Protein AF-A0A7C3MAN3-F1 (afdb_monomer)

Mean predicted aligned error: 16.76 Å

Radius of gyration: 60.74 Å; Cα contacts (8 Å, |Δi|>4): 1026; chains: 1; bounding box: 128×52×167 Å

Solvent-accessible surface area (backbone atoms only — not comparable to full-atom values): 29139 Å² total; per-residue (Å²): 136,54,76,43,60,77,68,76,49,79,85,76,62,45,70,58,60,45,57,27,25,44,63,63,77,45,56,71,84,60,27,46,43,44,33,34,38,38,36,18,31,52,61,36,26,32,32,24,33,26,37,78,60,40,78,72,34,74,51,75,37,89,45,37,36,46,61,41,27,48,42,43,15,70,73,63,44,33,50,66,71,58,18,43,50,60,70,70,56,83,57,69,66,46,76,50,60,28,76,88,67,52,82,49,73,46,44,42,69,58,53,49,63,61,31,44,65,52,49,48,52,41,46,49,54,50,46,51,51,47,33,70,61,58,78,44,70,56,72,30,40,38,31,22,22,61,31,52,71,46,80,67,48,64,62,46,44,22,66,74,54,71,39,65,57,88,40,52,42,80,50,34,42,84,74,45,99,58,94,64,62,95,85,66,69,46,22,54,46,41,43,65,50,10,50,53,51,21,57,79,66,72,53,61,30,48,65,34,43,31,29,48,74,84,42,81,45,79,41,82,50,81,85,77,49,28,46,46,56,49,40,59,74,71,65,54,60,70,48,44,46,54,15,38,60,17,54,52,36,38,35,30,48,74,87,43,82,44,78,43,71,24,39,73,23,41,51,34,52,38,27,47,74,87,38,86,48,55,54,82,39,72,62,53,68,74,39,42,33,42,73,45,67,24,44,66,22,52,56,45,82,47,34,43,47,64,50,56,79,76,47,88,74,46,36,31,28,52,74,86,43,80,43,79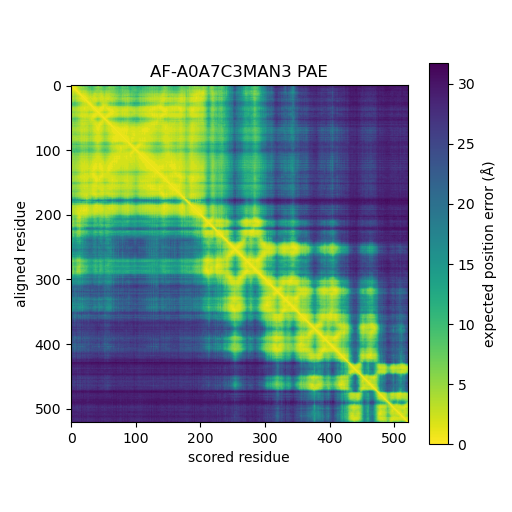,49,70,64,50,43,22,52,77,84,38,82,58,62,53,83,42,75,62,56,71,69,35,43,36,42,73,46,56,84,43,32,46,61,61,47,37,49,74,76,71,47,86,82,72,68,47,75,44,55,34,26,52,72,85,44,78,50,76,48,82,44,61,56,55,47,44,23,53,73,86,40,80,55,90,72,85,44,76,54,56,76,70,42,38,37,40,73,47,75,49,77,80,62,28,34,34,81,75,72,40,68,81,75,62,49,76,74,48,72,40,42,32,31,46,75,87,41,81,47,75,46,82,34,51,55,54,43,22,50,76,85,40,81,61,63,53,85,37,75,53,75,70,45,45,34,39,75,51,80,80,64,72,53,30,47,50,66,55,53,81,78,51,87,86,81,78,91,75,81,46,78,51,40,23,50,73,83,42,87,48,53,58,77,39,76,54,56,70,73,42,41,34,42,74,45,83,79

Structure (mmCIF, N/CA/C/O backbone):
data_AF-A0A7C3MAN3-F1
#
_entry.id   AF-A0A7C3MAN3-F1
#
loop_
_atom_site.group_PDB
_atom_site.id
_atom_site.type_symbol
_atom_site.label_atom_id
_atom_site.label_alt_id
_atom_site.label_comp_id
_atom_site.label_asym_id
_atom_site.label_entity_id
_atom_site.label_seq_id
_atom_site.pdbx_PDB_ins_code
_atom_site.Cartn_x
_atom_site.Cartn_y
_atom_site.Cartn_z
_atom_site.occupancy
_atom_site.B_iso_or_equiv
_atom_site.auth_seq_id
_atom_site.auth_comp_id
_atom_site.auth_asym_id
_atom_site.auth_atom_id
_atom_site.pdbx_PDB_model_num
ATOM 1 N N . VAL A 1 1 ? -18.142 -13.898 7.018 1.00 56.12 1 VAL A N 1
ATOM 2 C CA . VAL A 1 1 ? -19.208 -14.257 7.987 1.00 56.12 1 VAL A CA 1
ATOM 3 C C . VAL A 1 1 ? -18.845 -13.656 9.335 1.00 56.12 1 VAL A C 1
ATOM 5 O O . VAL A 1 1 ? -17.757 -13.941 9.822 1.00 56.12 1 VAL A O 1
ATOM 8 N N . SER A 1 2 ? -19.674 -12.767 9.885 1.00 75.19 2 SER A N 1
ATOM 9 C CA . SER A 1 2 ? -19.438 -12.135 11.194 1.00 75.19 2 SER A CA 1
ATOM 10 C C . SER A 1 2 ? -20.024 -12.969 12.343 1.00 75.19 2 SER A C 1
ATOM 12 O O . SER A 1 2 ? -20.864 -13.839 12.119 1.00 75.19 2 SER A O 1
ATOM 14 N N . ALA A 1 3 ? -19.628 -12.683 13.589 1.00 82.62 3 ALA A N 1
ATOM 15 C CA . ALA A 1 3 ? -20.227 -13.307 14.778 1.00 82.62 3 ALA A CA 1
ATOM 16 C C . ALA A 1 3 ? -21.752 -13.076 14.872 1.00 82.62 3 ALA A C 1
ATOM 18 O O . ALA A 1 3 ? -22.477 -13.935 15.366 1.00 82.62 3 ALA A O 1
ATOM 19 N N . PHE A 1 4 ? -22.246 -11.949 14.348 1.00 83.62 4 PHE A N 1
ATOM 20 C CA . PHE A 1 4 ? -23.678 -11.648 14.285 1.00 83.62 4 PHE A CA 1
ATOM 21 C C . PHE A 1 4 ? -24.418 -12.552 13.298 1.00 83.62 4 PHE A C 1
ATOM 23 O O . PHE A 1 4 ? -25.523 -12.989 13.600 1.00 83.62 4 PHE A O 1
ATOM 30 N N . ASP A 1 5 ? -23.794 -12.878 12.159 1.00 80.75 5 ASP A N 1
ATOM 31 C CA . ASP A 1 5 ? -24.393 -13.767 11.157 1.00 80.75 5 ASP A CA 1
ATOM 32 C C . ASP A 1 5 ? -24.585 -15.182 11.732 1.00 80.75 5 ASP A C 1
ATOM 34 O O . ASP A 1 5 ? -25.635 -15.784 11.534 1.00 80.75 5 ASP A O 1
ATOM 38 N N . PHE A 1 6 ? -23.612 -15.683 12.507 1.00 86.94 6 PHE A N 1
ATOM 39 C CA . PHE A 1 6 ? -23.728 -16.966 13.220 1.00 86.94 6 PHE A CA 1
ATOM 40 C C . PHE A 1 6 ? -24.839 -16.979 14.275 1.00 86.94 6 PHE A C 1
ATOM 42 O O . PHE A 1 6 ? -25.419 -18.028 14.537 1.00 86.94 6 PHE A O 1
ATOM 49 N N . ALA A 1 7 ? -25.110 -15.830 14.894 1.00 91.44 7 ALA A N 1
ATOM 50 C CA . ALA A 1 7 ? -26.150 -15.678 15.905 1.00 91.44 7 ALA A CA 1
ATOM 51 C C . ALA A 1 7 ? -27.525 -15.313 15.312 1.00 91.44 7 ALA A C 1
ATOM 53 O O . ALA A 1 7 ? -28.456 -15.076 16.076 1.00 91.44 7 ALA A O 1
ATOM 54 N N . GLU A 1 8 ? -27.650 -15.227 13.981 1.00 89.88 8 GLU A N 1
ATOM 55 C CA . GLU A 1 8 ? -28.857 -14.756 13.284 1.00 89.88 8 GLU A CA 1
ATOM 56 C C . GLU A 1 8 ? -29.318 -13.355 13.744 1.00 89.88 8 GLU A C 1
ATOM 58 O O . GLU A 1 8 ? -30.506 -13.029 13.757 1.00 89.88 8 GLU A O 1
ATOM 63 N N . LEU A 1 9 ? -28.364 -12.493 14.114 1.00 87.94 9 LEU A N 1
ATOM 64 C CA . LEU A 1 9 ? -28.618 -11.127 14.569 1.00 87.94 9 LEU A CA 1
ATOM 65 C C . LEU A 1 9 ? -28.285 -10.101 13.483 1.00 87.94 9 LEU A C 1
ATOM 67 O O . LEU A 1 9 ? -27.290 -10.208 12.765 1.00 87.94 9 LEU A O 1
ATOM 71 N N . LYS A 1 10 ? -29.102 -9.046 13.406 1.00 82.06 10 LYS A N 1
ATOM 72 C CA . LYS A 1 10 ? -28.854 -7.881 12.549 1.00 82.06 10 LYS A CA 1
ATOM 73 C C . LYS A 1 10 ? -28.370 -6.703 13.391 1.00 82.06 10 LYS A C 1
ATOM 75 O O . LYS A 1 10 ? -28.966 -6.384 14.416 1.00 82.06 10 LYS A O 1
ATOM 80 N N . ILE A 1 11 ? -27.316 -6.035 12.929 1.00 83.56 11 ILE A N 1
ATOM 81 C CA . ILE A 1 11 ? -26.830 -4.793 13.535 1.00 83.56 11 ILE A CA 1
ATOM 82 C C . ILE A 1 11 ? -27.768 -3.656 13.119 1.00 83.56 11 ILE A C 1
ATOM 84 O O . ILE A 1 11 ? -27.872 -3.346 11.933 1.00 83.56 11 ILE A O 1
ATOM 88 N N . THR A 1 12 ? -28.445 -3.040 14.087 1.00 85.12 12 THR A N 1
ATOM 89 C CA . THR A 1 12 ? -29.349 -1.905 13.824 1.00 85.12 12 THR A CA 1
ATOM 90 C C . THR A 1 12 ? -28.641 -0.556 13.950 1.00 85.12 12 THR A C 1
ATOM 92 O O . THR A 1 12 ? -28.982 0.385 13.243 1.00 85.12 12 THR A O 1
ATOM 95 N N . LEU A 1 13 ? -27.655 -0.455 14.842 1.00 86.56 13 LEU A N 1
ATOM 96 C CA . LEU A 1 13 ? -26.868 0.751 15.084 1.00 86.56 13 LEU A CA 1
ATOM 97 C C . LEU A 1 13 ? -25.512 0.351 15.668 1.00 86.56 13 LEU A C 1
ATOM 99 O O . LEU A 1 13 ? -25.432 -0.572 16.478 1.00 86.56 13 LEU A O 1
ATOM 103 N N . MET A 1 14 ? -24.468 1.069 15.280 1.00 87.50 14 MET A N 1
ATOM 104 C CA . MET A 1 14 ? -23.150 1.024 15.898 1.00 87.50 14 MET A CA 1
ATOM 105 C C . MET A 1 14 ? -22.812 2.391 16.478 1.00 87.50 14 MET A C 1
ATOM 107 O O . MET A 1 14 ? -23.209 3.427 15.952 1.00 87.50 14 MET A O 1
ATOM 111 N N . THR A 1 15 ? -22.067 2.401 17.570 1.00 88.44 15 THR A N 1
ATOM 112 C CA . THR A 1 15 ? -21.635 3.622 18.246 1.00 88.44 15 THR A CA 1
ATOM 113 C C . THR A 1 15 ? -20.311 3.357 18.948 1.00 88.44 15 THR A C 1
ATOM 115 O O . THR A 1 15 ? -19.934 2.202 19.144 1.00 88.44 15 THR A O 1
ATOM 118 N N . LEU A 1 16 ? -19.601 4.420 19.312 1.00 86.25 16 LEU A N 1
ATOM 119 C CA . LEU A 1 16 ? -18.402 4.323 20.133 1.00 86.25 16 LEU A CA 1
ATOM 120 C C . LEU A 1 16 ? -18.812 4.298 21.605 1.00 86.25 16 LEU A C 1
ATOM 122 O O . LEU A 1 16 ? -19.451 5.235 22.088 1.00 86.25 16 LEU A O 1
ATOM 126 N N . GLU A 1 17 ? -18.421 3.239 22.310 1.00 89.62 17 GLU A N 1
ATOM 127 C CA . GLU A 1 17 ? -18.760 2.999 23.718 1.00 89.62 17 GLU A CA 1
ATOM 128 C C . GLU A 1 17 ? -18.546 4.221 24.631 1.00 89.62 17 GLU A C 1
ATOM 130 O O . GLU A 1 17 ? -19.522 4.659 25.254 1.00 89.62 17 GLU A O 1
ATOM 135 N N . PRO A 1 18 ? -17.361 4.873 24.663 1.00 85.50 18 PRO A N 1
ATOM 136 C CA . PRO A 1 18 ? -17.133 5.978 25.592 1.00 85.50 18 PRO A CA 1
ATOM 137 C C . PRO A 1 18 ? -17.922 7.248 25.218 1.00 85.50 18 PRO A C 1
ATOM 139 O O . PRO A 1 18 ? -18.237 8.056 26.093 1.00 85.50 18 PRO A O 1
ATOM 142 N N . ILE A 1 19 ? -18.319 7.416 23.948 1.00 87.00 19 ILE A N 1
ATOM 143 C CA . ILE A 1 19 ? -19.192 8.522 23.517 1.00 87.00 19 ILE A CA 1
ATOM 144 C C . ILE A 1 19 ? -20.624 8.272 23.985 1.00 87.00 19 ILE A C 1
ATOM 146 O O . ILE A 1 19 ? -21.251 9.162 24.557 1.00 87.00 19 ILE A O 1
ATOM 150 N N . SER A 1 20 ? -21.130 7.056 23.784 1.00 91.25 20 SER A N 1
ATOM 151 C CA . SER A 1 20 ? -22.465 6.653 24.230 1.00 91.25 20 SER A CA 1
ATOM 152 C C . SER A 1 20 ? -22.623 6.731 25.742 1.00 91.25 20 SER A C 1
ATOM 154 O O . SER A 1 20 ? -23.661 7.180 26.235 1.00 91.25 20 SER A O 1
ATOM 156 N N . ALA A 1 21 ? -21.585 6.339 26.477 1.00 92.81 21 ALA A N 1
ATOM 157 C CA . ALA A 1 21 ? -21.516 6.533 27.911 1.00 92.81 21 ALA A CA 1
ATOM 158 C C . ALA A 1 21 ? -21.541 8.024 28.275 1.00 92.81 21 ALA A C 1
ATOM 160 O O . ALA A 1 21 ? -22.440 8.445 29.000 1.00 92.81 21 ALA A O 1
ATOM 161 N N . MET A 1 22 ? -20.630 8.843 27.730 1.00 91.06 22 MET A N 1
ATOM 162 C CA . MET A 1 22 ? -20.576 10.294 27.982 1.00 91.06 22 MET A CA 1
ATOM 163 C C . MET A 1 22 ? -21.924 10.968 27.725 1.00 91.06 22 MET A C 1
ATOM 165 O O . MET A 1 22 ? -22.373 11.798 28.517 1.00 91.06 22 MET A O 1
ATOM 169 N N . ASP A 1 23 ? -22.603 10.570 26.651 1.00 88.69 23 ASP A N 1
ATOM 170 C CA . ASP A 1 23 ? -23.904 11.109 26.293 1.00 88.69 23 ASP A CA 1
ATOM 171 C C . ASP A 1 23 ? -24.988 10.834 27.336 1.00 88.69 23 ASP A C 1
ATOM 173 O O . ASP A 1 23 ? -25.874 11.671 27.531 1.00 88.69 23 ASP A O 1
ATOM 177 N N . LEU A 1 24 ? -24.904 9.680 27.996 1.00 90.19 24 LEU A N 1
ATOM 178 C CA . LEU A 1 24 ? -25.841 9.236 29.014 1.00 90.19 24 LEU A CA 1
ATOM 179 C C . LEU A 1 24 ? -25.545 9.847 30.392 1.00 90.19 24 LEU A C 1
ATOM 181 O O 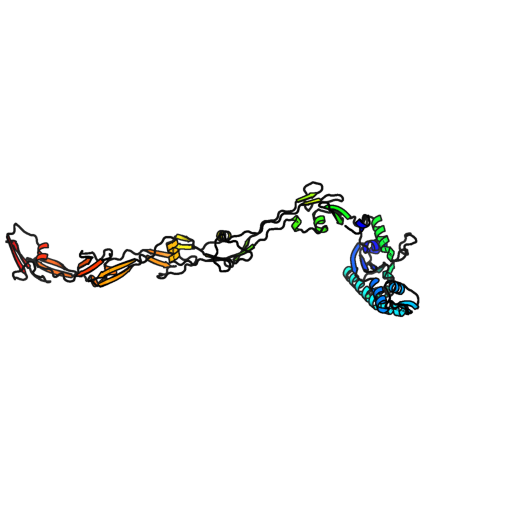. LEU A 1 24 ? -26.472 10.299 31.063 1.00 90.19 24 LEU A O 1
ATOM 185 N N . VAL A 1 25 ? -24.279 9.848 30.831 1.00 89.56 25 VAL A N 1
ATOM 186 C CA . VAL A 1 25 ? -23.909 10.279 32.197 1.00 89.56 25 VAL A CA 1
ATOM 187 C C . VAL A 1 25 ? -23.662 11.779 32.324 1.00 89.56 25 VAL A C 1
ATOM 189 O O . VAL A 1 25 ? -23.787 12.314 33.427 1.00 89.56 25 VAL A O 1
ATOM 192 N N . VAL A 1 26 ? -23.309 12.469 31.234 1.00 88.75 26 VAL A N 1
ATOM 193 C CA . VAL A 1 26 ? -22.968 13.897 31.260 1.00 88.75 26 VAL A CA 1
ATOM 194 C C . VAL A 1 26 ? -24.032 14.719 30.522 1.00 88.75 26 VAL A C 1
ATOM 196 O O . VAL A 1 26 ? -24.082 14.720 29.283 1.00 88.75 26 VAL A O 1
ATOM 199 N N . PRO A 1 27 ? -24.872 15.472 31.264 1.00 85.69 27 PRO A N 1
ATOM 200 C CA . PRO A 1 27 ? -25.811 16.428 30.687 1.00 85.69 27 PRO A CA 1
ATOM 201 C C . PRO A 1 27 ? -25.120 17.412 29.740 1.00 85.69 27 PRO A C 1
ATOM 203 O O . PRO A 1 27 ? -24.004 17.855 30.014 1.00 85.69 27 PRO A O 1
ATOM 206 N N . GLN A 1 28 ? -25.797 17.800 28.655 1.00 82.50 28 GLN A N 1
ATOM 207 C CA . GLN A 1 28 ? -25.227 18.684 27.627 1.00 82.50 28 GLN A CA 1
ATOM 208 C C . GLN A 1 28 ? -24.661 19.996 28.189 1.00 82.50 28 GLN A C 1
ATOM 210 O O . GLN A 1 28 ? -23.585 20.413 27.768 1.00 82.50 28 GLN A O 1
ATOM 215 N N . ASP A 1 29 ? -25.317 20.608 29.178 1.00 84.69 29 ASP A N 1
ATOM 216 C CA . ASP A 1 29 ? -24.844 21.862 29.780 1.00 84.69 29 ASP A CA 1
ATOM 217 C C . ASP A 1 29 ? -23.492 21.718 30.493 1.00 84.69 29 ASP A C 1
ATOM 219 O O . ASP A 1 29 ? -22.696 22.659 30.508 1.00 84.69 29 ASP A O 1
ATOM 223 N N . LEU A 1 30 ? -23.198 20.532 31.040 1.00 86.38 30 LEU A N 1
ATOM 224 C CA . LEU A 1 30 ? -21.936 20.251 31.728 1.00 86.38 30 LEU A CA 1
ATOM 225 C C . LEU A 1 30 ? -20.794 19.914 30.763 1.00 86.38 30 LEU A C 1
ATOM 227 O O . LEU A 1 30 ? -19.635 20.056 31.137 1.00 86.38 30 LEU A O 1
ATOM 231 N N . ARG A 1 31 ? -21.084 19.559 29.504 1.00 86.00 31 ARG A N 1
ATOM 232 C CA . ARG A 1 31 ? -20.069 19.217 28.483 1.00 86.00 31 ARG A CA 1
ATOM 233 C C . ARG A 1 31 ? -19.203 20.391 28.034 1.00 86.00 31 ARG A C 1
ATOM 235 O O . ARG A 1 31 ? -18.218 20.193 27.328 1.00 86.00 31 ARG A O 1
ATOM 242 N N . LYS A 1 32 ? -19.572 21.616 28.420 1.00 87.38 32 LYS A N 1
ATOM 243 C CA . LYS A 1 32 ? -18.734 22.811 28.243 1.00 87.38 32 LYS A CA 1
ATOM 244 C C . LYS A 1 32 ? -17.496 22.783 29.143 1.00 87.38 32 LYS A C 1
ATOM 246 O O . LYS A 1 32 ? -16.497 23.405 28.804 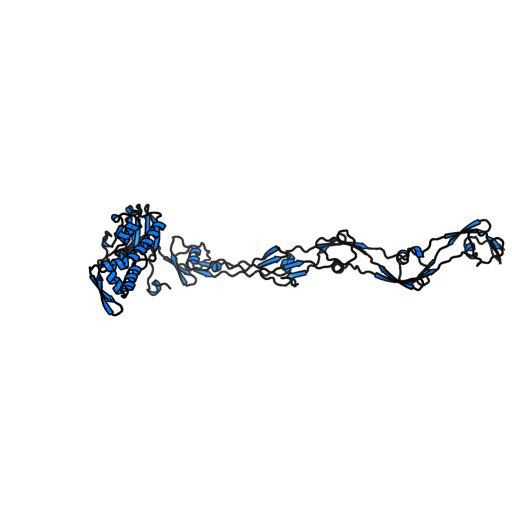1.00 87.38 32 LYS A O 1
ATOM 251 N N . LEU A 1 33 ? -17.564 22.074 30.270 1.00 92.44 33 LEU A N 1
ATOM 252 C CA . LEU A 1 33 ? -16.427 21.858 31.163 1.00 92.44 33 LEU A CA 1
ATOM 253 C C . LEU A 1 33 ? -15.451 20.851 30.550 1.00 92.44 33 LEU A C 1
ATOM 255 O O . LEU A 1 33 ? -15.846 20.044 29.713 1.00 92.44 33 LEU A O 1
ATOM 259 N N . ASN A 1 34 ? -14.196 20.870 31.002 1.00 95.31 34 ASN A N 1
ATOM 260 C CA . ASN A 1 34 ? -13.211 19.864 30.621 1.00 95.31 34 ASN A CA 1
ATOM 261 C C . ASN A 1 34 ? -13.443 18.570 31.417 1.00 95.31 34 ASN A C 1
ATOM 263 O O . ASN A 1 34 ? -13.019 18.465 32.569 1.00 95.31 34 ASN A O 1
ATOM 267 N N . ILE A 1 35 ? -14.138 17.603 30.825 1.00 96.56 35 ILE A N 1
ATOM 268 C CA . ILE A 1 35 ? -14.510 16.347 31.483 1.00 96.56 35 ILE A CA 1
ATOM 269 C C . ILE A 1 35 ? -13.813 15.185 30.787 1.00 96.56 35 ILE A C 1
ATOM 271 O O . ILE A 1 35 ? -13.962 15.011 29.580 1.00 96.56 35 ILE A O 1
ATOM 275 N N . ALA A 1 36 ? -13.117 14.357 31.562 1.00 97.19 36 ALA A N 1
ATOM 276 C CA . ALA A 1 36 ? -12.675 13.042 31.117 1.00 97.19 36 ALA A CA 1
ATOM 277 C C . ALA A 1 36 ? -13.640 11.980 31.651 1.00 97.19 36 ALA A C 1
ATOM 279 O O . ALA A 1 36 ? -13.890 11.921 32.855 1.00 97.19 36 ALA A O 1
ATOM 280 N N . LEU A 1 37 ? -14.176 11.144 30.767 1.00 96.75 37 LEU A N 1
ATOM 281 C CA . LEU A 1 37 ? -14.869 9.914 31.129 1.00 96.75 37 LEU A CA 1
ATOM 282 C C . LEU A 1 37 ? -13.940 8.735 30.859 1.00 96.75 37 LEU A C 1
ATOM 284 O O . LEU A 1 37 ? -13.360 8.662 29.778 1.00 96.75 37 LEU A O 1
ATOM 288 N N . VAL A 1 38 ? -13.823 7.831 31.827 1.00 97.06 38 VAL A N 1
ATOM 289 C CA . VAL A 1 38 ? -13.050 6.593 31.719 1.00 97.06 38 VAL A CA 1
ATOM 290 C C . VAL A 1 38 ? -13.970 5.417 32.022 1.00 97.06 38 VAL A C 1
ATOM 292 O O . VAL A 1 38 ? -14.459 5.284 33.145 1.00 97.06 38 VAL A O 1
ATOM 295 N N . ASP A 1 39 ? -14.205 4.572 31.029 1.00 96.38 39 ASP A N 1
ATOM 296 C CA . ASP A 1 39 ? -14.861 3.280 31.186 1.00 96.38 39 ASP A CA 1
ATOM 297 C C . ASP A 1 39 ? -13.807 2.207 31.438 1.00 96.38 39 ASP A C 1
ATOM 299 O O . ASP A 1 39 ? -13.059 1.840 30.539 1.00 96.38 39 ASP A O 1
ATOM 303 N N . ILE A 1 40 ? -13.697 1.761 32.689 1.00 96.75 40 ILE A N 1
ATOM 304 C CA . ILE A 1 40 ? -12.726 0.745 33.096 1.00 96.75 40 ILE A CA 1
ATOM 305 C C . ILE A 1 40 ? -13.437 -0.608 33.063 1.00 96.75 40 ILE A C 1
ATOM 307 O O . ILE A 1 40 ? -14.181 -0.964 33.986 1.00 96.75 40 ILE A O 1
ATOM 311 N N . GLY A 1 41 ? -13.206 -1.352 31.986 1.00 95.19 41 GLY A N 1
ATOM 312 C CA . GLY A 1 41 ? -13.757 -2.679 31.756 1.00 95.19 41 GLY A CA 1
ATOM 313 C C . GLY A 1 41 ? -12.944 -3.799 32.411 1.00 95.19 41 GLY A C 1
ATOM 314 O O . GLY A 1 41 ? -12.292 -3.620 33.442 1.00 95.19 41 GLY A O 1
ATOM 315 N N . ALA A 1 42 ? -13.009 -4.983 31.802 1.00 94.38 42 ALA A N 1
ATOM 316 C CA . ALA A 1 42 ? -12.209 -6.140 32.201 1.00 94.38 42 ALA A CA 1
ATOM 317 C C . ALA A 1 42 ? -10.774 -6.025 31.662 1.00 94.38 42 ALA A C 1
ATOM 319 O O . ALA A 1 42 ? -9.849 -5.889 32.453 1.00 94.38 42 ALA A O 1
ATOM 320 N N . GLY A 1 43 ? -10.597 -5.958 30.337 1.00 94.81 43 GLY A N 1
ATOM 321 C CA . GLY A 1 43 ? -9.270 -5.882 29.705 1.00 94.81 43 GLY A CA 1
ATOM 322 C C . GLY A 1 43 ? -8.862 -4.504 29.165 1.00 94.81 43 GLY A C 1
ATOM 323 O O . GLY A 1 43 ? -7.694 -4.292 28.848 1.00 94.81 43 GLY A O 1
ATOM 324 N N . THR A 1 44 ? -9.795 -3.557 29.030 1.00 96.50 44 THR A N 1
ATOM 325 C CA . THR A 1 44 ? -9.518 -2.226 28.463 1.00 96.50 44 THR A CA 1
ATOM 326 C C . THR A 1 44 ? -10.109 -1.108 29.307 1.00 96.50 44 THR A C 1
ATOM 328 O O . THR A 1 44 ? -11.134 -1.278 29.970 1.00 96.50 44 THR A O 1
ATOM 331 N N . SER A 1 45 ? -9.422 0.035 29.288 1.00 96.56 45 SER A N 1
ATOM 332 C CA . SER A 1 45 ? -9.927 1.305 29.801 1.00 96.56 45 SER A CA 1
ATOM 333 C C . SER A 1 45 ? -10.143 2.264 28.634 1.00 96.56 45 SER A C 1
ATOM 335 O O . SER A 1 45 ? -9.174 2.712 28.011 1.00 96.56 45 SER A O 1
ATOM 337 N N . ASP A 1 46 ? -11.399 2.580 28.342 1.00 96.75 46 ASP A N 1
ATOM 338 C CA . ASP A 1 46 ? -11.812 3.439 27.235 1.00 96.75 46 ASP A CA 1
ATOM 339 C C . ASP A 1 46 ? -12.069 4.866 27.724 1.00 96.75 46 ASP A C 1
ATOM 341 O O . ASP A 1 46 ? -12.682 5.094 28.763 1.00 96.75 46 ASP A O 1
ATOM 345 N N . ILE A 1 47 ? -11.569 5.856 26.992 1.00 96.62 47 ILE A N 1
ATOM 346 C CA . ILE A 1 47 ? -11.496 7.252 27.428 1.00 96.62 47 ILE A CA 1
ATOM 347 C C . ILE A 1 47 ? -12.230 8.130 26.418 1.00 96.62 47 ILE A C 1
ATOM 349 O O . ILE A 1 47 ? -12.001 8.019 25.214 1.00 96.62 47 ILE A O 1
ATOM 353 N N . ALA A 1 48 ? -13.058 9.053 26.907 1.00 95.56 48 ALA A N 1
ATOM 354 C CA . ALA A 1 48 ? -13.609 10.159 26.125 1.00 95.56 48 ALA A CA 1
ATOM 355 C C . ALA A 1 48 ? -13.395 11.492 26.842 1.00 95.56 48 ALA A C 1
ATOM 357 O O . ALA A 1 48 ? -13.661 11.624 28.036 1.00 95.56 48 ALA A O 1
ATOM 358 N N . ILE A 1 49 ? -12.964 12.500 26.089 1.00 95.75 49 ILE A N 1
ATOM 359 C CA . ILE A 1 49 ? -12.765 13.866 26.568 1.00 95.75 49 ILE A CA 1
ATOM 360 C C . ILE A 1 49 ? -13.859 14.754 25.986 1.00 95.75 49 ILE A C 1
ATOM 362 O O . ILE A 1 49 ? -14.043 14.806 24.771 1.00 95.75 49 ILE A O 1
ATOM 366 N N . SER A 1 50 ? -14.571 15.477 26.846 1.00 93.94 50 SER A N 1
ATOM 367 C CA . SER A 1 50 ? -15.548 16.497 26.464 1.00 93.94 50 SER A CA 1
ATOM 368 C C . SER A 1 50 ? -15.045 17.876 26.870 1.00 93.94 50 SER A C 1
ATOM 370 O O . SER A 1 50 ? -14.576 18.050 27.993 1.00 93.94 50 SER A O 1
ATOM 372 N N . LYS A 1 51 ? -15.179 18.859 25.975 1.00 90.25 51 LYS A N 1
ATOM 373 C CA . LYS A 1 51 ? -14.852 20.269 26.225 1.00 90.25 51 LYS A CA 1
ATOM 374 C C . LYS A 1 51 ? -15.627 21.161 25.253 1.00 90.25 51 LYS A C 1
ATOM 376 O O . LYS A 1 51 ? -15.904 20.752 24.129 1.00 90.25 51 LYS A O 1
ATOM 381 N N . ASP A 1 52 ? -16.004 22.367 25.681 1.00 88.00 52 ASP A N 1
ATOM 382 C CA . ASP A 1 52 ? -16.686 23.363 24.835 1.00 88.00 52 ASP A CA 1
ATOM 383 C C . ASP A 1 52 ? -17.989 22.849 24.177 1.00 88.00 52 ASP A C 1
ATOM 385 O O . ASP A 1 52 ? -18.442 23.354 23.152 1.00 88.00 52 ASP A O 1
ATOM 389 N N . GLY A 1 53 ? -18.635 21.852 24.796 1.00 83.62 53 GLY A N 1
ATOM 390 C CA . GLY A 1 53 ? -19.895 21.272 24.328 1.00 83.62 53 GLY A CA 1
ATOM 391 C C . GLY A 1 53 ? -19.747 20.164 23.281 1.00 83.62 53 GLY A C 1
ATOM 392 O O . GLY A 1 53 ? -20.766 19.642 22.831 1.00 83.62 53 GLY A O 1
ATOM 393 N N . THR A 1 54 ? -18.521 19.772 22.923 1.00 85.94 54 THR A N 1
ATOM 394 C CA . THR A 1 54 ? -18.233 18.674 21.988 1.00 85.94 54 THR A CA 1
ATOM 395 C C . THR A 1 54 ? -17.333 17.611 22.620 1.00 85.94 54 THR A C 1
ATOM 397 O O . THR A 1 54 ? -16.680 17.850 23.636 1.00 85.94 54 THR A O 1
ATOM 400 N N . ILE A 1 55 ? -17.281 16.430 22.002 1.00 88.50 55 ILE A N 1
ATOM 401 C CA . ILE A 1 55 ? -16.235 15.440 22.273 1.00 88.50 55 ILE A CA 1
ATOM 402 C C . ILE A 1 55 ? -14.965 15.902 21.553 1.00 88.50 55 ILE A C 1
ATOM 404 O O . ILE A 1 55 ? -14.983 16.094 20.338 1.00 88.50 55 ILE A O 1
ATOM 408 N N . LEU A 1 56 ? -13.893 16.125 22.311 1.00 89.94 56 LEU A N 1
ATOM 409 C CA . LEU A 1 56 ? -12.592 16.573 21.810 1.00 89.94 56 LEU A CA 1
ATOM 410 C C . LEU A 1 56 ? -11.747 15.396 21.312 1.00 89.94 56 LEU A C 1
ATOM 412 O O . LEU A 1 56 ? -11.072 15.502 20.294 1.00 89.94 56 LEU A O 1
ATOM 416 N N . GLY A 1 57 ? -11.795 14.273 22.027 1.00 90.50 57 GLY A N 1
ATOM 417 C CA . GLY A 1 57 ? -10.965 13.114 21.733 1.00 90.50 57 GLY A CA 1
ATOM 418 C C . GLY A 1 57 ? -11.461 11.855 22.425 1.00 90.50 57 GLY A C 1
ATOM 419 O O . GLY A 1 57 ? -12.218 11.915 23.397 1.00 90.50 57 GLY A O 1
ATOM 420 N N . TYR A 1 58 ? -11.024 10.714 21.907 1.00 93.50 58 TYR A N 1
ATOM 421 C CA . TYR A 1 58 ? -11.256 9.399 22.485 1.00 93.50 58 TYR A CA 1
ATOM 422 C C . TYR A 1 58 ? -9.985 8.558 22.368 1.00 93.50 58 TYR A C 1
ATOM 424 O O . TYR A 1 58 ? -9.151 8.793 21.494 1.00 93.50 58 TYR A O 1
ATOM 432 N N . GLY A 1 59 ? -9.828 7.573 23.242 1.00 94.19 59 GLY A N 1
ATOM 433 C CA . GLY A 1 59 ? -8.704 6.648 23.190 1.00 94.19 59 GLY A CA 1
ATOM 434 C C . GLY A 1 59 ? -8.909 5.459 24.107 1.00 94.19 59 GLY A C 1
ATOM 435 O O . GLY A 1 59 ? -9.879 5.402 24.852 1.00 94.19 59 GLY A O 1
ATOM 436 N N . MET A 1 60 ? -7.984 4.512 24.041 1.00 95.69 60 MET A N 1
ATOM 437 C CA . MET A 1 60 ? -8.055 3.259 24.781 1.00 95.69 60 MET A CA 1
ATOM 438 C C . MET A 1 60 ? -6.686 2.945 25.370 1.00 95.69 60 MET A C 1
ATOM 440 O O . MET A 1 60 ? -5.651 3.222 24.752 1.00 95.69 60 MET A O 1
ATOM 444 N N . VAL A 1 61 ? -6.689 2.344 26.553 1.00 96.75 61 VAL A N 1
ATOM 445 C CA . VAL A 1 61 ? -5.514 1.745 27.183 1.00 96.75 61 VAL A CA 1
ATOM 446 C C . VAL A 1 61 ? -5.796 0.253 27.400 1.00 96.75 61 VAL A C 1
ATOM 448 O O . VAL A 1 61 ? -6.823 -0.072 27.996 1.00 96.75 61 VAL A O 1
ATOM 451 N N . PRO A 1 62 ? -4.911 -0.667 26.963 1.00 96.00 62 PRO A N 1
ATOM 452 C CA . PRO A 1 62 ? -5.083 -2.110 27.157 1.00 96.00 62 PRO A CA 1
ATOM 453 C C . PRO A 1 62 ? -4.651 -2.529 28.574 1.00 96.00 62 PRO A C 1
ATOM 455 O O . PRO A 1 62 ? -3.736 -3.332 28.729 1.00 96.00 62 PRO A O 1
ATOM 458 N N . PHE A 1 63 ? -5.210 -1.857 29.584 1.00 93.56 63 PHE A N 1
ATOM 459 C CA . PHE A 1 63 ? -5.028 -2.121 31.012 1.00 93.56 63 PHE A CA 1
ATOM 460 C C . PHE A 1 63 ? -6.335 -1.789 31.732 1.00 93.56 63 PHE A C 1
ATOM 462 O O . PHE A 1 63 ? -6.827 -0.662 31.601 1.00 93.56 63 PHE A O 1
ATOM 469 N N . ALA A 1 64 ? -6.880 -2.731 32.497 1.00 95.81 64 ALA A N 1
ATOM 470 C CA . ALA A 1 64 ? -8.089 -2.544 33.286 1.00 95.81 64 ALA A CA 1
ATOM 471 C C . ALA A 1 64 ? -8.160 -3.514 34.491 1.00 95.81 64 ALA A C 1
ATOM 473 O O . ALA A 1 64 ? -7.215 -3.626 35.276 1.00 95.81 64 ALA A O 1
ATOM 474 N N . GLY A 1 65 ? -9.323 -4.126 34.728 1.00 95.44 65 GLY A N 1
ATOM 475 C CA . GLY A 1 65 ? -9.585 -4.945 35.910 1.00 95.44 65 GLY A CA 1
ATOM 476 C C . GLY A 1 65 ? -8.902 -6.317 35.919 1.00 95.44 65 GLY A C 1
ATOM 477 O O . GLY A 1 65 ? -8.633 -6.832 37.008 1.00 95.44 65 GLY A O 1
ATOM 478 N N . ASP A 1 66 ? -8.623 -6.902 34.754 1.00 97.06 66 ASP A N 1
ATOM 479 C CA . ASP A 1 66 ? -8.078 -8.256 34.613 1.00 97.06 66 ASP A CA 1
ATOM 480 C C . ASP A 1 66 ? -6.636 -8.329 35.118 1.00 97.06 66 ASP A C 1
ATOM 482 O O . ASP A 1 66 ? -6.272 -9.278 35.810 1.00 97.06 66 ASP A O 1
ATOM 486 N N . GLU A 1 67 ? -5.826 -7.295 34.889 1.00 96.44 67 GLU A N 1
ATOM 487 C CA . GLU A 1 67 ? -4.446 -7.229 35.375 1.00 96.44 67 GLU A CA 1
ATOM 488 C C . GLU A 1 67 ? -4.387 -7.227 36.905 1.00 96.44 67 GLU A C 1
ATOM 490 O O . GLU A 1 67 ? -3.480 -7.808 37.510 1.00 96.44 67 GLU A O 1
ATOM 495 N N . VAL A 1 68 ? -5.369 -6.590 37.546 1.00 96.88 68 VAL A N 1
ATOM 496 C CA . VAL A 1 68 ? -5.496 -6.568 39.007 1.00 96.88 68 VAL A CA 1
ATOM 497 C C . VAL A 1 68 ? -5.831 -7.965 39.527 1.00 96.88 68 VAL A C 1
ATOM 499 O O . VAL A 1 68 ? -5.224 -8.434 40.493 1.00 96.88 68 VAL A O 1
ATOM 502 N N . THR A 1 69 ? -6.752 -8.655 38.858 1.00 97.38 69 THR A N 1
ATOM 503 C CA . THR A 1 69 ? -7.123 -10.036 39.181 1.00 97.38 69 THR A CA 1
ATOM 504 C C . THR A 1 69 ? -5.949 -10.987 38.971 1.00 97.38 69 THR A C 1
ATOM 506 O O . THR A 1 69 ? -5.646 -11.804 39.841 1.00 97.38 69 THR A O 1
ATOM 509 N N . GLU A 1 70 ? -5.202 -10.834 37.879 1.00 97.56 70 GLU A N 1
ATOM 510 C CA . GLU A 1 70 ? -3.990 -11.608 37.622 1.00 97.56 70 GLU A CA 1
ATOM 511 C C . GLU A 1 70 ? -2.896 -11.375 38.671 1.00 97.56 70 GLU A C 1
ATOM 513 O O . GLU A 1 70 ? -2.179 -12.314 39.027 1.00 97.56 70 GLU A O 1
ATOM 518 N N . ALA A 1 71 ? -2.754 -10.155 39.195 1.00 97.44 71 ALA A N 1
ATOM 519 C CA . ALA A 1 71 ? -1.787 -9.867 40.253 1.00 97.44 71 ALA A CA 1
ATOM 520 C C . ALA A 1 71 ? -2.106 -10.655 41.537 1.00 97.44 71 ALA A C 1
ATOM 522 O O . ALA A 1 71 ? -1.211 -11.261 42.135 1.00 97.44 71 ALA A O 1
ATOM 523 N N . ILE A 1 72 ? -3.387 -10.728 41.916 1.00 97.75 72 ILE A N 1
ATOM 524 C CA . ILE A 1 72 ? -3.858 -11.556 43.038 1.00 97.75 72 ILE A CA 1
ATOM 525 C C . ILE A 1 72 ? -3.632 -13.039 42.732 1.00 97.75 72 ILE A C 1
ATOM 527 O O . ILE A 1 72 ? -3.088 -13.760 43.569 1.00 97.75 72 ILE A O 1
ATOM 531 N N . MET A 1 73 ? -3.982 -13.482 41.522 1.00 98.00 73 MET A N 1
ATOM 532 C CA . MET A 1 73 ? -3.807 -14.861 41.062 1.00 98.00 73 MET A CA 1
ATOM 533 C C . MET A 1 73 ? -2.353 -15.327 41.218 1.00 98.00 73 MET A C 1
ATOM 535 O O . MET A 1 73 ? -2.088 -16.369 41.818 1.00 98.00 73 MET A O 1
ATOM 539 N N . ARG A 1 74 ? -1.396 -14.522 40.736 1.00 97.38 74 ARG A N 1
ATOM 540 C CA . ARG A 1 74 ? 0.044 -14.821 40.800 1.00 97.38 74 ARG A CA 1
ATOM 541 C C . ARG A 1 74 ? 0.584 -14.779 42.226 1.00 97.38 74 ARG A C 1
ATOM 543 O O . ARG A 1 74 ? 1.427 -15.602 42.570 1.00 97.38 74 ARG A O 1
ATOM 550 N N . SER A 1 75 ? 0.111 -13.841 43.044 1.00 97.50 75 SER A N 1
ATOM 551 C CA . SER A 1 75 ? 0.594 -13.670 44.417 1.00 97.50 75 SER A CA 1
ATOM 552 C C . SER A 1 75 ? 0.066 -14.753 45.364 1.00 97.50 75 SER A C 1
ATOM 554 O O . SER A 1 75 ? 0.813 -15.295 46.180 1.00 97.50 75 SER A O 1
ATOM 556 N N . LEU A 1 76 ? -1.215 -15.115 45.238 1.00 97.06 76 LEU A N 1
ATOM 557 C CA . LEU A 1 76 ? -1.889 -16.053 46.143 1.00 97.06 76 LEU A CA 1
ATOM 558 C C . LEU A 1 76 ? -1.970 -17.485 45.607 1.00 97.06 76 LEU A C 1
ATOM 560 O O . LEU A 1 76 ? -2.359 -18.384 46.356 1.00 97.06 76 LEU A O 1
ATOM 564 N N . LEU A 1 77 ? -1.561 -17.703 44.352 1.00 96.94 77 LEU A N 1
ATOM 565 C CA . LEU A 1 77 ? -1.629 -18.985 43.646 1.00 96.94 77 LEU A CA 1
ATOM 566 C C . LEU A 1 77 ? -3.052 -19.557 43.649 1.00 96.94 77 LEU A C 1
ATOM 568 O O . LEU A 1 77 ? -3.270 -20.712 44.008 1.00 96.94 77 LEU A O 1
ATOM 572 N N . VAL A 1 78 ? -4.026 -18.731 43.284 1.00 97.75 78 VAL A N 1
ATOM 573 C CA . VAL A 1 78 ? -5.442 -19.109 43.133 1.00 97.75 78 VAL A CA 1
ATOM 574 C C . VAL A 1 78 ? -5.818 -19.152 41.651 1.00 97.75 78 VAL A C 1
ATOM 576 O O . VAL A 1 78 ? -5.008 -18.771 40.811 1.00 97.75 78 VAL A O 1
ATOM 579 N N . ASP A 1 79 ? -7.010 -19.635 41.306 1.00 96.88 79 ASP A N 1
ATOM 580 C CA . ASP A 1 79 ? -7.546 -19.478 39.950 1.00 96.88 79 ASP A CA 1
ATOM 581 C C . ASP A 1 79 ? -8.165 -18.081 39.748 1.00 96.88 79 ASP A C 1
ATOM 583 O O . ASP A 1 79 ? -8.324 -17.304 40.694 1.00 96.88 79 ASP A O 1
ATOM 587 N N . PHE A 1 80 ? -8.493 -17.740 38.499 1.00 96.75 80 PHE A N 1
ATOM 588 C CA . PHE A 1 80 ? -9.030 -16.421 38.159 1.00 96.75 80 PHE A CA 1
ATOM 589 C C . PHE A 1 80 ? -10.361 -16.103 38.873 1.00 96.75 80 PHE A C 1
ATOM 591 O O . PHE A 1 80 ? -10.460 -15.015 39.439 1.00 96.75 80 PHE A O 1
ATOM 598 N N . PRO A 1 81 ? -11.364 -17.011 38.935 1.00 97.12 81 PRO A N 1
ATOM 599 C CA . PRO A 1 81 ? -12.601 -16.743 39.672 1.00 97.12 81 PRO A CA 1
ATOM 600 C C . PRO A 1 81 ? -12.362 -16.453 41.157 1.00 97.12 81 PRO A C 1
ATOM 602 O O . PRO A 1 81 ? -12.907 -15.487 41.684 1.00 97.12 81 PRO A O 1
ATOM 605 N N . THR A 1 82 ? -11.498 -17.230 41.818 1.00 96.94 82 THR A N 1
ATOM 606 C CA . THR A 1 82 ? -11.170 -17.005 43.231 1.00 96.94 82 THR A CA 1
ATOM 607 C C . THR A 1 82 ? -10.416 -15.690 43.423 1.00 96.94 82 THR A C 1
ATOM 609 O O . THR A 1 82 ? -10.699 -14.960 44.368 1.00 96.94 82 THR A O 1
ATOM 612 N N . ALA A 1 83 ? -9.479 -15.347 42.531 1.00 97.31 83 ALA A N 1
ATOM 613 C CA . ALA A 1 83 ? -8.797 -14.052 42.566 1.00 97.31 83 ALA A CA 1
ATOM 614 C C . ALA A 1 83 ? -9.777 -12.881 42.403 1.00 97.31 83 ALA A C 1
ATOM 616 O O . ALA A 1 83 ? -9.658 -11.883 43.113 1.00 97.31 83 ALA A O 1
ATOM 617 N N . GLU A 1 84 ? -10.753 -13.008 41.500 1.00 96.25 84 GLU A N 1
ATOM 618 C CA . GLU A 1 84 ? -11.785 -11.996 41.279 1.00 96.25 84 GLU A CA 1
ATOM 619 C C . GLU A 1 84 ? -12.659 -11.827 42.524 1.00 96.25 84 GLU A C 1
ATOM 621 O O . GLU A 1 84 ? -12.944 -10.703 42.934 1.00 96.25 84 GLU A O 1
ATOM 626 N N . ASP A 1 85 ? -13.056 -12.928 43.163 1.00 95.75 85 ASP A N 1
ATOM 627 C CA . ASP A 1 85 ? -13.825 -12.886 44.406 1.00 95.75 85 ASP A CA 1
ATOM 628 C C . ASP A 1 85 ? -13.025 -12.239 45.544 1.00 95.75 85 ASP A C 1
ATOM 630 O O . ASP A 1 85 ? -13.547 -11.335 46.193 1.00 95.75 85 ASP A O 1
ATOM 634 N N . ILE A 1 86 ? -11.738 -12.577 45.702 1.00 95.88 86 ILE A N 1
ATOM 635 C CA . ILE A 1 86 ? -10.832 -11.912 46.658 1.00 95.88 86 ILE A CA 1
ATOM 636 C C . ILE A 1 86 ? -10.712 -10.408 46.360 1.00 95.88 86 ILE A C 1
ATOM 638 O O . ILE A 1 86 ? -10.699 -9.603 47.289 1.00 95.88 86 ILE A O 1
ATOM 642 N N . LYS A 1 87 ? -10.640 -10.006 45.082 1.00 94.94 87 LYS A N 1
ATOM 643 C CA . LYS A 1 87 ? -10.559 -8.592 44.668 1.00 94.94 87 LYS A CA 1
ATOM 644 C C . LYS A 1 87 ? -11.795 -7.792 45.092 1.00 94.94 87 LYS A C 1
ATOM 646 O O . LYS A 1 87 ? -11.666 -6.635 45.489 1.00 94.94 87 LYS A O 1
ATOM 651 N N . LYS A 1 88 ? -12.985 -8.387 44.954 1.00 92.50 88 LYS A N 1
ATOM 652 C CA . LYS A 1 88 ? -14.286 -7.748 45.232 1.00 92.50 88 LYS A CA 1
ATOM 653 C C . LYS A 1 88 ? -14.677 -7.794 46.711 1.00 92.50 88 LYS A C 1
ATOM 655 O O . LYS A 1 88 ? -15.581 -7.059 47.114 1.00 92.50 88 LYS A O 1
ATOM 660 N N . ASP A 1 89 ? -14.054 -8.670 47.494 1.00 92.44 89 ASP A N 1
ATOM 661 C CA . ASP A 1 89 ? -14.390 -8.872 48.899 1.00 92.44 89 ASP A CA 1
ATOM 662 C C . ASP A 1 89 ? -14.103 -7.608 49.729 1.00 92.44 89 ASP A C 1
ATOM 664 O O . ASP A 1 89 ? -13.129 -6.888 49.499 1.00 92.44 89 ASP A O 1
ATOM 668 N N . ASN A 1 90 ? -14.984 -7.314 50.687 1.00 89.00 90 ASN A N 1
ATOM 669 C CA . ASN A 1 90 ? -14.882 -6.184 51.607 1.00 89.00 90 ASN A CA 1
ATOM 670 C C . ASN A 1 90 ? -14.666 -6.583 53.072 1.00 89.00 90 ASN A C 1
ATOM 672 O O . ASN A 1 90 ? -14.599 -5.700 53.925 1.00 89.00 90 ASN A O 1
ATOM 676 N N . GLU A 1 91 ? -14.524 -7.875 53.365 1.00 93.31 91 GLU A N 1
ATOM 677 C CA . GLU A 1 91 ? -14.189 -8.372 54.696 1.00 93.31 91 GLU A CA 1
ATOM 678 C C . GLU A 1 91 ? -12.736 -8.041 55.082 1.00 93.31 91 GLU A C 1
ATOM 680 O O . GLU A 1 91 ? -11.841 -7.967 54.240 1.00 93.31 91 GLU A O 1
ATOM 685 N N . GLU A 1 92 ? -12.488 -7.836 56.381 1.00 93.31 92 GLU A N 1
ATOM 686 C CA . GLU A 1 92 ? -11.145 -7.549 56.917 1.00 93.31 92 GLU A CA 1
ATOM 687 C C . GLU A 1 92 ? -10.180 -8.735 56.754 1.00 93.31 92 GLU A C 1
ATOM 689 O O . GLU A 1 92 ? -8.972 -8.546 56.588 1.00 93.31 92 GLU A O 1
ATOM 694 N N . GLU A 1 93 ? -10.705 -9.963 56.776 1.00 96.00 93 GLU A N 1
ATOM 695 C CA . GLU A 1 93 ? -9.953 -11.204 56.603 1.00 96.00 93 GLU A CA 1
ATOM 696 C C . GLU A 1 93 ? -10.686 -12.132 55.630 1.00 96.00 93 GLU A C 1
ATOM 698 O O . GLU A 1 93 ? -11.781 -12.602 55.915 1.00 96.00 93 GLU A O 1
ATOM 703 N N . ILE A 1 94 ? -10.046 -12.441 54.505 1.00 96.44 94 ILE A N 1
ATOM 704 C CA . ILE A 1 94 ? -10.626 -13.204 53.402 1.00 96.44 94 ILE A CA 1
ATOM 705 C C . ILE A 1 94 ? -10.073 -14.628 53.447 1.00 96.44 94 ILE A C 1
ATOM 707 O O . ILE A 1 94 ? -8.855 -14.843 53.438 1.00 96.44 94 ILE A O 1
ATOM 711 N N . SER A 1 95 ? -10.966 -15.616 53.501 1.00 96.25 95 SER A N 1
ATOM 712 C CA . SER A 1 95 ? -10.606 -17.039 53.485 1.00 96.25 95 SER A CA 1
ATOM 713 C C . SER A 1 95 ? -10.716 -17.606 52.073 1.00 96.25 95 SER A C 1
ATOM 715 O O . SER A 1 95 ? -11.753 -17.472 51.434 1.00 96.25 95 SER A O 1
ATOM 717 N N . PHE A 1 96 ? -9.676 -18.291 51.596 1.00 96.44 96 PHE A N 1
ATOM 718 C CA . PHE A 1 96 ? -9.646 -18.859 50.246 1.00 96.44 96 PHE A CA 1
ATOM 719 C C . PHE A 1 96 ? -8.887 -20.191 50.193 1.00 96.44 96 PHE A C 1
ATOM 721 O O . PHE A 1 96 ? -8.226 -20.597 51.155 1.00 96.44 96 PHE A O 1
ATOM 728 N N . LYS A 1 97 ? -8.985 -20.886 49.056 1.00 96.19 97 LYS A N 1
ATOM 729 C CA . LYS A 1 97 ? -8.252 -22.123 48.769 1.00 96.19 97 LYS A CA 1
ATOM 730 C C . LYS A 1 97 ? -7.335 -21.893 47.571 1.00 96.19 97 LYS A C 1
ATOM 732 O O . LYS A 1 97 ? -7.796 -21.409 46.544 1.00 96.19 97 LYS A O 1
ATOM 737 N N . ASP A 1 98 ? -6.051 -22.207 47.712 1.00 94.94 98 ASP A N 1
ATOM 738 C CA . ASP A 1 98 ? -5.099 -22.110 46.597 1.00 94.94 98 ASP A CA 1
ATOM 739 C C . ASP A 1 98 ? -5.245 -23.284 45.607 1.00 94.94 98 ASP A C 1
ATOM 741 O O . ASP A 1 98 ? -5.941 -24.268 45.883 1.00 94.94 98 ASP A O 1
ATOM 745 N N . ILE A 1 99 ? -4.574 -23.208 44.453 1.00 95.06 99 ILE A N 1
ATOM 746 C CA . ILE A 1 99 ? -4.611 -24.255 43.412 1.00 95.06 99 ILE A CA 1
ATOM 747 C C . ILE A 1 99 ? -4.054 -25.610 43.882 1.00 95.06 99 ILE A C 1
ATOM 749 O O . ILE A 1 99 ? -4.309 -26.633 43.251 1.00 95.06 99 ILE A O 1
ATOM 753 N N . LEU A 1 100 ? -3.296 -25.634 44.984 1.00 94.25 100 LEU A N 1
ATOM 754 C CA . LEU A 1 100 ? -2.765 -26.855 45.604 1.00 94.25 100 LEU A CA 1
ATOM 755 C C . LEU A 1 100 ? -3.731 -27.440 46.644 1.00 94.25 100 LEU A C 1
ATOM 757 O O . LEU A 1 100 ? -3.507 -28.525 47.177 1.00 94.25 100 LEU A O 1
ATOM 761 N N . GLY A 1 101 ? -4.817 -26.729 46.923 1.00 92.50 101 GLY A N 1
ATOM 762 C CA . GLY A 1 101 ? -5.880 -27.132 47.814 1.00 92.50 101 GLY A CA 1
ATOM 763 C C . GLY A 1 101 ? -5.697 -26.734 49.276 1.00 92.50 101 GLY A C 1
ATOM 764 O O . GLY A 1 101 ? -6.469 -27.202 50.116 1.00 92.50 101 GLY A O 1
ATOM 765 N N . ASN A 1 102 ? -4.738 -25.866 49.596 1.00 94.62 102 ASN A N 1
ATOM 766 C CA . ASN A 1 102 ? -4.529 -25.386 50.958 1.00 94.62 102 ASN A CA 1
ATOM 767 C C . ASN A 1 102 ? -5.504 -24.256 51.291 1.00 94.62 102 ASN A C 1
ATOM 769 O O . ASN A 1 102 ? -5.610 -23.280 50.546 1.00 94.62 102 ASN A O 1
ATOM 773 N N . SER A 1 103 ? -6.166 -24.351 52.444 1.00 96.12 103 SER A N 1
ATOM 774 C CA . SER A 1 103 ? -6.964 -23.252 52.991 1.00 96.12 103 SER A CA 1
ATOM 775 C C . SER A 1 103 ? -6.057 -22.198 53.621 1.00 96.12 103 SER A C 1
ATOM 777 O O . SER A 1 103 ? -5.267 -22.501 54.516 1.00 96.12 103 SER A O 1
ATOM 779 N N . LYS A 1 104 ? -6.183 -20.956 53.157 1.00 95.44 104 LYS A N 1
ATOM 780 C CA . LYS A 1 104 ? -5.401 -19.800 53.599 1.00 95.44 104 LYS A CA 1
ATOM 781 C C . LYS A 1 104 ? -6.328 -18.645 53.964 1.00 95.44 104 LYS A C 1
ATOM 783 O O . LYS A 1 104 ? -7.492 -18.611 53.571 1.00 95.44 104 LYS A O 1
ATOM 788 N N . LYS A 1 105 ? -5.782 -17.701 54.725 1.00 96.50 105 LYS A N 1
ATOM 789 C CA . LYS A 1 105 ? -6.430 -16.443 55.091 1.00 96.50 105 LYS A CA 1
ATOM 790 C C . LYS A 1 105 ? -5.505 -15.288 54.750 1.00 96.50 105 LYS A C 1
ATOM 792 O O . LYS A 1 105 ? -4.292 -15.400 54.949 1.00 96.50 105 LYS A O 1
ATOM 797 N N . ILE A 1 106 ? -6.064 -14.197 54.247 1.00 97.00 106 ILE A N 1
ATOM 798 C CA . ILE A 1 106 ? -5.328 -12.969 53.955 1.00 97.00 106 ILE A CA 1
ATOM 799 C C . ILE A 1 106 ? -6.115 -11.764 54.458 1.00 97.00 106 ILE A C 1
ATOM 801 O O . ILE A 1 106 ? -7.333 -11.727 54.334 1.00 97.00 106 ILE A O 1
ATOM 805 N N . SER A 1 107 ? -5.425 -10.790 55.048 1.00 97.50 107 SER A N 1
ATOM 806 C CA . SER A 1 107 ? -6.069 -9.539 55.439 1.00 97.50 107 SER A CA 1
ATOM 807 C C . SER A 1 107 ? -6.327 -8.660 54.219 1.00 97.50 107 SER A C 1
ATOM 809 O O . SER A 1 107 ? -5.542 -8.664 53.266 1.00 97.50 107 SER A O 1
ATOM 811 N N . ARG A 1 108 ? -7.382 -7.845 54.277 1.00 95.19 108 ARG A N 1
ATOM 812 C CA . ARG A 1 108 ? -7.696 -6.849 53.245 1.00 95.19 108 ARG A CA 1
ATOM 813 C C . ARG A 1 108 ? -6.511 -5.938 52.941 1.00 95.19 108 ARG A C 1
ATOM 815 O O . ARG A 1 108 ? -6.204 -5.708 51.779 1.00 95.19 108 ARG A O 1
ATOM 822 N N . GLU A 1 109 ? -5.806 -5.479 53.972 1.00 95.88 109 GLU A N 1
ATOM 823 C CA . GLU A 1 109 ? -4.606 -4.642 53.835 1.00 95.88 109 GLU A CA 1
ATOM 824 C C . GLU A 1 109 ? -3.534 -5.305 52.955 1.00 95.88 109 GLU A C 1
ATOM 826 O O . GLU A 1 109 ? -3.036 -4.688 52.019 1.00 95.88 109 GLU A O 1
ATOM 831 N N . LYS A 1 110 ? -3.264 -6.602 53.156 1.00 96.62 110 LYS A N 1
ATOM 832 C CA . LYS A 1 110 ? -2.307 -7.340 52.320 1.00 96.62 110 LYS A CA 1
ATOM 833 C C . LYS A 1 110 ? -2.792 -7.512 50.883 1.00 96.62 110 LYS A C 1
ATOM 835 O O . LYS A 1 110 ? -1.973 -7.506 49.971 1.00 96.62 110 LYS A O 1
ATOM 840 N N . VAL A 1 111 ? -4.099 -7.681 50.662 1.00 96.50 111 VAL A N 1
ATOM 841 C CA . VAL A 1 111 ? -4.657 -7.702 49.298 1.00 96.50 111 VAL A CA 1
ATOM 842 C C . VAL A 1 111 ? -4.453 -6.344 48.628 1.00 96.50 111 VAL A C 1
ATOM 844 O O . VAL A 1 111 ? -4.006 -6.304 47.484 1.00 96.50 111 VAL A O 1
ATOM 847 N N . LEU A 1 112 ? -4.698 -5.241 49.346 1.00 95.88 112 LEU A N 1
ATOM 848 C CA . LEU A 1 112 ? -4.439 -3.886 48.854 1.00 95.88 112 LEU A CA 1
ATOM 849 C C . LEU A 1 112 ? -2.960 -3.682 48.500 1.00 95.88 112 LEU A C 1
ATOM 851 O O . LEU A 1 112 ? -2.672 -3.129 47.441 1.00 95.88 112 LEU A O 1
ATOM 855 N N . ASP A 1 113 ? -2.032 -4.180 49.319 1.00 96.44 113 ASP A N 1
ATOM 856 C CA . ASP A 1 113 ? -0.593 -4.129 49.030 1.00 96.44 113 ASP A CA 1
ATOM 857 C C . ASP A 1 113 ? -0.217 -4.911 47.764 1.00 96.44 113 ASP A C 1
ATOM 859 O O . ASP A 1 113 ? 0.615 -4.454 46.980 1.00 96.44 113 ASP A O 1
ATOM 863 N N . ILE A 1 114 ? -0.848 -6.069 47.534 1.00 97.00 114 ILE A N 1
ATOM 864 C CA . ILE A 1 114 ? -0.630 -6.886 46.330 1.00 97.00 114 ILE A CA 1
ATOM 865 C C . ILE A 1 114 ? -1.091 -6.145 45.074 1.00 97.00 114 ILE A C 1
ATOM 867 O O . ILE A 1 114 ? -0.387 -6.162 44.064 1.00 97.00 114 ILE A O 1
ATOM 871 N N . ILE A 1 115 ? -2.266 -5.508 45.112 1.00 96.44 115 ILE A N 1
ATOM 872 C CA . ILE A 1 115 ? -2.841 -4.872 43.919 1.00 96.44 115 ILE A CA 1
ATOM 873 C C . ILE A 1 115 ? -2.295 -3.469 43.656 1.00 96.44 115 ILE A C 1
ATOM 875 O O . ILE A 1 115 ? -2.284 -3.039 42.503 1.00 96.44 115 ILE A O 1
ATOM 879 N N . ARG A 1 116 ? -1.840 -2.745 44.688 1.00 96.44 116 ARG A N 1
ATOM 880 C CA . ARG A 1 116 ? -1.473 -1.323 44.590 1.00 96.44 116 ARG A CA 1
ATOM 881 C C . ARG A 1 116 ? -0.485 -1.014 43.455 1.00 96.44 116 ARG A C 1
ATOM 883 O O . ARG A 1 116 ? -0.784 -0.081 42.712 1.00 96.44 116 ARG A O 1
ATOM 890 N N . PRO A 1 117 ? 0.614 -1.769 43.237 1.00 96.88 117 PRO A N 1
ATOM 891 C CA . PRO A 1 117 ? 1.532 -1.500 42.124 1.00 96.88 117 PRO A CA 1
ATOM 892 C C . PRO A 1 117 ? 0.858 -1.619 40.750 1.00 96.88 117 PRO A C 1
ATOM 894 O O . PRO A 1 117 ? 1.117 -0.821 39.850 1.00 96.88 117 PRO A O 1
ATOM 897 N N . THR A 1 118 ? -0.038 -2.597 40.591 1.00 97.06 118 THR A N 1
ATOM 898 C CA . THR A 1 118 ? -0.784 -2.814 39.346 1.00 97.06 118 THR A CA 1
ATOM 899 C C . THR A 1 118 ? -1.791 -1.695 39.104 1.00 97.06 118 THR A C 1
ATOM 901 O O . THR A 1 118 ? -1.858 -1.167 37.994 1.00 97.06 118 THR A O 1
ATOM 904 N N . VAL A 1 119 ? -2.531 -1.290 40.143 1.00 97.06 119 VAL A N 1
ATOM 905 C CA . VAL A 1 119 ? -3.496 -0.185 40.051 1.00 97.06 119 VAL A CA 1
ATOM 906 C C . VAL A 1 119 ? -2.776 1.137 39.769 1.00 97.06 119 VAL A C 1
ATOM 908 O O . VAL A 1 119 ? -3.229 1.892 38.917 1.00 97.06 119 VAL A O 1
ATOM 911 N N . GLU A 1 120 ? -1.635 1.409 40.410 1.00 97.81 120 GLU A N 1
ATOM 912 C CA . GLU A 1 120 ? -0.836 2.619 40.158 1.00 97.81 120 GLU A CA 1
ATOM 913 C C . GLU A 1 120 ? -0.341 2.676 38.707 1.00 97.81 120 GLU A C 1
ATOM 915 O O . GLU A 1 120 ? -0.484 3.705 38.052 1.00 97.81 120 GLU A O 1
ATOM 920 N N . ASN A 1 121 ? 0.146 1.558 38.162 1.00 97.44 121 ASN A N 1
ATOM 921 C CA . ASN A 1 121 ? 0.556 1.472 36.760 1.00 97.44 121 ASN A CA 1
ATOM 922 C C . ASN A 1 121 ? -0.622 1.635 35.779 1.00 97.44 121 ASN A C 1
ATOM 924 O O . ASN A 1 121 ? -0.486 2.324 34.770 1.00 97.44 121 ASN A O 1
ATOM 928 N N . MET A 1 122 ? -1.782 1.036 36.066 1.00 97.19 122 MET A N 1
ATOM 929 C CA . MET A 1 122 ? -2.997 1.225 35.262 1.00 97.19 122 MET A CA 1
ATOM 930 C C . MET A 1 122 ? -3.417 2.701 35.252 1.00 97.19 122 MET A C 1
ATOM 932 O O . MET A 1 122 ? -3.608 3.286 34.187 1.00 97.19 122 MET A O 1
ATOM 936 N N . VAL A 1 123 ? -3.507 3.321 36.432 1.00 97.88 123 VAL A N 1
ATOM 937 C CA . VAL A 1 123 ? -3.870 4.734 36.586 1.00 97.88 123 VAL A CA 1
ATOM 938 C C . VAL A 1 123 ? -2.872 5.644 35.883 1.00 97.88 123 VAL A C 1
ATOM 940 O O . VAL A 1 123 ? -3.298 6.596 35.232 1.00 97.88 123 VAL A O 1
ATOM 943 N N . LEU A 1 124 ? -1.571 5.358 35.971 1.00 98.12 124 LEU A N 1
ATOM 944 C CA . LEU A 1 124 ? -0.535 6.115 35.274 1.00 98.12 124 LEU A CA 1
ATOM 945 C C . LEU A 1 124 ? -0.784 6.120 33.763 1.00 98.12 124 LEU A C 1
ATOM 947 O O . LEU A 1 124 ? -0.901 7.190 33.177 1.00 98.12 124 LEU A O 1
ATOM 951 N N . LYS A 1 125 ? -0.970 4.946 33.151 1.00 98.19 125 LYS A N 1
ATOM 952 C CA . LYS A 1 125 ? -1.196 4.823 31.701 1.00 98.19 125 LYS A CA 1
ATOM 953 C C . LYS A 1 125 ? -2.488 5.488 31.241 1.00 98.19 125 LYS A C 1
ATOM 955 O O . LYS A 1 125 ? -2.515 6.147 30.204 1.00 98.19 125 LYS A O 1
ATOM 960 N N . VAL A 1 126 ? -3.565 5.333 32.012 1.00 97.94 126 VAL A N 1
ATOM 961 C CA . VAL A 1 126 ? -4.834 6.020 31.732 1.00 97.94 126 VAL A CA 1
ATOM 962 C C . VAL A 1 126 ? -4.653 7.534 31.836 1.00 97.94 126 VAL A C 1
ATOM 964 O O . VAL A 1 126 ? -5.121 8.264 30.968 1.00 97.94 126 VAL A O 1
ATOM 967 N N . SER A 1 127 ? -3.928 8.014 32.847 1.00 98.06 127 SER A N 1
ATOM 968 C CA . SER A 1 127 ? -3.655 9.441 33.040 1.00 98.06 127 SER A CA 1
ATOM 969 C C . SER A 1 127 ? -2.784 10.019 31.924 1.00 98.06 127 SER A C 1
ATOM 971 O O . SER A 1 127 ? -3.100 11.086 31.407 1.00 98.06 127 SER A O 1
ATOM 973 N N . GLU A 1 128 ? -1.743 9.303 31.492 1.00 98.12 128 GLU A N 1
ATOM 974 C CA . GLU A 1 128 ? -0.920 9.662 30.331 1.00 98.12 128 GLU A CA 1
ATOM 975 C C . GLU A 1 128 ? -1.773 9.785 29.066 1.00 98.12 128 GLU A C 1
ATOM 977 O O . GLU A 1 128 ? -1.686 10.794 28.368 1.00 98.12 128 GLU A O 1
ATOM 982 N N . LYS A 1 129 ? -2.662 8.815 28.805 1.00 98.31 129 LYS A N 1
ATOM 983 C CA . LYS A 1 129 ? -3.565 8.874 27.648 1.00 98.31 129 LYS A CA 1
ATOM 984 C C . LYS A 1 129 ? -4.576 10.021 27.760 1.00 98.31 129 LYS A C 1
ATOM 986 O O . LYS A 1 129 ? -4.863 10.667 26.756 1.00 98.31 129 LYS A O 1
ATOM 991 N N . ILE A 1 130 ? -5.092 10.322 28.954 1.00 97.75 130 ILE A N 1
ATOM 992 C CA . ILE A 1 130 ? -5.940 11.505 29.176 1.00 97.75 130 ILE A CA 1
ATOM 993 C C . ILE A 1 130 ? -5.171 12.782 28.824 1.00 97.75 130 ILE A C 1
ATOM 995 O O . ILE A 1 130 ? -5.709 13.627 28.116 1.00 97.75 130 ILE A O 1
ATOM 999 N N . LEU A 1 131 ? -3.928 12.929 29.286 1.00 97.06 131 LEU A N 1
ATOM 1000 C CA . LEU A 1 131 ? -3.103 14.109 29.007 1.00 97.06 131 LEU A CA 1
ATOM 1001 C C . LEU A 1 131 ? -2.730 14.221 27.526 1.00 97.06 131 LEU A C 1
ATOM 1003 O O . LEU A 1 131 ? -2.744 15.322 26.987 1.00 97.06 131 LEU A O 1
ATOM 1007 N N . GLU A 1 132 ? -2.457 13.101 26.860 1.00 97.56 132 GLU A N 1
ATOM 1008 C CA . GLU A 1 132 ? -2.227 13.048 25.413 1.00 97.56 132 GLU A CA 1
ATOM 1009 C C . GLU A 1 132 ? -3.446 13.564 24.631 1.00 97.56 132 GLU A C 1
ATOM 1011 O O . GLU A 1 132 ? -3.296 14.370 23.719 1.00 97.56 132 GLU A O 1
ATOM 1016 N N . LEU A 1 133 ? -4.658 13.132 25.004 1.00 96.06 133 LEU A N 1
ATOM 1017 C CA . LEU A 1 133 ? -5.901 13.502 24.315 1.00 96.06 133 LEU A CA 1
ATOM 1018 C C . LEU A 1 133 ? -6.424 14.900 24.678 1.00 96.06 133 LEU A C 1
ATOM 1020 O O . LEU A 1 133 ? -7.187 15.486 23.912 1.00 96.06 133 LEU A O 1
ATOM 1024 N N . ASN A 1 134 ? -6.093 15.397 25.870 1.00 95.69 134 ASN A N 1
ATOM 1025 C CA . ASN A 1 134 ? -6.687 16.605 26.451 1.00 95.69 134 ASN A CA 1
ATOM 1026 C C . ASN A 1 134 ? -5.700 17.773 26.603 1.00 95.69 134 ASN A C 1
ATOM 1028 O O . ASN A 1 134 ? -6.103 18.871 26.987 1.00 95.69 134 ASN A O 1
ATOM 1032 N N . GLU A 1 135 ? -4.405 17.528 26.383 1.00 94.56 135 GLU A N 1
ATOM 1033 C CA . GLU A 1 135 ? -3.268 18.454 26.540 1.00 94.56 135 GLU A CA 1
ATOM 1034 C C . GLU A 1 135 ? -3.035 18.985 27.972 1.00 94.56 135 GLU A C 1
ATOM 1036 O O . GLU A 1 135 ? -1.997 19.577 28.265 1.00 94.56 135 GLU A O 1
ATOM 1041 N N . ARG A 1 136 ? -3.990 18.784 28.887 1.00 94.62 136 ARG A N 1
ATOM 1042 C CA . ARG A 1 136 ? -3.945 19.185 30.299 1.00 94.62 136 ARG A CA 1
ATOM 1043 C C . ARG A 1 136 ? -4.824 18.268 31.164 1.00 94.62 136 ARG A C 1
ATOM 1045 O O . ARG A 1 136 ? -5.709 17.597 30.626 1.00 94.62 136 ARG A O 1
ATOM 1052 N N . PRO A 1 137 ? -4.660 18.269 32.501 1.00 96.94 137 PRO A N 1
ATOM 1053 C CA . PRO A 1 137 ? -5.562 17.544 33.393 1.00 96.94 137 PRO A CA 1
ATOM 1054 C C . PRO A 1 137 ? -7.033 17.974 33.225 1.00 96.94 137 PRO A C 1
ATOM 1056 O O . PRO A 1 137 ? -7.306 19.161 32.986 1.00 96.94 137 PRO A O 1
ATOM 1059 N N . PRO A 1 138 ? -7.995 17.038 33.339 1.00 96.94 138 PRO A N 1
ATOM 1060 C CA . PRO A 1 138 ? -9.414 17.357 33.251 1.00 96.94 138 PRO A CA 1
ATOM 1061 C C . PRO A 1 138 ? -9.878 18.170 34.466 1.00 96.94 138 PRO A C 1
ATOM 1063 O O . PRO A 1 138 ? -9.347 18.031 35.565 1.00 96.94 138 PRO A O 1
ATOM 1066 N N . ASP A 1 139 ? -10.914 18.992 34.297 1.00 95.62 139 ASP A N 1
ATOM 1067 C CA . ASP A 1 139 ? -11.542 19.676 35.431 1.00 95.62 139 ASP A CA 1
ATOM 1068 C C . ASP A 1 139 ? -12.341 18.672 36.283 1.00 95.62 139 ASP A C 1
ATOM 1070 O O . ASP A 1 139 ? -12.402 18.828 37.501 1.00 95.62 139 ASP A O 1
ATOM 1074 N N . VAL A 1 140 ? -12.932 17.643 35.658 1.00 96.19 140 VAL A N 1
ATOM 1075 C CA . VAL A 1 140 ? -13.673 16.549 36.312 1.00 96.19 140 VAL A CA 1
ATOM 1076 C C . VAL A 1 140 ? -13.322 15.213 35.654 1.00 96.19 140 VAL A C 1
ATOM 1078 O O . VAL A 1 140 ? -13.321 15.109 34.428 1.00 96.19 140 VAL A O 1
ATOM 1081 N N . LEU A 1 141 ? -13.085 14.183 36.467 1.00 97.38 141 LEU A N 1
ATOM 1082 C CA . LEU A 1 141 ? -12.908 12.802 36.017 1.00 97.38 141 LEU A CA 1
ATOM 1083 C C . LEU A 1 141 ? -14.128 11.968 36.419 1.00 97.38 141 LEU A C 1
ATOM 1085 O O . LEU A 1 141 ? -14.499 11.919 37.594 1.00 97.38 141 LEU A O 1
ATOM 1089 N N . ILE A 1 142 ? -14.749 11.302 35.453 1.00 96.50 142 ILE A N 1
ATOM 1090 C CA . ILE A 1 142 ? -15.882 10.405 35.668 1.00 96.50 142 ILE A CA 1
ATOM 1091 C C . ILE A 1 142 ? -15.448 8.987 35.318 1.00 96.50 142 ILE A C 1
ATOM 1093 O O . ILE A 1 142 ? -15.120 8.713 34.171 1.00 96.50 142 ILE A O 1
ATOM 1097 N N . CYS A 1 143 ? -15.487 8.083 36.289 1.00 96.75 143 CYS A N 1
ATOM 1098 C CA . CYS A 1 143 ? -15.195 6.672 36.078 1.00 96.75 143 CYS A CA 1
ATOM 1099 C C . CYS A 1 143 ? -16.494 5.859 36.020 1.00 96.75 143 CYS A C 1
ATOM 1101 O O . CYS A 1 143 ? -17.391 6.049 36.849 1.00 96.75 143 CYS A O 1
ATOM 1103 N N . ILE A 1 144 ? -16.574 4.945 35.060 1.00 96.06 144 ILE A N 1
ATOM 1104 C CA . ILE A 1 144 ? -17.645 3.955 34.899 1.00 96.06 144 ILE A CA 1
ATOM 1105 C C . ILE A 1 144 ? -17.029 2.584 34.577 1.00 96.06 144 ILE A C 1
ATOM 1107 O O . ILE A 1 144 ? -15.806 2.446 34.583 1.00 96.06 144 ILE A O 1
ATOM 1111 N N . GLY A 1 145 ? -17.858 1.570 34.330 1.00 94.94 145 GLY A N 1
ATOM 1112 C CA . GLY A 1 145 ? -17.381 0.207 34.107 1.00 94.94 145 GLY A CA 1
ATOM 1113 C C . GLY A 1 145 ? -17.101 -0.525 35.417 1.00 94.94 145 GLY A C 1
ATOM 1114 O O . GLY A 1 145 ? -16.860 0.091 36.459 1.00 94.94 145 GLY A O 1
ATOM 1115 N N . GLY A 1 146 ? -17.158 -1.857 35.401 1.00 94.44 146 GLY A N 1
ATOM 1116 C CA . GLY A 1 146 ? -16.988 -2.665 36.617 1.00 94.44 146 GLY A CA 1
ATOM 1117 C C . GLY A 1 146 ? -15.622 -2.466 37.285 1.00 94.44 146 GLY A C 1
ATOM 1118 O O . GLY A 1 146 ? -15.528 -2.420 38.512 1.00 94.44 146 GLY A O 1
ATOM 1119 N N . GLY A 1 147 ? -14.572 -2.251 36.487 1.00 95.06 147 GLY A N 1
ATOM 1120 C CA . GLY A 1 147 ? -13.216 -1.996 36.962 1.00 95.06 147 GLY A CA 1
ATOM 1121 C C . GLY A 1 147 ? -13.059 -0.664 37.696 1.00 95.06 147 GLY A C 1
ATOM 1122 O O . GLY A 1 147 ? -12.126 -0.527 38.486 1.00 95.06 147 GLY A O 1
ATOM 1123 N N . SER A 1 148 ? -13.995 0.285 37.545 1.00 95.44 148 SER A N 1
ATOM 1124 C CA . SER A 1 148 ? -13.979 1.546 38.305 1.00 95.44 148 SER A CA 1
ATOM 1125 C C . SER A 1 148 ? -14.169 1.364 39.813 1.00 95.44 148 SER A C 1
ATOM 1127 O O . SER A 1 148 ? -13.826 2.259 40.584 1.00 95.44 148 SER A O 1
ATOM 1129 N N . LEU A 1 149 ? -14.673 0.201 40.239 1.00 94.44 149 LEU A N 1
ATOM 1130 C CA . LEU A 1 149 ? -14.827 -0.174 41.646 1.00 94.44 149 LEU A CA 1
ATOM 1131 C C . LEU A 1 149 ? -13.536 -0.725 42.267 1.00 94.44 149 LEU A C 1
ATOM 1133 O O . LEU A 1 149 ? -13.522 -1.035 43.459 1.00 94.44 149 LEU A O 1
ATOM 1137 N N . THR A 1 150 ? -12.456 -0.849 41.488 1.00 93.50 150 THR A N 1
ATOM 1138 C CA . THR A 1 150 ? -11.163 -1.318 41.997 1.00 93.50 150 THR A CA 1
ATOM 1139 C C . THR A 1 150 ? -10.678 -0.401 43.131 1.00 93.50 150 THR A C 1
ATOM 1141 O O . THR A 1 150 ? -10.695 0.826 42.981 1.00 93.50 150 THR A O 1
ATOM 1144 N N . PRO A 1 151 ? -10.229 -0.952 44.274 1.00 89.56 151 PRO A N 1
ATOM 1145 C CA . PRO A 1 151 ? -9.742 -0.143 45.386 1.00 89.56 151 PRO A CA 1
ATOM 1146 C C . PRO A 1 151 ? -8.593 0.800 44.994 1.00 89.56 151 PRO A C 1
ATOM 1148 O O . PRO A 1 151 ? -7.858 0.555 44.041 1.00 89.56 151 PRO A O 1
ATOM 1151 N N . CYS A 1 152 ? -8.421 1.883 45.758 1.00 89.19 152 CYS A N 1
ATOM 1152 C CA . CYS A 1 152 ? -7.350 2.884 45.598 1.00 89.19 152 CYS A CA 1
ATOM 1153 C C . CYS A 1 152 ? -7.384 3.727 44.305 1.00 89.19 152 CYS A C 1
ATOM 1155 O O . CYS A 1 152 ? -6.643 4.704 44.213 1.00 89.19 152 CYS A O 1
ATOM 1157 N N . LEU A 1 153 ? -8.272 3.436 43.348 1.00 93.12 153 LEU A N 1
ATOM 1158 C CA . LEU A 1 153 ? -8.380 4.152 42.068 1.00 93.12 153 LEU A CA 1
ATOM 1159 C C . LEU A 1 153 ? -8.488 5.675 42.221 1.00 93.12 153 LEU A C 1
ATOM 1161 O O . LEU A 1 153 ? -7.721 6.424 41.621 1.00 93.12 153 LEU A O 1
ATOM 1165 N N . ARG A 1 154 ? -9.433 6.142 43.046 1.00 93.75 154 ARG A N 1
ATOM 1166 C CA . ARG A 1 154 ? -9.708 7.577 43.235 1.00 93.75 154 ARG A CA 1
ATOM 1167 C C . ARG A 1 154 ? -8.521 8.330 43.837 1.00 93.75 154 ARG A C 1
ATOM 1169 O O . ARG A 1 154 ? -8.219 9.438 43.403 1.00 93.75 154 ARG A O 1
ATOM 1176 N N . GLU A 1 155 ? -7.871 7.731 44.832 1.00 95.06 155 GLU A N 1
ATOM 1177 C CA . GLU A 1 155 ? -6.674 8.279 45.483 1.00 95.06 155 GLU A CA 1
ATOM 1178 C C . GLU A 1 155 ? -5.533 8.417 44.468 1.00 95.06 155 GLU A C 1
ATOM 1180 O O . GLU A 1 155 ? -4.937 9.486 44.339 1.00 95.06 155 GLU A O 1
ATOM 1185 N N . LEU A 1 156 ? -5.278 7.355 43.699 1.00 97.06 156 LEU A N 1
ATOM 1186 C CA . LEU A 1 156 ? -4.199 7.312 42.717 1.00 97.06 156 LEU A CA 1
ATOM 1187 C C . LEU A 1 156 ? -4.437 8.288 41.561 1.00 97.06 156 LEU A C 1
ATOM 1189 O O . LEU A 1 156 ? -3.516 9.012 41.195 1.00 97.06 156 LEU A O 1
ATOM 1193 N N . PHE A 1 157 ? -5.662 8.378 41.032 1.00 97.75 157 PHE A N 1
ATOM 1194 C CA . PHE A 1 157 ? -5.993 9.372 40.007 1.00 97.75 157 PHE A CA 1
ATOM 1195 C C . PHE A 1 157 ? -5.808 10.799 40.521 1.00 97.75 157 PHE A C 1
ATOM 1197 O O . PHE A 1 157 ? -5.238 11.623 39.815 1.00 97.75 157 PHE A O 1
ATOM 1204 N N . SER A 1 158 ? -6.246 11.094 41.751 1.00 97.69 158 SER A N 1
ATOM 1205 C CA . SER A 1 158 ? -6.073 12.422 42.354 1.00 97.69 158 SER A CA 1
ATOM 1206 C C . SER A 1 158 ? -4.596 12.799 42.462 1.00 97.69 158 SER A C 1
ATOM 1208 O O . SER A 1 158 ? -4.218 13.914 42.111 1.00 97.69 158 SER A O 1
ATOM 1210 N N . LYS A 1 159 ? -3.759 11.846 42.887 1.00 97.38 159 LYS A N 1
ATOM 1211 C CA . LYS A 1 159 ? -2.310 12.020 43.007 1.00 97.38 159 LYS A CA 1
ATOM 1212 C C . LYS A 1 159 ? -1.627 12.203 41.647 1.00 97.38 159 LYS A C 1
ATOM 1214 O O . LYS A 1 159 ? -0.785 13.080 41.525 1.00 97.38 159 LYS A O 1
ATOM 1219 N N . ILE A 1 160 ? -1.960 11.378 40.653 1.00 96.88 160 ILE A N 1
ATOM 1220 C CA . ILE A 1 160 ? -1.257 11.334 39.358 1.00 96.88 160 ILE A CA 1
ATOM 1221 C C . ILE A 1 160 ? -1.709 12.456 38.415 1.00 96.88 160 ILE A C 1
ATOM 1223 O O . ILE A 1 160 ? -0.875 13.055 37.747 1.00 96.88 160 ILE A O 1
ATOM 1227 N N . LEU A 1 161 ? -3.009 12.762 38.361 1.00 97.19 161 LEU A N 1
ATOM 1228 C CA . LEU A 1 161 ? -3.540 13.863 37.544 1.00 97.19 161 LEU A CA 1
ATOM 1229 C C . LEU A 1 161 ? -3.448 15.226 38.243 1.00 97.19 161 LEU A C 1
ATOM 1231 O O . LEU A 1 161 ? -3.798 16.234 37.635 1.00 97.19 161 LEU A O 1
ATOM 1235 N N . GLU A 1 162 ? -3.032 15.253 39.512 1.00 97.06 162 GLU A N 1
ATOM 1236 C CA . GLU A 1 162 ? -2.954 16.456 40.349 1.00 97.06 162 GLU A CA 1
ATOM 1237 C C . GLU A 1 162 ? -4.290 17.224 40.441 1.00 97.06 162 GLU A C 1
ATOM 1239 O O . GLU A 1 162 ? -4.331 18.454 40.522 1.00 97.06 162 GLU A O 1
ATOM 1244 N N . ILE A 1 163 ? -5.413 16.494 40.455 1.00 96.94 163 ILE A N 1
ATOM 1245 C CA . ILE A 1 163 ? -6.759 17.062 40.621 1.00 96.94 163 ILE A CA 1
ATOM 1246 C C . ILE A 1 163 ? -7.346 16.712 41.994 1.00 96.94 163 ILE A C 1
ATOM 1248 O O . ILE A 1 163 ? -7.096 15.615 42.503 1.00 96.94 163 ILE A O 1
ATOM 1252 N N . PRO A 1 164 ? -8.160 17.596 42.608 1.00 96.75 164 PRO A N 1
ATOM 1253 C CA . PRO A 1 164 ? -8.776 17.310 43.900 1.00 96.75 164 PRO A CA 1
ATOM 1254 C C . PRO A 1 164 ? -9.638 16.052 43.841 1.00 96.75 164 PRO A C 1
ATOM 1256 O O . PRO A 1 164 ? -10.404 15.858 42.891 1.00 96.75 164 PRO A O 1
ATOM 1259 N N . SER A 1 165 ? -9.551 15.220 44.878 1.00 94.88 165 SER A N 1
ATOM 1260 C CA . SER A 1 165 ? -10.267 13.947 44.928 1.00 94.88 165 SER A CA 1
ATOM 1261 C C . SER A 1 165 ? -11.779 14.130 44.764 1.00 94.88 165 SER A C 1
ATOM 1263 O O . SER A 1 165 ? -12.441 13.264 44.206 1.00 94.88 165 SER A O 1
ATOM 1265 N N . GLU A 1 166 ? -12.340 15.268 45.183 1.00 95.19 166 GLU A N 1
ATOM 1266 C CA . GLU A 1 166 ? -13.751 15.665 45.085 1.00 95.19 166 GLU A CA 1
ATOM 1267 C C . GLU A 1 166 ? -14.230 15.821 43.637 1.00 95.19 166 GLU A C 1
ATOM 1269 O O . GLU A 1 166 ? -15.429 15.728 43.378 1.00 95.19 166 GLU A O 1
ATOM 1274 N N . ARG A 1 167 ? -13.304 16.028 42.693 1.00 95.94 167 ARG A N 1
ATOM 1275 C CA . ARG A 1 167 ? -13.584 16.154 41.255 1.00 95.94 167 ARG A CA 1
ATOM 1276 C C . ARG A 1 167 ? -13.505 14.826 40.501 1.00 95.94 167 ARG A C 1
ATOM 1278 O O . ARG A 1 167 ? -13.653 14.811 39.283 1.00 95.94 167 ARG A O 1
ATOM 1285 N N . ILE A 1 168 ? -13.288 13.724 41.216 1.00 96.81 168 ILE A N 1
ATOM 1286 C CA . ILE A 1 168 ? -13.289 12.368 40.670 1.00 96.81 168 ILE A CA 1
ATOM 1287 C C . ILE A 1 168 ? -14.550 11.659 41.160 1.00 96.81 168 ILE A C 1
ATOM 1289 O O . ILE A 1 168 ? -14.748 11.489 42.366 1.00 96.81 168 ILE A O 1
ATOM 1293 N N . ALA A 1 169 ? -15.412 11.241 40.239 1.00 94.38 169 ALA A N 1
ATOM 1294 C CA . ALA A 1 169 ? -16.679 10.593 40.555 1.00 94.38 169 ALA A CA 1
ATOM 1295 C C . ALA A 1 169 ? -16.786 9.228 39.877 1.00 94.38 169 ALA A C 1
ATOM 1297 O O . ALA A 1 169 ? -16.571 9.118 38.677 1.00 94.38 169 ALA A O 1
ATOM 1298 N N . ILE A 1 170 ? -17.196 8.208 40.631 1.00 94.56 170 ILE A N 1
ATOM 1299 C CA . ILE A 1 170 ? -17.659 6.941 40.057 1.00 94.56 170 ILE A CA 1
ATOM 1300 C C . ILE A 1 170 ? -19.166 7.073 39.844 1.00 94.56 170 ILE A C 1
ATOM 1302 O O . ILE A 1 170 ? -19.886 7.464 40.768 1.00 94.56 170 ILE A O 1
ATOM 1306 N N . ARG A 1 171 ? -19.643 6.805 38.628 1.00 92.44 171 ARG A N 1
ATOM 1307 C CA . ARG A 1 171 ? -21.066 6.895 38.280 1.00 92.44 171 ARG A CA 1
ATOM 1308 C C . ARG A 1 171 ? -21.632 5.512 38.012 1.00 92.44 171 ARG A C 1
ATOM 1310 O O . ARG A 1 171 ? -21.061 4.736 37.258 1.00 92.44 171 ARG A O 1
ATOM 1317 N N . ASP A 1 172 ? -22.789 5.239 38.597 1.00 91.06 172 ASP A N 1
ATOM 1318 C CA . ASP A 1 172 ? -23.545 4.013 38.382 1.00 91.06 172 ASP A CA 1
ATOM 1319 C C . ASP A 1 172 ? -24.948 4.310 37.842 1.00 91.06 172 ASP A C 1
ATOM 1321 O O . ASP A 1 172 ? -25.360 5.467 37.703 1.00 91.06 172 ASP A O 1
ATOM 1325 N N . VAL A 1 173 ? -25.710 3.255 37.552 1.00 87.81 173 VAL A N 1
ATOM 1326 C CA . VAL A 1 173 ? -27.094 3.371 37.066 1.00 87.81 173 VAL A CA 1
ATOM 1327 C C . VAL A 1 173 ? -27.989 4.208 37.988 1.00 87.81 173 VAL A C 1
ATOM 1329 O O . VAL A 1 173 ? -28.907 4.858 37.498 1.00 87.81 173 VAL A O 1
ATOM 1332 N N . SER A 1 174 ? -27.728 4.250 39.300 1.00 83.81 174 SER A N 1
ATOM 1333 C CA . SER A 1 174 ? -28.538 5.038 40.242 1.00 83.81 174 SER A CA 1
ATOM 1334 C C . SER A 1 174 ? -28.386 6.548 40.044 1.00 83.81 174 SER A C 1
ATOM 1336 O O . SER A 1 174 ? -29.273 7.318 40.408 1.00 83.81 174 SER A O 1
ATOM 1338 N N . SER A 1 175 ? -27.283 6.970 39.421 1.00 81.50 175 SER A N 1
ATOM 1339 C CA . SER A 1 175 ? -27.047 8.365 39.060 1.00 81.50 175 SER A CA 1
ATOM 1340 C C . SER A 1 175 ? -27.840 8.828 37.835 1.00 81.50 175 SER A C 1
ATOM 1342 O O . SER A 1 175 ? -27.984 10.032 37.616 1.00 81.50 175 SER A O 1
ATOM 1344 N N . LEU A 1 176 ? -28.376 7.887 37.053 1.00 80.06 176 LEU A N 1
ATOM 1345 C CA . LEU A 1 176 ? -29.267 8.173 35.942 1.00 80.06 176 LEU A CA 1
ATOM 1346 C C . LEU A 1 176 ? -30.640 8.478 36.544 1.00 80.06 176 LEU A C 1
ATOM 1348 O O . LEU A 1 176 ? -31.242 7.617 37.176 1.00 80.06 176 LEU A O 1
ATOM 1352 N N . GLY A 1 177 ? -31.170 9.689 36.357 1.00 69.12 177 GLY A N 1
ATOM 1353 C CA . GLY A 1 177 ? -32.492 10.101 36.868 1.00 69.12 177 GLY A CA 1
ATOM 1354 C C . GLY A 1 177 ? -33.692 9.360 36.246 1.00 69.12 177 GLY A C 1
ATOM 1355 O O . GLY A 1 177 ? -34.789 9.906 36.195 1.00 69.12 177 GLY A O 1
ATOM 1356 N N . SER A 1 178 ? -33.481 8.152 35.720 1.00 68.56 178 SER A N 1
ATOM 1357 C CA . SER A 1 178 ? -34.429 7.314 34.992 1.00 68.56 178 SER A CA 1
ATOM 1358 C C . SER A 1 178 ? -34.600 5.962 35.682 1.00 68.56 178 SER A C 1
ATOM 1360 O O . SER A 1 178 ? -33.660 5.405 36.244 1.00 68.56 178 SER A O 1
ATOM 1362 N N . VAL A 1 179 ? -35.806 5.394 35.608 1.00 65.75 179 VAL A N 1
ATOM 1363 C CA . VAL A 1 179 ? -36.075 4.052 36.140 1.00 65.75 179 VAL A CA 1
ATOM 1364 C C . VAL A 1 179 ? -35.516 3.015 35.173 1.00 65.75 179 VAL A C 1
ATOM 1366 O O . VAL A 1 179 ? -36.123 2.704 34.150 1.00 65.75 179 VAL A O 1
ATOM 1369 N N . VAL A 1 180 ? -34.360 2.463 35.516 1.00 70.75 180 VAL A N 1
ATOM 1370 C CA . VAL A 1 180 ? -33.767 1.325 34.815 1.00 70.75 180 VAL A CA 1
ATOM 1371 C C . VAL A 1 180 ? -34.209 0.029 35.513 1.00 70.75 180 VAL A C 1
ATOM 1373 O O . VAL A 1 180 ? -34.462 0.011 36.720 1.00 70.75 180 VAL A O 1
ATOM 1376 N N . GLY A 1 181 ? -34.395 -1.056 34.753 1.00 73.44 181 GLY A N 1
ATOM 1377 C CA . GLY A 1 181 ? -34.923 -2.326 35.266 1.00 73.44 181 GLY A CA 1
ATOM 1378 C C . GLY A 1 181 ? -34.204 -2.819 36.531 1.00 73.44 181 GLY A C 1
ATOM 1379 O O . GLY A 1 181 ? -32.991 -2.704 36.652 1.00 73.44 181 GLY A O 1
ATOM 1380 N N . LYS A 1 182 ? -34.946 -3.434 37.466 1.00 72.62 182 LYS A N 1
ATOM 1381 C CA . LYS A 1 182 ? -34.479 -3.770 38.835 1.00 72.62 182 LYS A CA 1
ATOM 1382 C C . LYS A 1 182 ? -33.181 -4.591 38.929 1.00 72.62 182 LYS A C 1
ATOM 1384 O O . LYS A 1 182 ? -32.586 -4.646 40.005 1.00 72.62 182 LYS A O 1
ATOM 1389 N N . ARG A 1 183 ? -32.796 -5.282 37.851 1.00 78.88 183 ARG A N 1
ATOM 1390 C CA . ARG A 1 183 ? -31.600 -6.137 37.775 1.00 78.88 183 ARG A CA 1
ATOM 1391 C C . ARG A 1 183 ? -30.341 -5.394 37.314 1.00 78.88 183 ARG A C 1
ATOM 1393 O O . ARG A 1 183 ? -29.264 -5.949 37.462 1.00 78.88 183 ARG A O 1
ATOM 1400 N N . LEU A 1 184 ? -30.472 -4.182 36.777 1.00 85.00 184 LEU A N 1
ATOM 1401 C CA . LEU A 1 184 ? -29.357 -3.399 36.244 1.00 85.00 184 LEU A CA 1
ATOM 1402 C C . LEU A 1 184 ? -28.909 -2.407 37.320 1.00 85.00 184 LEU A C 1
ATOM 1404 O O . LEU A 1 184 ? -29.626 -1.457 37.637 1.00 85.00 184 LEU A O 1
ATOM 1408 N N . LYS A 1 185 ? -27.765 -2.681 37.943 1.00 84.50 185 LYS A N 1
ATOM 1409 C CA . LYS A 1 185 ? -27.208 -1.902 39.056 1.00 84.50 185 LYS A CA 1
ATOM 1410 C C . LYS A 1 185 ? -25.696 -1.854 38.919 1.00 84.50 185 LYS A C 1
ATOM 1412 O O . LYS A 1 185 ? -25.131 -2.856 38.515 1.00 84.50 185 LYS A O 1
ATOM 1417 N N . GLY A 1 186 ? -25.076 -0.752 39.325 1.00 90.50 186 GLY A N 1
ATOM 1418 C CA . GLY A 1 186 ? -23.621 -0.601 39.281 1.00 90.50 186 GLY A CA 1
ATOM 1419 C C . GLY A 1 186 ? -23.107 0.128 38.029 1.00 90.50 186 GLY A C 1
ATOM 1420 O O . GLY A 1 186 ? -23.892 0.451 37.131 1.00 90.50 186 GLY A O 1
ATOM 1421 N N . PRO A 1 187 ? -21.815 0.489 38.008 1.00 93.19 187 PRO A N 1
ATOM 1422 C CA . PRO A 1 187 ? -21.178 1.238 36.923 1.00 93.19 187 PRO A CA 1
ATOM 1423 C C . PRO A 1 187 ? -21.000 0.439 35.623 1.00 93.19 187 PRO A C 1
ATOM 1425 O O . PRO A 1 187 ? -20.936 1.038 34.552 1.00 93.19 187 PRO A O 1
ATOM 1428 N N . GLU A 1 188 ? -20.979 -0.894 35.680 1.00 92.38 188 GLU A N 1
ATOM 1429 C CA . GLU A 1 188 ? -20.810 -1.794 34.530 1.00 92.38 188 GLU A CA 1
ATOM 1430 C C . GLU A 1 188 ? -21.969 -1.743 33.522 1.00 92.38 188 GLU A C 1
ATOM 1432 O O . GLU A 1 188 ? -21.822 -2.135 32.368 1.00 92.38 188 GLU A O 1
ATOM 1437 N N . TRP A 1 189 ? -23.129 -1.230 33.937 1.00 92.81 189 TRP A N 1
ATOM 1438 C CA . TRP A 1 189 ? -24.307 -1.123 33.075 1.00 92.81 189 TRP A CA 1
ATOM 1439 C C . TRP A 1 189 ? -24.430 0.220 32.360 1.00 92.81 189 TRP A C 1
ATOM 1441 O O . TRP A 1 189 ? -25.286 0.345 31.483 1.00 92.81 189 TRP A O 1
ATOM 1451 N N . ILE A 1 190 ? -23.600 1.216 32.692 1.00 93.44 190 ILE A N 1
ATOM 1452 C CA . ILE A 1 190 ? -23.673 2.539 32.057 1.00 93.44 190 ILE A CA 1
ATOM 1453 C C . ILE A 1 190 ? -23.480 2.428 30.544 1.00 93.44 190 ILE A C 1
ATOM 1455 O O . ILE A 1 190 ? -24.291 2.969 29.797 1.00 93.44 190 ILE A O 1
ATOM 1459 N N . THR A 1 191 ? -22.472 1.689 30.089 1.00 93.12 191 THR A N 1
ATOM 1460 C CA . THR A 1 191 ? -22.143 1.575 28.662 1.00 93.12 191 THR A CA 1
ATOM 1461 C C . THR A 1 191 ? -23.212 0.821 27.866 1.00 93.12 191 THR A C 1
ATOM 1463 O O . THR A 1 191 ? -23.721 1.397 26.900 1.00 93.12 191 THR A O 1
ATOM 1466 N N . PRO A 1 192 ? -23.697 -0.369 28.290 1.00 92.38 192 PRO A N 1
ATOM 1467 C CA . PRO A 1 192 ? -24.842 -1.017 27.645 1.00 92.38 192 PRO A CA 1
ATOM 1468 C C . PRO A 1 192 ? -26.096 -0.132 27.558 1.00 92.38 192 PRO A C 1
ATOM 1470 O O . PRO A 1 192 ? -26.752 -0.077 26.515 1.00 92.38 192 PRO A O 1
ATOM 1473 N N . ILE A 1 193 ? -26.432 0.597 28.631 1.00 92.19 193 ILE A N 1
ATOM 1474 C CA . ILE A 1 193 ? -27.573 1.527 28.632 1.00 92.19 193 ILE A CA 1
ATOM 1475 C C . ILE A 1 193 ? -27.289 2.720 27.714 1.00 92.19 193 ILE A C 1
ATOM 1477 O O . ILE A 1 193 ? -28.193 3.185 27.024 1.00 92.19 193 ILE A O 1
ATOM 1481 N N . GLY A 1 194 ? -26.046 3.197 27.662 1.00 92.00 194 GLY A N 1
ATOM 1482 C CA . GLY A 1 194 ? -25.607 4.285 26.793 1.00 92.00 194 GLY A CA 1
ATOM 1483 C C . GLY A 1 194 ? -25.768 3.929 25.320 1.00 92.00 194 GLY A C 1
ATOM 1484 O O . GLY A 1 194 ? -26.296 4.733 24.551 1.00 92.00 194 GLY A O 1
ATOM 1485 N N . ILE A 1 195 ? -25.394 2.708 24.931 1.00 92.56 195 ILE A N 1
ATOM 1486 C CA . ILE A 1 195 ? -25.590 2.179 23.572 1.00 92.56 195 ILE A CA 1
ATOM 1487 C C . ILE A 1 195 ? -27.088 2.111 23.239 1.00 92.56 195 ILE A C 1
ATOM 1489 O O . ILE A 1 195 ? -27.512 2.574 22.180 1.00 92.56 195 ILE A O 1
ATOM 1493 N N . LEU A 1 196 ? -27.917 1.614 24.163 1.00 91.38 196 LEU A N 1
ATOM 1494 C CA . LEU A 1 196 ? -29.370 1.575 23.972 1.00 91.38 196 LEU A CA 1
ATOM 1495 C C . LEU A 1 196 ? -29.977 2.984 23.842 1.00 91.38 196 LEU A C 1
ATOM 1497 O O . LEU A 1 196 ? -30.809 3.232 22.971 1.00 91.38 196 LEU A O 1
ATOM 1501 N N . ASN A 1 197 ? -29.544 3.924 24.681 1.00 89.62 197 ASN A N 1
ATOM 1502 C CA . ASN A 1 197 ? -29.953 5.324 24.605 1.00 89.62 197 ASN A CA 1
ATOM 1503 C C . ASN A 1 197 ? -29.519 5.961 23.275 1.00 89.62 197 ASN A C 1
ATOM 1505 O O . ASN A 1 197 ? -30.266 6.737 22.683 1.00 89.62 197 ASN A O 1
ATOM 1509 N N . SER A 1 198 ? -28.339 5.600 22.778 1.00 91.31 198 SER A N 1
ATOM 1510 C CA . SER A 1 198 ? -27.819 6.053 21.486 1.00 91.31 198 SER A CA 1
ATOM 1511 C C . SER A 1 198 ? -28.716 5.589 20.335 1.00 91.31 198 SER A C 1
ATOM 1513 O O . SER A 1 198 ? -29.072 6.396 19.479 1.00 91.31 198 SER A O 1
ATOM 1515 N N . TYR A 1 199 ? -29.200 4.343 20.380 1.00 90.69 199 TYR A N 1
ATOM 1516 C CA . TYR A 1 199 ? -30.196 3.830 19.436 1.00 90.69 199 TYR A CA 1
ATOM 1517 C C . TYR A 1 199 ? -31.507 4.622 19.460 1.00 90.69 199 TYR A C 1
ATOM 1519 O O . TYR A 1 199 ? -31.945 5.101 18.418 1.00 90.69 199 TYR A O 1
ATOM 1527 N N . PHE A 1 200 ? -32.109 4.837 20.635 1.00 89.06 200 PHE A N 1
ATOM 1528 C CA . PHE A 1 200 ? -33.372 5.586 20.729 1.00 89.06 200 PHE A CA 1
ATOM 1529 C C . PHE A 1 200 ? -33.261 7.046 20.279 1.00 89.06 200 PHE A C 1
ATOM 1531 O O . PHE A 1 200 ? -34.246 7.622 19.821 1.00 89.06 200 PHE A O 1
ATOM 1538 N N . ASN A 1 201 ? -32.073 7.639 20.395 1.00 87.88 201 ASN A N 1
ATOM 1539 C CA . ASN A 1 201 ? -31.815 9.016 19.986 1.00 87.88 201 ASN A CA 1
ATOM 1540 C C . ASN A 1 201 ? -31.198 9.135 18.581 1.00 87.88 201 ASN A C 1
ATOM 1542 O O . ASN A 1 201 ? -30.811 10.240 18.202 1.00 87.88 201 ASN A O 1
ATOM 1546 N N . ASN A 1 202 ? -31.085 8.036 17.821 1.00 85.19 202 ASN A N 1
ATOM 1547 C CA . ASN A 1 202 ? -30.411 7.984 16.516 1.00 85.19 202 ASN A CA 1
ATOM 1548 C C . ASN A 1 202 ? -28.997 8.602 16.535 1.00 85.19 202 ASN A C 1
ATOM 1550 O O . ASN A 1 202 ? -28.600 9.314 15.613 1.00 85.19 202 ASN A O 1
ATOM 1554 N N . ARG A 1 203 ? -28.239 8.358 17.609 1.00 83.44 203 ARG A N 1
ATOM 1555 C CA . ARG A 1 203 ? -26.850 8.805 17.764 1.00 83.44 203 ARG A CA 1
ATOM 1556 C C . ARG A 1 203 ? -25.913 7.640 17.489 1.00 83.44 203 ARG A C 1
ATOM 1558 O O . ARG A 1 203 ? -25.698 6.804 18.351 1.00 83.44 203 ARG A O 1
ATOM 1565 N N . GLY A 1 204 ? -25.384 7.560 16.279 1.00 81.38 204 GLY A N 1
ATOM 1566 C CA . GLY A 1 204 ? -24.490 6.483 15.870 1.00 81.38 204 GLY A CA 1
ATOM 1567 C C . GLY A 1 204 ? -24.510 6.292 14.363 1.00 81.38 204 GLY A C 1
ATOM 1568 O O . GLY A 1 204 ? -25.043 7.119 13.627 1.00 81.38 204 GLY A O 1
ATOM 1569 N N . PHE A 1 205 ? -23.942 5.179 13.923 1.00 81.38 205 PHE A N 1
ATOM 1570 C CA . PHE A 1 205 ? -23.808 4.810 12.523 1.00 81.38 205 PHE A CA 1
ATOM 1571 C C . PHE A 1 205 ? -24.692 3.604 12.232 1.00 81.38 205 PHE A C 1
ATOM 1573 O O . PHE A 1 205 ? -24.613 2.582 12.919 1.00 81.38 205 PHE A O 1
ATOM 1580 N N . VAL A 1 206 ? -25.526 3.703 11.202 1.00 80.38 206 VAL A N 1
ATOM 1581 C CA . VAL A 1 206 ? -26.259 2.551 10.678 1.00 80.38 206 VAL A CA 1
ATOM 1582 C C . VAL A 1 206 ? -25.402 1.955 9.568 1.00 80.38 206 VAL A C 1
ATOM 1584 O O . VAL A 1 206 ? -25.128 2.655 8.599 1.00 80.38 206 VAL A O 1
ATOM 1587 N N . PRO A 1 207 ? -24.923 0.708 9.684 1.00 78.00 207 PRO A N 1
ATOM 1588 C CA . PRO A 1 207 ? -24.144 0.123 8.607 1.00 78.00 207 PRO A CA 1
ATOM 1589 C C . PRO A 1 207 ? -24.985 -0.009 7.334 1.00 78.00 207 PRO A C 1
ATOM 1591 O O . PRO A 1 207 ? -26.106 -0.523 7.363 1.00 78.00 207 PRO A O 1
ATOM 1594 N N . VAL A 1 208 ? -24.418 0.422 6.210 1.00 84.00 208 VAL A N 1
ATOM 1595 C CA . VAL A 1 208 ? -24.981 0.199 4.879 1.00 84.00 208 VAL A CA 1
ATOM 1596 C C . VAL A 1 208 ? -24.530 -1.169 4.392 1.00 84.00 208 VAL A C 1
ATOM 1598 O O . VAL A 1 208 ? -23.342 -1.484 4.387 1.00 84.00 208 VAL A O 1
ATOM 1601 N N . GLU A 1 209 ? -25.487 -2.003 4.000 1.00 87.44 209 GLU A N 1
ATOM 1602 C CA . GLU A 1 209 ? -25.220 -3.347 3.494 1.00 87.44 209 GLU A CA 1
ATOM 1603 C C . GLU A 1 209 ? -25.428 -3.379 1.981 1.00 87.44 209 GLU A C 1
ATOM 1605 O O . GLU A 1 209 ? -26.500 -3.008 1.498 1.00 87.44 209 GLU A O 1
ATOM 1610 N N . VAL A 1 210 ? -24.410 -3.838 1.257 1.00 91.62 210 VAL A N 1
ATOM 1611 C CA . VAL A 1 210 ? -24.412 -4.000 -0.202 1.00 91.62 210 VAL A CA 1
ATOM 1612 C C . VAL A 1 210 ? -23.914 -5.393 -0.584 1.00 91.62 210 VAL A C 1
ATOM 1614 O O . VAL A 1 210 ? -23.316 -6.096 0.236 1.00 91.62 210 VAL A O 1
ATOM 1617 N N . TRP A 1 211 ? -24.144 -5.792 -1.829 1.00 91.88 211 TRP A N 1
ATOM 1618 C CA . TRP A 1 211 ? -23.646 -7.041 -2.399 1.00 91.88 211 TRP A CA 1
ATOM 1619 C C . TRP A 1 211 ? -22.562 -6.730 -3.421 1.00 91.88 211 TRP A C 1
ATOM 1621 O O . TRP A 1 211 ? -22.804 -5.971 -4.346 1.00 91.88 211 TRP A O 1
ATOM 1631 N N . VAL A 1 212 ? -21.378 -7.320 -3.280 1.00 91.31 212 VAL A N 1
ATOM 1632 C CA . VAL A 1 212 ? -20.278 -7.194 -4.241 1.00 91.31 212 VAL A CA 1
ATOM 1633 C C . VAL A 1 212 ? -19.955 -8.560 -4.806 1.00 91.31 212 VAL A C 1
ATOM 1635 O O . VAL A 1 212 ? -19.554 -9.447 -4.058 1.00 91.31 212 VAL A O 1
ATOM 1638 N N . ASN A 1 213 ? -20.131 -8.749 -6.115 1.00 90.00 213 ASN A N 1
ATOM 1639 C CA . ASN A 1 213 ? -19.902 -10.037 -6.784 1.00 90.00 213 ASN A CA 1
ATOM 1640 C C . ASN A 1 213 ? -20.606 -11.221 -6.074 1.00 90.00 213 ASN A C 1
ATOM 1642 O O . ASN A 1 213 ? -20.079 -12.329 -6.011 1.00 90.00 213 ASN A O 1
ATOM 1646 N N . GLY A 1 214 ? -21.795 -10.975 -5.508 1.00 86.94 214 GLY A N 1
ATOM 1647 C CA . GLY A 1 214 ? -22.587 -11.959 -4.757 1.00 86.94 214 GLY A CA 1
ATOM 1648 C C . GLY A 1 214 ? -22.250 -12.084 -3.265 1.00 86.94 214 GLY A C 1
ATOM 1649 O O . GLY A 1 214 ? -23.010 -12.711 -2.528 1.00 86.94 214 GLY A O 1
ATOM 1650 N N . GLU A 1 215 ? -21.172 -11.462 -2.786 1.00 86.88 215 GLU A N 1
ATOM 1651 C CA . GLU A 1 215 ? -20.806 -11.456 -1.368 1.00 86.88 215 GLU A CA 1
ATOM 1652 C C . GLU A 1 215 ? -21.327 -10.214 -0.641 1.00 86.88 215 GLU A C 1
ATOM 1654 O O . GLU A 1 215 ? -21.298 -9.100 -1.155 1.00 86.88 215 GLU A O 1
ATOM 1659 N N . ARG A 1 216 ? -21.798 -10.390 0.595 1.00 86.81 216 ARG A N 1
ATOM 1660 C CA . ARG A 1 216 ? -22.348 -9.290 1.394 1.00 86.81 216 ARG A CA 1
ATOM 1661 C C . ARG A 1 216 ? -21.230 -8.492 2.061 1.00 86.81 216 ARG A C 1
ATOM 1663 O O . ARG A 1 216 ? -20.489 -9.037 2.879 1.00 86.81 216 ARG A O 1
ATOM 1670 N N . VAL A 1 217 ? -21.182 -7.189 1.794 1.00 86.62 217 VAL A N 1
ATOM 1671 C CA . VAL A 1 217 ? -20.236 -6.240 2.399 1.00 86.62 217 VAL A CA 1
ATOM 1672 C C . VAL A 1 217 ? -20.999 -5.221 3.249 1.00 86.62 217 VAL A C 1
ATOM 1674 O O . VAL A 1 217 ? -22.050 -4.719 2.850 1.00 86.62 217 VAL A O 1
ATOM 1677 N N . ARG A 1 218 ? -20.483 -4.933 4.451 1.00 84.00 218 ARG A N 1
ATOM 1678 C CA . ARG A 1 218 ? -21.047 -3.941 5.379 1.00 84.00 218 ARG A CA 1
ATOM 1679 C C . ARG A 1 218 ? -20.118 -2.737 5.460 1.00 84.00 218 ARG A C 1
ATOM 1681 O O . ARG A 1 218 ? -18.938 -2.900 5.753 1.00 84.00 218 ARG A O 1
ATOM 1688 N N . LEU A 1 219 ? -20.665 -1.551 5.235 1.00 82.38 219 LEU A N 1
ATOM 1689 C CA . LEU A 1 219 ? -19.953 -0.278 5.235 1.00 82.38 219 LEU A CA 1
ATOM 1690 C C . LEU A 1 219 ? -20.447 0.598 6.380 1.00 82.38 219 LEU A C 1
ATOM 1692 O O . LEU A 1 219 ? -21.620 0.545 6.747 1.00 82.38 219 LEU A O 1
ATOM 1696 N N . LEU A 1 220 ? -19.562 1.421 6.933 1.00 76.12 220 LEU A N 1
ATOM 1697 C CA . LEU A 1 220 ? -19.950 2.467 7.875 1.00 76.12 220 LEU A CA 1
ATOM 1698 C C . LEU A 1 220 ? -20.577 3.629 7.102 1.00 76.12 220 LEU A C 1
ATOM 1700 O O . LEU A 1 220 ? -19.932 4.199 6.225 1.00 76.12 220 LEU A O 1
ATOM 1704 N N . ASP A 1 221 ? -21.819 3.986 7.431 1.00 71.38 221 ASP A N 1
ATOM 1705 C CA . ASP A 1 221 ? -22.481 5.129 6.804 1.00 71.38 221 ASP A CA 1
ATOM 1706 C C . ASP A 1 221 ? -21.985 6.447 7.389 1.00 71.38 221 ASP A C 1
ATOM 1708 O O . ASP A 1 221 ? -22.365 6.848 8.488 1.00 71.38 221 ASP A O 1
ATOM 1712 N N . THR A 1 222 ? -21.121 7.125 6.641 1.00 66.69 222 THR A N 1
ATOM 1713 C CA . THR A 1 222 ? -20.648 8.482 6.938 1.00 66.69 222 THR A CA 1
ATOM 1714 C C . THR A 1 222 ? -21.554 9.563 6.328 1.00 66.69 222 THR A C 1
ATOM 1716 O O . THR A 1 222 ? -21.264 10.752 6.455 1.00 66.69 222 THR A O 1
ATOM 1719 N 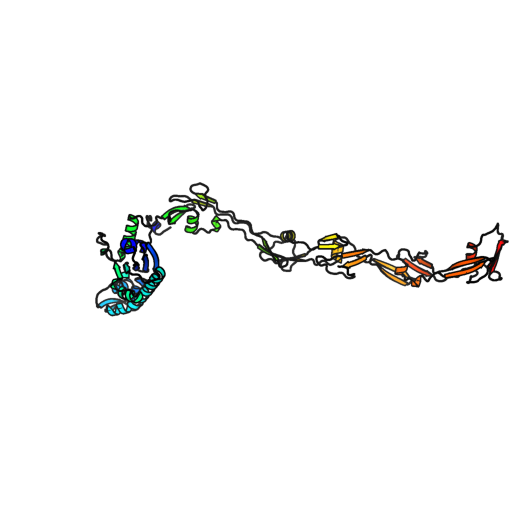N . GLY A 1 223 ? -22.658 9.174 5.675 1.00 69.75 223 GLY A N 1
ATOM 1720 C CA . GLY A 1 223 ? -23.648 10.034 5.023 1.00 69.75 223 GLY A CA 1
ATOM 1721 C C . GLY A 1 223 ? -23.549 10.053 3.493 1.00 69.75 223 GLY A C 1
ATOM 1722 O O . GLY A 1 223 ? -24.568 10.177 2.811 1.00 69.75 223 GLY A O 1
ATOM 1723 N N . ILE A 1 224 ? -22.345 9.925 2.927 1.00 76.12 224 ILE A N 1
ATOM 1724 C CA . ILE A 1 224 ? -22.126 9.761 1.483 1.00 76.12 224 ILE A CA 1
ATOM 1725 C C . ILE A 1 224 ? -21.154 8.604 1.302 1.00 76.12 224 ILE A C 1
ATOM 1727 O O . ILE A 1 224 ? -19.984 8.736 1.640 1.00 76.12 224 ILE A O 1
ATOM 1731 N N . ILE A 1 225 ? -21.645 7.501 0.744 1.00 87.31 225 ILE A N 1
ATOM 1732 C CA . ILE A 1 225 ? -20.842 6.316 0.455 1.00 87.31 225 ILE A CA 1
ATOM 1733 C C . ILE A 1 225 ? -20.779 6.127 -1.057 1.00 87.31 225 ILE A C 1
ATOM 1735 O O . ILE A 1 225 ? -21.802 6.193 -1.748 1.00 87.31 225 ILE A O 1
ATOM 1739 N N . THR A 1 226 ? -19.578 5.902 -1.572 1.00 91.88 226 THR A N 1
ATOM 1740 C CA . THR A 1 226 ? -19.294 5.667 -2.988 1.00 91.88 226 THR A CA 1
ATOM 1741 C C . THR A 1 226 ? -18.731 4.268 -3.228 1.00 91.88 226 THR A C 1
ATOM 1743 O O . THR A 1 226 ? -18.349 3.557 -2.294 1.00 91.88 226 THR A O 1
ATOM 1746 N N . VAL A 1 227 ? -18.641 3.864 -4.497 1.00 91.19 227 VAL A N 1
ATOM 1747 C CA . VAL A 1 227 ? -17.936 2.634 -4.886 1.00 91.19 227 VAL A CA 1
ATOM 1748 C C . VAL A 1 227 ? -16.471 2.653 -4.420 1.00 91.19 227 VAL A C 1
ATOM 1750 O O . VAL A 1 227 ? -15.941 1.615 -4.030 1.00 91.19 227 VAL A O 1
ATOM 1753 N N . SER A 1 228 ? -15.815 3.816 -4.404 1.00 89.00 228 SER A N 1
ATOM 1754 C CA . SER A 1 228 ? -14.452 3.963 -3.876 1.00 89.00 228 SER A CA 1
ATOM 1755 C C . SER A 1 228 ? -14.365 3.572 -2.395 1.00 89.00 228 SER A C 1
ATOM 1757 O O . SER A 1 228 ? -13.521 2.757 -2.014 1.00 89.00 228 SER A O 1
ATOM 1759 N N . ASP A 1 229 ? -15.290 4.076 -1.571 1.00 87.44 229 ASP A N 1
ATOM 1760 C CA . ASP A 1 229 ? -15.348 3.768 -0.135 1.00 87.44 229 ASP A CA 1
ATOM 1761 C C . ASP A 1 229 ? -15.587 2.274 0.110 1.00 87.44 229 ASP A C 1
ATOM 1763 O O . ASP A 1 229 ? -14.994 1.679 1.015 1.00 87.44 229 ASP A O 1
ATOM 1767 N N . LEU A 1 230 ? -16.419 1.651 -0.730 1.00 88.62 230 LEU A N 1
ATOM 1768 C CA . LEU A 1 230 ? -16.658 0.212 -0.726 1.00 88.62 230 LEU A CA 1
ATOM 1769 C C . LEU A 1 230 ? -15.383 -0.583 -1.018 1.00 88.62 230 LEU A C 1
ATOM 1771 O O . LEU A 1 230 ? -15.071 -1.519 -0.286 1.00 88.62 230 LEU A O 1
ATOM 1775 N N . ILE A 1 231 ? -14.643 -0.218 -2.066 1.00 86.12 231 ILE A N 1
ATOM 1776 C CA . ILE A 1 231 ? -13.420 -0.921 -2.475 1.00 86.12 231 ILE A CA 1
ATOM 1777 C C . ILE A 1 231 ? -12.375 -0.872 -1.360 1.00 86.12 231 ILE A C 1
ATOM 1779 O O . ILE A 1 231 ? -11.784 -1.902 -1.026 1.00 86.12 231 ILE A O 1
ATOM 1783 N N . VAL A 1 232 ? -12.199 0.300 -0.742 1.00 84.12 232 VAL A N 1
ATOM 1784 C CA . VAL A 1 232 ? -11.299 0.482 0.404 1.00 84.12 232 VAL A CA 1
ATOM 1785 C C . VAL A 1 232 ? -11.767 -0.343 1.604 1.00 84.12 232 VAL A C 1
ATOM 1787 O O . VAL A 1 232 ? -10.976 -1.083 2.186 1.00 84.12 232 VAL A O 1
ATOM 1790 N N . SER A 1 233 ? -13.052 -0.265 1.955 1.00 80.81 233 SER A N 1
ATOM 1791 C CA . SER A 1 233 ? -13.607 -0.952 3.130 1.00 80.81 233 SER A CA 1
ATOM 1792 C C . SER A 1 233 ? -13.603 -2.475 2.996 1.00 80.81 233 SER A C 1
ATOM 1794 O O . SER A 1 233 ? -13.447 -3.183 3.988 1.00 80.81 233 SER A O 1
ATOM 1796 N N . ALA A 1 234 ? -13.752 -2.992 1.776 1.00 79.75 234 ALA A N 1
ATOM 1797 C CA . ALA A 1 234 ? -13.667 -4.418 1.480 1.00 79.75 234 ALA A CA 1
ATOM 1798 C C . ALA A 1 234 ? -12.215 -4.930 1.394 1.00 79.75 234 ALA A C 1
ATOM 1800 O O . ALA A 1 234 ? -12.000 -6.131 1.242 1.00 79.75 234 ALA A O 1
ATOM 1801 N N . GLY A 1 235 ? -11.216 -4.044 1.488 1.00 78.62 235 GLY A N 1
ATOM 1802 C CA . GLY A 1 235 ? -9.802 -4.410 1.407 1.00 78.62 235 GLY A CA 1
ATOM 1803 C C . GLY A 1 235 ? -9.358 -4.839 0.007 1.00 78.62 235 GLY A C 1
ATOM 1804 O O . GLY A 1 235 ? -8.361 -5.553 -0.128 1.00 78.62 235 GLY A O 1
ATOM 1805 N N . PHE A 1 236 ? -10.078 -4.432 -1.043 1.00 79.31 236 PHE A N 1
ATOM 1806 C CA . PHE A 1 236 ? -9.671 -4.728 -2.413 1.00 79.31 236 PHE A CA 1
ATOM 1807 C C . PHE A 1 236 ? -8.385 -3.973 -2.768 1.00 79.31 236 PHE A C 1
ATOM 1809 O O . PHE A 1 236 ? -8.192 -2.808 -2.420 1.00 79.31 236 PHE A O 1
ATOM 1816 N N . SER A 1 237 ? -7.493 -4.643 -3.501 1.00 76.69 237 SER A N 1
ATOM 1817 C CA . SER A 1 237 ? -6.270 -4.014 -3.998 1.00 76.69 237 SER A CA 1
ATOM 1818 C C . SER A 1 237 ? -6.608 -2.888 -4.986 1.00 76.69 237 SER A C 1
ATOM 1820 O O . SER A 1 237 ? -7.382 -3.133 -5.914 1.00 76.69 237 SER A O 1
ATOM 1822 N N . PRO A 1 238 ? -5.985 -1.697 -4.887 1.00 70.88 238 PRO A N 1
ATOM 1823 C CA . PRO A 1 238 ? -6.168 -0.629 -5.873 1.00 70.88 238 PRO A CA 1
ATOM 1824 C C . PRO A 1 238 ? -5.878 -1.083 -7.312 1.00 70.88 238 PRO A C 1
ATOM 1826 O O . PRO A 1 238 ? -6.524 -0.635 -8.256 1.00 70.88 238 PRO A O 1
ATOM 1829 N N . TRP A 1 239 ? -4.950 -2.026 -7.498 1.00 71.44 239 TRP A N 1
ATOM 1830 C CA . TRP A 1 239 ? -4.588 -2.560 -8.815 1.00 71.44 239 TRP A CA 1
ATOM 1831 C C . TRP A 1 239 ? -5.717 -3.346 -9.479 1.00 71.44 239 TRP A C 1
ATOM 1833 O O . TRP A 1 239 ? -5.805 -3.362 -10.705 1.00 71.44 239 TRP A O 1
ATOM 1843 N N . LEU A 1 240 ? -6.619 -3.923 -8.677 1.00 71.50 240 LEU A N 1
ATOM 1844 C CA . LEU A 1 240 ? -7.819 -4.599 -9.165 1.00 71.50 240 LEU A CA 1
ATOM 1845 C C . LEU A 1 240 ? -8.724 -3.621 -9.923 1.00 71.50 240 LEU A C 1
ATOM 1847 O O . LEU A 1 240 ? -9.441 -4.046 -10.818 1.00 71.50 240 LEU A O 1
ATOM 1851 N N . VAL A 1 241 ? -8.635 -2.326 -9.602 1.00 77.38 241 VAL A N 1
ATOM 1852 C CA . VAL A 1 241 ? -9.472 -1.242 -10.126 1.00 77.38 241 VAL A CA 1
ATOM 1853 C C . VAL A 1 241 ? -8.804 -0.473 -11.258 1.00 77.38 241 VAL A C 1
ATOM 1855 O O . VAL A 1 241 ? -9.446 -0.179 -12.259 1.00 77.38 241 VAL A O 1
ATOM 1858 N N . TYR A 1 242 ? -7.529 -0.115 -11.115 1.00 78.12 242 TYR A N 1
ATOM 1859 C CA . TYR A 1 242 ? -6.844 0.730 -12.102 1.00 78.12 242 TYR A CA 1
ATOM 1860 C C . TYR A 1 242 ? -6.203 -0.066 -13.246 1.00 78.12 242 TYR A C 1
ATOM 1862 O O . TYR A 1 242 ? -5.894 0.515 -14.285 1.00 78.12 242 TYR A O 1
ATOM 1870 N N . GLY A 1 243 ? -6.048 -1.382 -13.075 1.00 81.00 243 GLY A N 1
ATOM 1871 C CA . GLY A 1 243 ? -5.260 -2.225 -13.966 1.00 81.00 243 GLY A CA 1
ATOM 1872 C C . GLY A 1 243 ? -3.773 -2.097 -13.649 1.00 81.00 243 GLY A C 1
ATOM 1873 O O . GLY A 1 243 ? -3.219 -1.000 -13.573 1.00 81.00 243 GLY A O 1
ATOM 1874 N N . GLU A 1 244 ? -3.104 -3.226 -13.441 1.00 84.00 244 GLU A N 1
ATOM 1875 C CA . GLU A 1 244 ? -1.669 -3.229 -13.161 1.00 84.00 244 GLU A CA 1
ATOM 1876 C C . GLU A 1 244 ? -0.886 -2.847 -14.435 1.00 84.00 244 GLU A C 1
ATOM 1878 O O . GLU A 1 244 ? -1.106 -3.452 -15.486 1.00 84.00 244 GLU A O 1
ATOM 1883 N N . PRO A 1 245 ? 0.012 -1.848 -14.407 1.00 86.50 245 PRO A N 1
ATOM 1884 C CA . PRO A 1 245 ? 0.854 -1.548 -15.559 1.00 86.50 245 PRO A CA 1
ATOM 1885 C C . PRO A 1 245 ? 1.868 -2.671 -15.806 1.00 86.50 245 PRO A C 1
ATOM 1887 O O . PRO A 1 245 ? 2.374 -3.297 -14.871 1.00 86.50 245 PRO A O 1
ATOM 1890 N N . GLY A 1 246 ? 2.201 -2.895 -17.075 1.00 90.50 246 GLY A N 1
ATOM 1891 C CA . GLY A 1 246 ? 3.315 -3.756 -17.443 1.00 90.50 246 GLY A CA 1
ATOM 1892 C C . GLY A 1 246 ? 4.638 -3.195 -16.928 1.00 90.50 246 GLY A C 1
ATOM 1893 O O . GLY A 1 246 ? 4.830 -1.978 -16.826 1.00 90.50 246 GLY A O 1
ATOM 1894 N N . LYS A 1 247 ? 5.575 -4.079 -16.588 1.00 91.00 247 LYS A N 1
ATOM 1895 C CA . LYS A 1 247 ? 6.900 -3.682 -16.109 1.00 91.00 247 LYS A CA 1
ATOM 1896 C C . LYS A 1 247 ? 7.658 -2.986 -17.230 1.00 91.00 247 LYS A C 1
ATOM 1898 O O . LYS A 1 247 ? 7.857 -3.563 -18.293 1.00 91.00 247 LYS A O 1
ATOM 1903 N N . GLY A 1 248 ? 8.094 -1.757 -16.976 1.00 93.81 248 GLY A N 1
ATOM 1904 C CA . GLY A 1 248 ? 9.095 -1.111 -17.816 1.00 93.81 248 GLY A CA 1
ATOM 1905 C C . GLY A 1 248 ? 10.480 -1.708 -17.585 1.00 93.81 248 GLY A C 1
ATOM 1906 O O . GLY A 1 248 ? 10.731 -2.311 -16.540 1.00 93.81 248 GLY A O 1
ATOM 1907 N N . ILE A 1 249 ? 11.378 -1.494 -18.540 1.00 95.56 249 ILE A N 1
ATOM 1908 C CA . ILE A 1 249 ? 12.799 -1.807 -18.391 1.00 95.56 249 ILE A CA 1
ATOM 1909 C C . ILE A 1 249 ? 13.639 -0.543 -18.536 1.00 95.56 249 ILE A C 1
ATOM 1911 O O . ILE A 1 249 ? 13.269 0.414 -19.219 1.00 95.56 249 ILE A O 1
ATOM 1915 N N . THR A 1 250 ? 14.791 -0.547 -17.887 1.00 95.69 250 THR A N 1
ATOM 1916 C CA . THR A 1 250 ? 15.799 0.503 -17.981 1.00 95.69 250 THR A CA 1
ATOM 1917 C C . THR A 1 250 ? 17.031 -0.062 -18.668 1.00 95.69 250 THR A C 1
ATOM 1919 O O . THR A 1 250 ? 17.495 -1.127 -18.290 1.00 95.69 250 THR A O 1
ATOM 1922 N N . VAL A 1 251 ? 17.584 0.628 -19.657 1.00 95.88 251 VAL A N 1
ATOM 1923 C CA . VAL A 1 251 ? 18.783 0.192 -20.385 1.00 95.88 251 VAL A CA 1
ATOM 1924 C C . VAL A 1 251 ? 19.816 1.309 -20.333 1.00 95.88 251 VAL A C 1
ATOM 1926 O O . VAL A 1 251 ? 19.498 2.464 -20.617 1.00 95.88 251 VAL A O 1
ATOM 1929 N N . GLU A 1 252 ? 21.053 0.990 -19.967 1.00 96.00 252 GLU A N 1
ATOM 1930 C CA . GLU A 1 252 ? 22.172 1.929 -20.056 1.00 96.00 252 GLU A CA 1
ATOM 1931 C C . GLU A 1 252 ? 22.787 1.837 -21.452 1.00 96.00 252 GLU A C 1
ATOM 1933 O O . GLU A 1 252 ? 23.321 0.798 -21.819 1.00 96.00 252 GLU A O 1
ATOM 1938 N N . VAL A 1 253 ? 22.726 2.917 -22.229 1.00 94.12 253 VAL A N 1
ATOM 1939 C CA . VAL A 1 253 ? 23.259 2.982 -23.593 1.00 94.12 253 VAL A CA 1
ATOM 1940 C C . VAL A 1 253 ? 24.407 3.983 -23.640 1.00 94.12 253 VAL A C 1
ATOM 1942 O O . VAL A 1 253 ? 24.189 5.185 -23.467 1.00 94.12 253 VAL A O 1
ATOM 1945 N N . ASN A 1 254 ? 25.637 3.508 -23.858 1.00 91.25 254 ASN A N 1
ATOM 1946 C CA . ASN A 1 254 ? 26.850 4.342 -23.849 1.00 91.25 254 ASN A CA 1
ATOM 1947 C C . ASN A 1 254 ? 26.947 5.252 -22.601 1.00 91.25 254 ASN A C 1
ATOM 1949 O O . ASN A 1 254 ? 27.279 6.434 -22.701 1.00 91.25 254 ASN A O 1
ATOM 1953 N N . GLY A 1 255 ? 26.599 4.717 -21.424 1.00 90.69 255 GLY A N 1
ATOM 1954 C CA . GLY A 1 255 ? 26.596 5.446 -20.149 1.00 90.69 255 GLY A CA 1
ATOM 1955 C C . GLY A 1 255 ? 25.356 6.310 -19.885 1.00 90.69 255 GLY A C 1
ATOM 1956 O O . GLY A 1 255 ? 25.239 6.883 -18.804 1.00 90.69 255 GLY A O 1
ATOM 1957 N N . ASN A 1 256 ? 24.414 6.405 -20.831 1.00 92.12 256 ASN A N 1
ATOM 1958 C CA . ASN A 1 256 ? 23.169 7.157 -20.667 1.00 92.12 256 ASN A CA 1
ATOM 1959 C C . ASN A 1 256 ? 21.990 6.222 -20.409 1.00 92.12 256 ASN A C 1
ATOM 1961 O O . ASN A 1 256 ? 21.721 5.310 -21.187 1.00 92.12 256 ASN A O 1
ATOM 1965 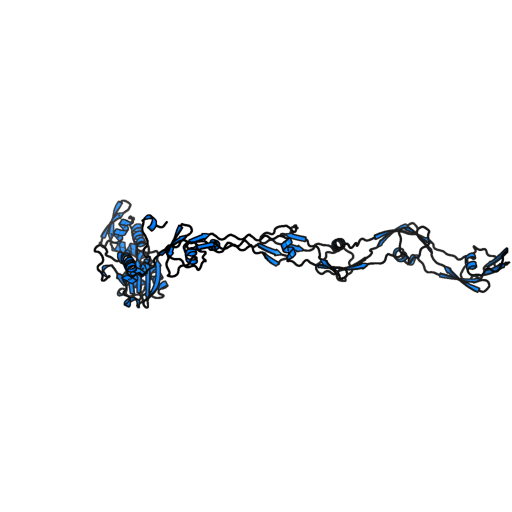N N . ILE A 1 257 ? 21.235 6.487 -19.349 1.00 94.62 257 ILE A N 1
ATOM 1966 C CA . ILE A 1 257 ? 20.069 5.680 -18.989 1.00 94.62 257 ILE A CA 1
ATOM 1967 C C . ILE A 1 257 ? 18.879 6.015 -19.905 1.00 94.62 257 ILE A C 1
ATOM 1969 O O . ILE A 1 257 ? 18.473 7.173 -20.022 1.00 94.62 257 ILE A O 1
ATOM 1973 N N . LYS A 1 258 ? 18.290 4.987 -20.521 1.00 93.44 258 LYS A N 1
ATOM 1974 C CA . LYS A 1 258 ? 17.043 5.032 -21.295 1.00 93.44 258 LYS A CA 1
ATOM 1975 C C . LYS A 1 258 ? 15.981 4.182 -20.600 1.00 93.44 258 LYS A C 1
ATOM 1977 O O . LYS A 1 258 ? 16.272 3.084 -20.136 1.00 93.44 258 LYS A O 1
ATOM 1982 N N . VAL A 1 259 ? 14.751 4.686 -20.526 1.00 94.56 259 VAL A N 1
ATOM 1983 C CA . VAL A 1 259 ? 13.624 3.998 -19.876 1.00 94.56 259 VAL A CA 1
ATOM 1984 C C . VAL A 1 259 ? 12.577 3.655 -20.924 1.00 94.56 259 VAL A C 1
ATOM 1986 O O . VAL A 1 259 ? 12.122 4.536 -21.652 1.00 94.56 259 VAL A O 1
ATOM 1989 N N . PHE A 1 260 ? 12.174 2.389 -20.955 1.00 93.75 260 PHE A N 1
ATOM 1990 C CA . PHE A 1 260 ? 11.144 1.861 -21.839 1.00 93.75 260 PHE A CA 1
ATOM 1991 C C . PHE A 1 260 ? 9.951 1.422 -20.987 1.00 93.75 260 PHE A C 1
ATOM 1993 O O . PHE A 1 260 ? 10.062 0.441 -20.247 1.00 93.75 260 PHE A O 1
ATOM 2000 N N . PRO A 1 261 ? 8.832 2.164 -21.005 1.00 92.00 261 PRO A N 1
ATOM 2001 C CA . PRO A 1 261 ? 7.667 1.822 -20.199 1.00 92.00 261 PRO A CA 1
ATOM 2002 C C . PRO A 1 261 ? 6.975 0.564 -20.744 1.00 92.00 261 PRO A C 1
ATOM 2004 O O . PRO A 1 261 ? 6.933 0.355 -21.954 1.00 92.00 261 PRO A O 1
ATOM 2007 N N . GLY A 1 262 ? 6.402 -0.249 -19.852 1.00 91.44 262 GLY A N 1
ATO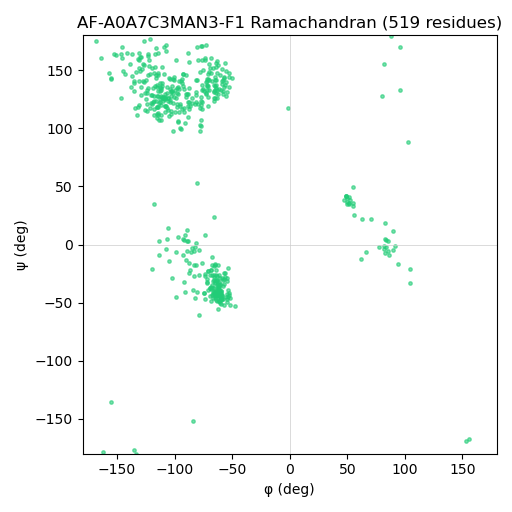M 2008 C CA . GLY A 1 262 ? 5.449 -1.288 -20.248 1.00 91.44 262 GLY A CA 1
ATOM 2009 C C . GLY A 1 262 ? 4.102 -0.685 -20.657 1.00 91.44 262 GLY A C 1
ATOM 2010 O O . GLY A 1 262 ? 3.848 0.512 -20.472 1.00 91.44 262 GLY A O 1
ATOM 2011 N N . GLU A 1 263 ? 3.215 -1.511 -21.202 1.00 91.62 263 GLU A N 1
ATOM 2012 C CA . GLU A 1 263 ? 1.869 -1.076 -21.561 1.00 91.62 263 GLU A CA 1
ATOM 2013 C C . GLU A 1 263 ? 1.041 -0.729 -20.317 1.00 91.62 263 GLU A C 1
ATOM 2015 O O . GLU A 1 263 ? 1.227 -1.267 -19.220 1.00 91.62 263 GLU A O 1
ATOM 2020 N N . ARG A 1 264 ? 0.077 0.179 -20.483 1.00 87.88 264 ARG A N 1
ATOM 2021 C CA . ARG A 1 264 ? -0.867 0.512 -19.412 1.00 87.88 264 ARG A CA 1
ATOM 2022 C C . ARG A 1 264 ? -1.843 -0.646 -19.206 1.00 87.88 264 ARG A C 1
ATOM 2024 O O . ARG A 1 264 ? -2.375 -1.178 -20.176 1.00 87.88 264 ARG A O 1
ATOM 2031 N N . GLY A 1 265 ? -2.110 -0.986 -17.947 1.00 87.06 265 GLY A N 1
ATOM 2032 C CA . GLY A 1 265 ? -3.219 -1.872 -17.605 1.00 87.06 265 GLY A CA 1
ATOM 2033 C C . GLY A 1 265 ? -4.567 -1.257 -17.987 1.00 87.06 265 GLY A C 1
ATOM 2034 O O . GLY A 1 265 ? -4.693 -0.038 -18.138 1.00 87.06 265 GLY A O 1
ATOM 2035 N N . LYS A 1 266 ? -5.582 -2.106 -18.154 1.00 88.25 266 LYS A N 1
ATOM 2036 C CA . LYS A 1 266 ? -6.968 -1.671 -18.352 1.00 88.25 266 LYS A CA 1
ATOM 2037 C C . LYS A 1 266 ? -7.675 -1.611 -17.000 1.00 88.25 266 LYS A C 1
ATOM 2039 O O . LYS A 1 266 ? -7.533 -2.557 -16.226 1.00 88.25 266 LYS A O 1
ATOM 2044 N N . PRO A 1 267 ? -8.458 -0.560 -16.718 1.00 86.88 267 PRO A N 1
ATOM 2045 C CA . PRO A 1 267 ? -9.182 -0.456 -15.461 1.00 86.88 267 PRO A CA 1
ATOM 2046 C C . PRO A 1 267 ? -10.293 -1.507 -15.358 1.00 86.88 267 PRO A C 1
ATOM 2048 O O . PRO A 1 267 ? -10.761 -2.045 -16.364 1.00 86.88 267 PRO A O 1
ATOM 2051 N N . ALA A 1 268 ? -10.733 -1.764 -14.131 1.00 87.88 268 ALA A N 1
ATOM 2052 C CA . ALA A 1 268 ? -11.905 -2.570 -13.843 1.00 87.88 268 ALA A CA 1
ATOM 2053 C C . ALA A 1 268 ? -13.158 -1.993 -14.490 1.00 87.88 268 ALA A C 1
ATOM 2055 O O . ALA A 1 268 ? -13.329 -0.775 -14.611 1.00 87.88 268 ALA A O 1
ATOM 2056 N N . LYS A 1 269 ? -14.089 -2.888 -14.813 1.00 92.00 269 LYS A N 1
ATOM 2057 C CA . LYS A 1 269 ? -15.456 -2.511 -15.147 1.00 92.00 269 LYS A CA 1
ATOM 2058 C C . LYS A 1 269 ? -16.312 -2.624 -13.891 1.00 92.00 269 LYS A C 1
ATOM 2060 O O . LYS A 1 269 ? -16.408 -3.694 -13.297 1.00 92.00 269 LYS A O 1
ATOM 2065 N N . ILE A 1 270 ? -16.918 -1.505 -13.509 1.00 93.25 270 ILE A N 1
ATOM 2066 C CA . ILE A 1 270 ? -17.794 -1.389 -12.344 1.00 93.25 270 ILE A CA 1
ATOM 2067 C C . ILE A 1 270 ? -19.229 -1.275 -12.849 1.00 93.25 270 ILE A C 1
ATOM 2069 O O . ILE A 1 270 ? -19.521 -0.472 -13.740 1.00 93.25 270 ILE A O 1
ATOM 2073 N N . ILE A 1 271 ? -20.119 -2.081 -12.284 1.00 95.38 271 ILE A N 1
ATOM 2074 C CA . ILE A 1 271 ? -21.545 -2.084 -12.594 1.00 95.38 271 ILE A CA 1
ATOM 2075 C C . ILE A 1 271 ? -22.300 -2.006 -11.268 1.00 95.38 271 ILE A C 1
ATOM 2077 O O . ILE A 1 271 ? -22.017 -2.781 -10.362 1.00 95.38 271 ILE A O 1
ATOM 2081 N N . VAL A 1 272 ? -23.241 -1.074 -11.140 1.00 96.19 272 VAL A N 1
ATOM 2082 C CA . VAL A 1 272 ? -24.100 -0.928 -9.957 1.00 96.19 272 VAL A CA 1
ATOM 2083 C C . VAL A 1 272 ? -25.543 -1.112 -10.406 1.00 96.19 272 VAL A C 1
ATOM 2085 O O . VAL A 1 272 ? -26.012 -0.395 -11.285 1.00 96.19 272 VAL A O 1
ATOM 2088 N N . ASN A 1 273 ? -26.239 -2.094 -9.834 1.00 95.62 273 ASN A N 1
ATOM 2089 C CA . ASN A 1 273 ? -27.621 -2.453 -10.165 1.00 95.62 273 ASN A CA 1
ATOM 2090 C C . ASN A 1 273 ? -27.854 -2.659 -11.679 1.00 95.62 273 ASN A C 1
ATOM 2092 O O . ASN A 1 273 ? -28.898 -2.297 -12.219 1.00 95.62 273 ASN A O 1
ATOM 2096 N N . GLY A 1 274 ? -26.861 -3.218 -12.379 1.00 94.06 274 GLY A N 1
ATOM 2097 C CA . GLY A 1 274 ? -26.897 -3.458 -13.827 1.00 94.06 274 GLY A CA 1
ATOM 2098 C C . GLY A 1 274 ? -26.470 -2.275 -14.709 1.00 94.06 274 GLY A C 1
ATOM 2099 O O . GLY A 1 274 ? -26.327 -2.453 -15.919 1.00 94.06 274 GLY A O 1
ATOM 2100 N N . GLU A 1 275 ? -26.206 -1.094 -14.144 1.00 95.69 275 GLU A N 1
ATOM 2101 C CA . GLU A 1 275 ? -25.755 0.087 -14.890 1.00 95.69 275 GLU A CA 1
ATOM 2102 C C . GLU A 1 275 ? -24.243 0.307 -14.768 1.00 95.69 275 GLU A C 1
ATOM 2104 O O . GLU A 1 275 ? -23.652 0.105 -13.708 1.00 95.69 275 GLU A O 1
ATOM 2109 N N . ILE A 1 276 ? -23.597 0.737 -15.859 1.00 94.69 276 ILE A N 1
ATOM 2110 C CA . ILE A 1 276 ? -22.161 1.056 -15.852 1.00 94.69 276 ILE A CA 1
ATOM 2111 C C . ILE A 1 276 ? -21.916 2.232 -14.904 1.00 94.69 276 ILE A C 1
ATOM 2113 O O . ILE A 1 276 ? -22.505 3.300 -15.059 1.00 94.69 276 ILE A O 1
ATOM 2117 N N . ALA A 1 277 ? -20.995 2.033 -13.968 1.00 94.69 277 ALA A N 1
ATOM 2118 C CA . ALA A 1 277 ? -20.672 2.970 -12.906 1.00 94.69 277 ALA A CA 1
ATOM 2119 C C . ALA A 1 277 ? -19.167 3.275 -12.865 1.00 94.69 277 ALA A C 1
ATOM 2121 O O . ALA A 1 277 ? -18.357 2.718 -13.608 1.00 94.69 277 ALA A O 1
ATOM 2122 N N . ASN A 1 278 ? -18.792 4.196 -11.985 1.00 91.94 278 ASN A N 1
ATOM 2123 C CA . ASN A 1 278 ? -17.412 4.583 -11.709 1.00 91.94 278 ASN A CA 1
ATOM 2124 C C . ASN A 1 278 ? -17.165 4.640 -10.192 1.00 91.94 278 ASN A C 1
ATOM 2126 O O . ASN A 1 278 ? -18.065 4.389 -9.394 1.00 91.94 278 ASN A O 1
ATOM 2130 N N . LEU A 1 279 ? -15.941 4.984 -9.792 1.00 90.00 279 LEU A N 1
ATOM 2131 C CA . LEU A 1 279 ? -15.546 5.021 -8.381 1.00 90.00 279 LEU A CA 1
ATOM 2132 C C . LEU A 1 279 ? -16.313 6.049 -7.544 1.00 90.00 279 LEU A C 1
ATOM 2134 O O . LEU A 1 279 ? -16.569 5.799 -6.371 1.00 90.00 279 LEU A O 1
ATOM 2138 N N . ASP A 1 280 ? -16.735 7.153 -8.154 1.00 92.50 280 ASP A N 1
ATOM 2139 C CA . ASP A 1 280 ? -17.480 8.223 -7.485 1.00 92.50 280 ASP A CA 1
ATOM 2140 C C . ASP A 1 280 ? -18.992 7.949 -7.428 1.00 92.50 280 ASP A C 1
ATOM 2142 O O . ASP A 1 280 ? -19.764 8.737 -6.871 1.00 92.50 280 ASP A O 1
ATOM 2146 N N . THR A 1 281 ? -19.445 6.840 -8.019 1.00 94.19 281 THR A N 1
ATOM 2147 C CA . THR A 1 281 ? -20.860 6.475 -8.032 1.00 94.19 281 THR A CA 1
ATOM 2148 C C . THR A 1 281 ? -21.316 6.192 -6.608 1.00 94.19 281 THR A C 1
ATOM 2150 O O . THR A 1 281 ? -20.705 5.402 -5.889 1.00 94.19 281 THR A O 1
ATOM 2153 N N . ARG A 1 282 ? -22.387 6.868 -6.184 1.00 92.69 282 ARG A N 1
ATOM 2154 C CA . ARG A 1 282 ? -22.960 6.696 -4.847 1.00 92.69 282 ARG A CA 1
ATOM 2155 C C . ARG A 1 282 ? -23.675 5.359 -4.740 1.00 92.69 282 ARG A C 1
ATOM 2157 O O . ARG A 1 282 ? -24.415 4.998 -5.651 1.00 92.69 282 ARG A O 1
ATOM 2164 N N . ILE A 1 283 ? -23.515 4.710 -3.594 1.00 92.00 283 ILE A N 1
ATOM 2165 C CA . ILE A 1 283 ? -24.162 3.440 -3.267 1.00 92.00 283 ILE A CA 1
ATOM 2166 C C . ILE A 1 283 ? -25.101 3.595 -2.070 1.00 92.00 283 ILE A C 1
ATOM 2168 O O . ILE A 1 283 ? -24.936 4.481 -1.228 1.00 92.00 283 ILE A O 1
ATOM 2172 N N . LYS A 1 284 ? -26.119 2.742 -2.015 1.00 89.88 284 LYS A N 1
ATOM 2173 C CA . LYS A 1 284 ? -27.156 2.700 -0.984 1.00 89.88 284 LYS A CA 1
ATOM 2174 C C . LYS A 1 284 ? -27.321 1.281 -0.458 1.00 89.88 284 LYS A C 1
ATOM 2176 O O . LYS A 1 284 ? -26.940 0.308 -1.101 1.00 89.88 284 LYS A O 1
ATOM 2181 N N . ALA A 1 285 ? -27.935 1.165 0.717 1.00 88.12 285 ALA A N 1
ATOM 2182 C CA . ALA A 1 285 ? -28.274 -0.136 1.279 1.00 88.12 285 ALA A CA 1
ATOM 2183 C C . ALA A 1 285 ? -29.180 -0.909 0.313 1.00 88.12 285 ALA A C 1
ATOM 2185 O O . ALA A 1 285 ? -30.197 -0.371 -0.126 1.00 88.12 285 ALA A O 1
ATOM 2186 N N . GLY A 1 286 ? -28.827 -2.157 0.012 1.00 89.38 286 GLY A N 1
ATOM 2187 C CA . GLY A 1 286 ? -29.532 -2.953 -0.993 1.00 89.38 286 GLY A CA 1
ATOM 2188 C C . GLY A 1 286 ? -28.796 -3.107 -2.320 1.00 89.38 286 GLY A C 1
ATOM 2189 O O . GLY A 1 286 ? -29.115 -4.045 -3.040 1.00 89.38 286 GLY A O 1
ATOM 2190 N N . ASP A 1 287 ? -27.849 -2.223 -2.646 1.00 94.75 287 ASP A N 1
ATOM 2191 C CA . ASP A 1 287 ? -27.248 -2.206 -3.982 1.00 94.75 287 ASP A CA 1
ATOM 2192 C C . ASP A 1 287 ? -26.452 -3.483 -4.283 1.00 94.75 287 ASP A C 1
ATOM 2194 O O . ASP A 1 287 ? -25.734 -4.012 -3.426 1.00 94.75 287 ASP A O 1
ATOM 2198 N N . GLU A 1 288 ? -26.552 -3.935 -5.533 1.00 95.62 288 GLU A N 1
ATOM 2199 C CA . GLU A 1 288 ? -25.728 -4.991 -6.114 1.00 95.62 288 GLU A CA 1
ATOM 2200 C C . GLU A 1 288 ? -24.639 -4.365 -6.989 1.00 95.62 288 GLU A C 1
ATOM 2202 O O . GLU A 1 288 ? -24.916 -3.640 -7.944 1.00 95.62 288 GLU A O 1
ATOM 2207 N N . ILE A 1 289 ? -23.384 -4.644 -6.662 1.00 94.56 289 ILE A N 1
ATOM 2208 C CA . ILE A 1 289 ? -22.204 -4.141 -7.346 1.00 94.56 289 ILE A CA 1
ATOM 2209 C C . ILE A 1 289 ? -21.465 -5.326 -7.960 1.00 94.56 289 ILE A C 1
ATOM 2211 O O . ILE A 1 289 ? -21.049 -6.257 -7.269 1.00 94.56 289 ILE A O 1
ATOM 2215 N N . GLU A 1 290 ? -21.256 -5.274 -9.266 1.00 93.12 290 GLU A N 1
ATOM 2216 C CA . GLU A 1 290 ? -20.381 -6.194 -9.977 1.00 93.12 290 GLU A CA 1
ATOM 2217 C C . GLU A 1 290 ? -19.078 -5.464 -10.313 1.00 93.12 290 GLU A C 1
ATOM 2219 O O . GLU A 1 290 ? -19.074 -4.406 -10.951 1.00 93.12 290 GLU A O 1
ATOM 2224 N N . ILE A 1 291 ? -17.961 -6.020 -9.849 1.00 90.25 291 ILE A N 1
ATOM 2225 C CA . ILE A 1 291 ? -16.617 -5.517 -10.129 1.00 90.25 291 ILE A CA 1
ATOM 2226 C C . ILE A 1 291 ? -15.893 -6.585 -10.930 1.00 90.25 291 ILE A C 1
ATOM 2228 O O . ILE A 1 291 ? -15.503 -7.624 -10.391 1.00 90.25 291 ILE A O 1
ATOM 2232 N N . ILE A 1 292 ? -15.685 -6.297 -12.210 1.00 89.62 292 ILE A N 1
ATOM 2233 C CA . ILE A 1 292 ? -14.857 -7.105 -13.098 1.00 89.62 292 ILE A CA 1
ATOM 2234 C C . ILE A 1 292 ? -13.440 -6.521 -13.035 1.00 89.62 292 ILE A C 1
ATOM 2236 O O . ILE A 1 292 ? -13.266 -5.371 -13.452 1.00 89.62 292 ILE A O 1
ATOM 2240 N N . PRO A 1 293 ? -12.444 -7.261 -12.508 1.00 85.62 293 PRO A N 1
ATOM 2241 C CA . PRO A 1 293 ? -11.074 -6.781 -12.353 1.00 85.62 293 PRO A CA 1
ATOM 2242 C C . PRO A 1 293 ? -10.470 -6.212 -13.636 1.00 85.62 293 PRO A C 1
ATOM 2244 O O . PRO A 1 293 ? -10.748 -6.692 -14.736 1.00 85.62 293 PRO A O 1
ATOM 2247 N N . GLY A 1 294 ? -9.601 -5.217 -13.474 1.00 84.94 294 GLY A N 1
ATOM 2248 C CA . GLY A 1 294 ? -8.782 -4.693 -14.560 1.00 84.94 294 GLY A CA 1
ATOM 2249 C C . GLY A 1 294 ? -7.793 -5.724 -15.113 1.00 84.94 294 GLY A C 1
ATOM 2250 O O . GLY A 1 294 ? -7.386 -6.662 -14.427 1.00 84.94 294 GLY A O 1
ATOM 2251 N N . GLU A 1 295 ? -7.374 -5.528 -16.362 1.00 86.88 295 GLU A N 1
ATOM 2252 C CA . GLU A 1 295 ? -6.367 -6.368 -17.019 1.00 86.88 295 GLU A CA 1
ATOM 2253 C C . GLU A 1 295 ? -4.972 -5.757 -16.847 1.00 86.88 295 GLU A C 1
ATOM 2255 O O . GLU A 1 295 ? -4.789 -4.545 -16.991 1.00 86.88 295 GLU A O 1
ATOM 2260 N N . ARG A 1 296 ? -3.970 -6.596 -16.575 1.00 87.12 296 ARG A N 1
ATOM 2261 C CA . ARG A 1 296 ? -2.569 -6.168 -16.494 1.00 87.12 296 ARG A CA 1
ATOM 2262 C C . ARG A 1 296 ? -2.020 -5.836 -17.886 1.00 87.12 296 ARG A C 1
ATOM 2264 O O . ARG A 1 296 ? -2.258 -6.580 -18.834 1.00 87.12 296 ARG A O 1
ATOM 2271 N N . GLY A 1 297 ? -1.273 -4.740 -17.993 1.00 88.81 297 GLY A N 1
ATOM 2272 C CA . GLY A 1 297 ? -0.558 -4.360 -19.212 1.00 88.81 297 GLY A CA 1
ATOM 2273 C C . GLY A 1 297 ? 0.626 -5.288 -19.500 1.00 88.81 297 GLY A C 1
ATOM 2274 O O . GLY A 1 297 ? 1.177 -5.915 -18.592 1.00 88.81 297 GLY A O 1
ATOM 2275 N N . LEU A 1 298 ? 1.027 -5.385 -20.767 1.00 90.44 298 LEU A N 1
ATOM 2276 C CA . LEU A 1 298 ? 2.193 -6.169 -21.170 1.00 90.44 298 LEU A CA 1
ATOM 2277 C C . LEU A 1 298 ? 3.500 -5.496 -20.736 1.00 90.44 298 LEU A C 1
ATOM 2279 O O . LEU A 1 298 ? 3.642 -4.274 -20.801 1.00 90.44 298 LEU A O 1
ATOM 2283 N N . ASP A 1 299 ? 4.463 -6.304 -20.294 1.00 93.12 299 ASP A N 1
ATOM 2284 C CA . ASP A 1 299 ? 5.802 -5.825 -19.945 1.00 93.12 299 ASP A CA 1
ATOM 2285 C C . ASP A 1 299 ? 6.513 -5.256 -21.187 1.00 93.12 299 ASP A C 1
ATOM 2287 O O . ASP A 1 299 ? 6.234 -5.656 -22.319 1.00 93.12 299 ASP A O 1
ATOM 2291 N N . ALA A 1 300 ? 7.430 -4.311 -20.973 1.00 92.31 300 ALA A N 1
ATOM 2292 C CA . ALA A 1 300 ? 8.189 -3.690 -22.048 1.00 92.31 300 ALA A CA 1
ATOM 2293 C C . ALA A 1 300 ? 8.999 -4.736 -22.826 1.00 92.31 300 ALA A C 1
ATOM 2295 O O . ALA A 1 300 ? 9.711 -5.558 -22.247 1.00 92.31 300 ALA A O 1
ATOM 2296 N N . PHE A 1 301 ? 8.907 -4.658 -24.151 1.00 91.88 301 PHE A N 1
ATOM 2297 C CA . PHE A 1 301 ? 9.619 -5.515 -25.087 1.00 91.88 301 PHE A CA 1
ATOM 2298 C C . PHE A 1 301 ? 10.544 -4.642 -25.933 1.00 91.88 301 PHE A C 1
ATOM 2300 O O . PHE A 1 301 ? 10.065 -3.811 -26.700 1.00 91.88 301 PHE A O 1
ATOM 2307 N N . VAL A 1 302 ? 11.857 -4.789 -25.740 1.00 94.12 302 VAL A N 1
ATOM 2308 C CA . VAL A 1 302 ? 12.872 -3.940 -26.381 1.00 94.12 302 VAL A CA 1
ATOM 2309 C C . VAL A 1 302 ? 14.004 -4.811 -26.900 1.00 94.12 302 VAL A C 1
ATOM 2311 O O . VAL A 1 302 ? 14.526 -5.670 -26.186 1.00 94.12 302 VAL A O 1
ATOM 2314 N N . THR A 1 303 ? 14.392 -4.572 -28.141 1.00 95.81 303 THR A N 1
ATOM 2315 C CA . THR A 1 303 ? 15.484 -5.235 -28.845 1.00 95.81 303 THR A CA 1
ATOM 2316 C C . THR A 1 303 ? 16.660 -4.279 -29.047 1.00 95.81 303 THR A C 1
ATOM 2318 O O . THR A 1 303 ? 16.563 -3.076 -28.807 1.00 95.81 303 THR A O 1
ATOM 2321 N N . VAL A 1 304 ? 17.800 -4.804 -29.497 1.00 94.31 304 VAL A N 1
ATOM 2322 C CA . VAL A 1 304 ? 18.949 -3.982 -29.911 1.00 94.31 304 VAL A CA 1
ATOM 2323 C C . VAL A 1 304 ? 18.601 -3.061 -31.092 1.00 94.31 304 VAL A C 1
ATOM 2325 O O . VAL A 1 304 ? 19.065 -1.924 -31.106 1.00 94.31 304 VAL A O 1
ATOM 2328 N N . GLU A 1 305 ? 17.776 -3.499 -32.047 1.00 93.44 305 GLU A N 1
ATOM 2329 C CA . GLU A 1 305 ? 17.302 -2.652 -33.155 1.00 93.44 305 GLU A CA 1
ATOM 2330 C C . GLU A 1 305 ? 16.550 -1.421 -32.630 1.00 93.44 305 GLU A C 1
ATOM 2332 O O . GLU A 1 305 ? 16.866 -0.303 -33.026 1.00 93.44 305 GLU A O 1
ATOM 2337 N N . ASP A 1 306 ? 15.668 -1.601 -31.640 1.00 92.38 306 ASP A N 1
ATOM 2338 C CA . ASP A 1 306 ? 14.931 -0.493 -31.015 1.00 92.38 306 ASP A CA 1
ATOM 2339 C C . ASP A 1 306 ? 15.871 0.541 -30.361 1.00 92.38 306 ASP A C 1
ATOM 2341 O O . ASP A 1 306 ? 15.546 1.727 -30.288 1.00 92.38 306 ASP A O 1
ATOM 2345 N N . ILE A 1 307 ? 17.054 0.117 -29.891 1.00 92.25 307 ILE A N 1
ATOM 2346 C CA . ILE A 1 307 ? 18.091 1.036 -29.396 1.00 92.25 307 ILE A CA 1
ATOM 2347 C C . ILE A 1 307 ? 18.782 1.765 -30.550 1.00 92.25 307 ILE A C 1
ATOM 2349 O O . ILE A 1 307 ? 19.051 2.962 -30.442 1.00 92.25 307 ILE A O 1
ATOM 2353 N N . LEU A 1 308 ? 19.093 1.067 -31.641 1.00 89.62 308 LEU A N 1
ATOM 2354 C CA . LEU A 1 308 ? 19.764 1.658 -32.800 1.00 89.62 308 LEU A CA 1
ATOM 2355 C C . LEU A 1 308 ? 18.894 2.718 -33.488 1.00 89.62 308 LEU A C 1
ATOM 2357 O O . LEU A 1 308 ? 19.433 3.723 -33.940 1.00 89.62 308 LEU A O 1
ATOM 2361 N N . ASP A 1 309 ? 17.571 2.554 -33.474 1.00 87.62 309 ASP A N 1
ATOM 2362 C CA . ASP A 1 309 ? 16.623 3.523 -34.039 1.00 87.62 309 ASP A CA 1
ATOM 2363 C C . ASP A 1 309 ? 16.558 4.851 -33.260 1.00 87.62 309 ASP A C 1
ATOM 2365 O O . ASP A 1 309 ? 16.156 5.882 -33.806 1.00 87.62 309 ASP A O 1
ATOM 2369 N N . ILE A 1 310 ? 16.959 4.858 -31.982 1.00 86.56 310 ILE A N 1
ATOM 2370 C CA . ILE A 1 310 ? 16.892 6.043 -31.106 1.00 86.56 310 ILE A CA 1
ATOM 2371 C C . ILE A 1 310 ? 18.257 6.680 -30.812 1.00 86.56 310 ILE A C 1
ATOM 2373 O O . ILE A 1 310 ? 18.317 7.696 -30.108 1.00 86.56 310 ILE A O 1
ATOM 2377 N N . VAL A 1 311 ? 19.353 6.084 -31.290 1.00 85.88 311 VAL A N 1
ATOM 2378 C CA . VAL A 1 311 ? 20.726 6.561 -31.074 1.00 85.88 311 VAL A CA 1
ATOM 2379 C C . VAL A 1 311 ? 21.306 7.086 -32.382 1.00 85.88 311 VAL A C 1
ATOM 2381 O O . VAL A 1 311 ? 21.142 6.495 -33.443 1.00 85.88 311 VAL A O 1
ATOM 2384 N N . GLU A 1 312 ? 22.030 8.201 -32.311 1.00 84.06 312 GLU A N 1
ATOM 2385 C CA . GLU A 1 312 ? 22.738 8.736 -33.472 1.00 84.06 312 GLU A CA 1
ATOM 2386 C C . GLU A 1 312 ? 23.943 7.850 -33.825 1.00 84.06 312 GLU A C 1
ATOM 2388 O O . GLU A 1 312 ? 24.862 7.665 -33.021 1.00 84.06 312 GLU A O 1
ATOM 2393 N N . ILE A 1 313 ? 23.936 7.291 -35.037 1.00 84.00 313 ILE A N 1
ATOM 2394 C CA . ILE A 1 313 ? 25.023 6.444 -35.536 1.00 84.00 313 ILE A CA 1
ATOM 2395 C C . ILE A 1 313 ? 26.227 7.332 -35.890 1.00 84.00 313 ILE A C 1
ATOM 2397 O O . ILE A 1 313 ? 26.063 8.338 -36.587 1.00 84.00 313 ILE A O 1
ATOM 2401 N N . PRO A 1 314 ? 27.452 6.978 -35.455 1.00 87.69 314 PRO A N 1
ATOM 2402 C CA . PRO A 1 314 ? 28.647 7.747 -35.772 1.00 87.69 314 PRO A CA 1
ATOM 2403 C C . PRO A 1 314 ? 28.894 7.833 -37.282 1.00 87.69 314 PRO A C 1
ATOM 2405 O O . PRO A 1 314 ? 28.641 6.893 -38.034 1.00 87.69 314 PRO A O 1
ATOM 2408 N N . ARG A 1 315 ? 29.441 8.967 -37.729 1.00 90.56 315 ARG A N 1
ATOM 2409 C CA . ARG A 1 315 ? 29.714 9.253 -39.145 1.00 90.56 315 ARG A CA 1
ATOM 2410 C C . ARG A 1 315 ? 31.153 9.685 -39.370 1.00 90.56 315 ARG A C 1
ATOM 2412 O O . ARG A 1 315 ? 31.786 10.232 -38.470 1.00 90.56 315 ARG A O 1
ATOM 2419 N N . VAL A 1 316 ? 31.640 9.481 -40.588 1.00 93.69 316 VAL A N 1
ATOM 2420 C CA . VAL A 1 316 ? 32.938 9.970 -41.077 1.00 93.69 316 VAL A CA 1
ATOM 2421 C C . VAL A 1 316 ? 32.766 10.636 -42.441 1.00 93.69 316 VAL A C 1
ATOM 2423 O O . VAL A 1 316 ? 31.778 10.400 -43.142 1.00 93.69 316 VAL A O 1
ATOM 2426 N N . LYS A 1 317 ? 33.720 11.480 -42.836 1.00 95.00 317 LYS A N 1
ATOM 2427 C CA . LYS A 1 317 ? 33.719 12.162 -44.139 1.00 95.00 317 LYS A CA 1
ATOM 2428 C C . LYS A 1 317 ? 34.796 11.580 -45.036 1.00 95.00 317 LYS A C 1
ATOM 2430 O O . LYS A 1 317 ? 35.944 11.526 -44.627 1.00 95.00 317 LYS A O 1
ATOM 2435 N N . VAL A 1 318 ? 34.455 11.208 -46.268 1.00 93.94 318 VAL A N 1
ATOM 2436 C CA . VAL A 1 318 ? 35.424 10.791 -47.295 1.00 93.94 318 VAL A CA 1
ATOM 2437 C C . VAL A 1 318 ? 35.293 11.713 -48.498 1.00 93.94 318 VAL A C 1
ATOM 2439 O O . VAL A 1 318 ? 34.225 11.773 -49.110 1.00 93.94 318 VAL A O 1
ATOM 2442 N N . ASN A 1 319 ? 36.357 12.450 -48.831 1.00 92.00 319 ASN A N 1
ATOM 2443 C CA . ASN A 1 319 ? 36.383 13.434 -49.925 1.00 92.00 319 ASN A CA 1
ATOM 2444 C C . ASN A 1 319 ? 35.178 14.400 -49.894 1.00 92.00 319 ASN A C 1
ATOM 2446 O O . ASN A 1 319 ? 34.556 14.686 -50.916 1.00 92.00 319 ASN A O 1
ATOM 2450 N N . GLY A 1 320 ? 34.811 14.862 -48.694 1.00 89.31 320 GLY A N 1
ATOM 2451 C CA . GLY A 1 320 ? 33.701 15.794 -48.466 1.00 89.31 320 GLY A CA 1
ATOM 2452 C C . GLY A 1 320 ? 32.301 15.170 -48.382 1.00 89.31 320 GLY A C 1
ATOM 2453 O O . GLY A 1 320 ? 31.363 15.875 -48.020 1.00 89.31 320 GLY A O 1
ATOM 2454 N N . LYS A 1 321 ? 32.135 13.868 -48.654 1.00 93.50 321 LYS A N 1
ATOM 2455 C CA . LYS A 1 321 ? 30.851 13.158 -48.520 1.00 93.50 321 LYS A CA 1
ATOM 2456 C C . LYS A 1 321 ? 30.768 12.415 -47.185 1.00 93.50 321 LYS A C 1
ATOM 2458 O O . LYS A 1 321 ? 31.725 11.754 -46.794 1.00 93.50 321 LYS A O 1
ATOM 2463 N N . GLU A 1 322 ? 29.630 12.514 -46.499 1.00 93.62 322 GLU A N 1
ATOM 2464 C CA . GLU A 1 322 ? 29.379 11.802 -45.238 1.00 93.62 322 GLU A CA 1
ATOM 2465 C C . GLU A 1 322 ? 28.976 10.344 -45.469 1.00 93.62 322 GLU A C 1
ATOM 2467 O O . GLU A 1 322 ? 28.216 10.029 -46.389 1.00 93.62 322 GLU A O 1
ATOM 2472 N N . TYR A 1 323 ? 29.479 9.472 -44.601 1.00 92.12 323 TYR A N 1
ATOM 2473 C CA . TYR A 1 323 ? 29.189 8.046 -44.566 1.00 92.12 323 TYR A CA 1
ATOM 2474 C C . TYR A 1 323 ? 28.943 7.612 -43.121 1.00 92.12 323 TYR A C 1
ATOM 2476 O O . TYR A 1 323 ? 29.635 8.062 -42.204 1.00 92.12 323 TYR A O 1
ATOM 2484 N N . GLU A 1 324 ? 27.973 6.722 -42.922 1.00 90.12 324 GLU A N 1
ATOM 2485 C CA . GLU A 1 324 ? 27.754 6.077 -41.629 1.00 90.12 324 GLU A CA 1
ATOM 2486 C C . GLU A 1 324 ? 28.870 5.079 -41.356 1.00 90.12 324 GLU A C 1
ATOM 2488 O O . GLU A 1 324 ? 29.259 4.291 -42.222 1.00 90.12 324 GLU A O 1
ATOM 2493 N N . LEU A 1 325 ? 29.406 5.146 -40.146 1.00 88.25 325 LEU A N 1
ATOM 2494 C CA . LEU A 1 325 ? 30.462 4.266 -39.698 1.00 88.25 325 LEU A CA 1
ATOM 2495 C C . LEU A 1 325 ? 29.811 3.016 -39.086 1.00 88.25 325 LEU A C 1
ATOM 2497 O O . LEU A 1 325 ? 29.080 3.147 -38.103 1.00 88.25 325 LEU A O 1
ATOM 2501 N N . PRO A 1 326 ? 30.060 1.804 -39.621 1.00 86.12 326 PRO A N 1
ATOM 2502 C CA . PRO A 1 326 ? 29.496 0.584 -39.057 1.00 86.12 326 PRO A CA 1
ATOM 2503 C C . PRO A 1 326 ? 29.870 0.414 -37.582 1.00 86.12 326 PRO A C 1
ATOM 2505 O O . PRO A 1 326 ? 31.031 0.607 -37.201 1.00 86.12 326 PRO A O 1
ATOM 2508 N N . VAL A 1 327 ? 28.890 0.034 -36.767 1.00 88.25 327 VAL A N 1
ATOM 2509 C CA . VAL A 1 327 ? 29.031 -0.154 -35.320 1.00 88.25 327 VAL A CA 1
ATOM 2510 C C . VAL A 1 327 ? 28.804 -1.606 -34.937 1.00 88.25 327 VAL A C 1
ATOM 2512 O O . VAL A 1 327 ? 27.960 -2.286 -35.521 1.00 88.25 327 VAL A O 1
ATOM 2515 N N . ASP A 1 328 ? 29.538 -2.042 -33.923 1.00 89.12 328 ASP A N 1
ATOM 2516 C CA . ASP A 1 328 ? 29.262 -3.269 -33.197 1.00 89.12 328 ASP A CA 1
ATOM 2517 C C . ASP A 1 328 ? 28.455 -2.905 -31.946 1.00 89.12 328 ASP A C 1
ATOM 2519 O O . ASP A 1 328 ? 28.717 -1.882 -31.299 1.00 89.12 328 ASP A O 1
ATOM 2523 N N . VAL A 1 329 ? 27.477 -3.743 -31.603 1.00 92.50 329 VAL A N 1
ATOM 2524 C CA . VAL A 1 329 ? 26.694 -3.590 -30.375 1.00 92.50 329 VAL A CA 1
ATOM 2525 C C . VAL A 1 329 ? 27.134 -4.641 -29.373 1.00 92.50 329 VAL A C 1
ATOM 2527 O O . VAL A 1 329 ? 27.127 -5.838 -29.666 1.00 92.50 329 VAL A O 1
ATOM 2530 N N . PHE A 1 330 ? 27.493 -4.181 -28.182 1.00 93.75 330 PHE A N 1
ATOM 2531 C CA . PHE A 1 330 ? 27.881 -5.016 -27.062 1.00 93.75 330 PHE A CA 1
ATOM 2532 C C . PHE A 1 330 ? 26.797 -4.971 -25.994 1.00 93.75 330 PHE A C 1
ATOM 2534 O O . PHE A 1 330 ? 26.454 -3.898 -25.507 1.00 93.75 330 PHE A O 1
ATOM 2541 N N . LEU A 1 331 ? 26.301 -6.137 -25.596 1.00 95.50 331 LEU A N 1
ATOM 2542 C CA . LEU A 1 331 ? 25.467 -6.316 -24.415 1.00 95.50 331 LEU A CA 1
ATOM 2543 C C . LEU A 1 331 ? 26.339 -6.926 -23.317 1.00 95.50 331 LEU A C 1
ATOM 2545 O O . LEU A 1 331 ? 26.871 -8.027 -23.481 1.00 95.50 331 LEU A O 1
ATOM 2549 N N . ASP A 1 332 ? 26.562 -6.174 -22.242 1.00 93.06 332 ASP A N 1
ATOM 2550 C CA . ASP A 1 332 ? 27.421 -6.558 -21.110 1.00 93.06 332 ASP A CA 1
ATOM 2551 C C . ASP A 1 332 ? 28.831 -7.008 -21.540 1.00 93.06 332 ASP A C 1
ATOM 2553 O O . ASP A 1 332 ? 29.413 -7.961 -21.014 1.00 93.06 332 ASP A O 1
ATOM 2557 N N . GLY A 1 333 ? 29.377 -6.328 -22.552 1.00 91.31 333 GLY A N 1
ATOM 2558 C CA . GLY A 1 333 ? 30.703 -6.598 -23.109 1.00 91.31 333 GLY A CA 1
ATOM 2559 C C . GLY A 1 333 ? 30.764 -7.736 -24.135 1.00 91.31 333 GLY A C 1
ATOM 2560 O O . GLY A 1 333 ? 31.857 -8.075 -24.588 1.00 91.31 333 GLY A O 1
ATOM 2561 N N . ARG A 1 334 ? 29.631 -8.330 -24.535 1.00 93.31 334 ARG A N 1
ATOM 2562 C CA . ARG A 1 334 ? 29.570 -9.360 -25.589 1.00 93.31 334 ARG A CA 1
ATOM 2563 C C . ARG A 1 334 ? 28.882 -8.835 -26.839 1.00 93.31 334 ARG A C 1
ATOM 2565 O O . ARG A 1 334 ? 27.832 -8.217 -26.734 1.00 93.31 334 ARG A O 1
ATOM 2572 N N . ILE A 1 335 ? 29.442 -9.132 -28.010 1.00 93.69 335 ILE A N 1
ATOM 2573 C CA . ILE A 1 335 ? 28.828 -8.781 -29.299 1.00 93.69 335 ILE A CA 1
ATOM 2574 C C . ILE A 1 335 ? 27.510 -9.545 -29.458 1.00 93.69 335 ILE A C 1
ATOM 2576 O O . ILE A 1 335 ? 27.470 -10.756 -29.229 1.00 93.69 335 ILE A O 1
ATOM 2580 N N . VAL A 1 336 ? 26.452 -8.837 -29.855 1.00 95.56 336 VAL A N 1
ATOM 2581 C CA . VAL A 1 336 ? 25.099 -9.385 -30.031 1.00 95.56 336 VAL A CA 1
ATOM 2582 C C . VAL A 1 336 ? 24.481 -8.993 -31.373 1.00 95.56 336 VAL A C 1
ATOM 2584 O O . VAL A 1 336 ? 24.884 -8.017 -32.006 1.00 95.56 336 VAL A O 1
ATOM 2587 N N . GLU A 1 337 ? 23.485 -9.766 -31.811 1.00 94.69 337 GLU A N 1
ATOM 2588 C CA . GLU A 1 337 ? 22.698 -9.484 -33.016 1.00 94.69 337 GLU A CA 1
ATOM 2589 C C . GLU A 1 337 ? 21.619 -8.426 -32.748 1.00 94.69 337 GLU A C 1
ATOM 2591 O O . GLU A 1 337 ? 21.175 -8.242 -31.612 1.00 94.69 337 GLU A O 1
ATOM 2596 N N . ARG A 1 338 ? 21.139 -7.759 -33.804 1.00 91.62 338 ARG A N 1
ATOM 2597 C CA . ARG A 1 338 ? 20.170 -6.658 -33.674 1.00 91.62 338 ARG A CA 1
ATOM 2598 C C . ARG A 1 338 ? 18.791 -7.073 -33.144 1.00 91.62 338 ARG A C 1
ATOM 2600 O O . ARG A 1 338 ? 18.121 -6.289 -32.487 1.00 91.62 338 ARG A O 1
ATOM 2607 N N . ASN A 1 339 ? 18.376 -8.316 -33.369 1.00 94.12 339 ASN A N 1
ATOM 2608 C CA . ASN A 1 339 ? 17.113 -8.863 -32.855 1.00 94.12 339 ASN A CA 1
ATOM 2609 C C . ASN A 1 339 ? 17.201 -9.343 -31.391 1.00 94.12 339 ASN A C 1
ATOM 2611 O O . ASN A 1 339 ? 16.225 -9.881 -30.867 1.00 94.12 339 ASN A O 1
ATOM 2615 N N . THR A 1 340 ? 18.358 -9.193 -30.736 1.00 95.62 340 THR A N 1
ATOM 2616 C CA . THR A 1 340 ? 18.557 -9.641 -29.352 1.00 95.62 340 THR A CA 1
ATOM 2617 C C . THR A 1 340 ? 17.675 -8.837 -28.405 1.00 95.62 340 THR A C 1
ATOM 2619 O O . THR A 1 340 ? 17.679 -7.606 -28.449 1.00 95.62 340 THR A O 1
ATOM 2622 N N . LEU A 1 341 ? 16.948 -9.534 -27.529 1.00 94.38 341 LEU A N 1
ATOM 2623 C CA . LEU A 1 341 ? 16.110 -8.915 -26.504 1.00 94.38 341 LEU A CA 1
ATOM 2624 C C . LEU A 1 341 ? 16.939 -8.376 -25.345 1.00 94.38 341 LEU A C 1
ATOM 2626 O O . LEU A 1 341 ? 17.849 -9.043 -24.847 1.00 94.38 341 LEU A O 1
ATOM 2630 N N . LEU A 1 342 ? 16.572 -7.184 -24.892 1.00 95.00 342 LEU A N 1
ATOM 2631 C CA . LEU A 1 342 ? 17.180 -6.522 -23.752 1.00 95.00 342 LEU A CA 1
ATOM 2632 C C . LEU A 1 342 ? 16.396 -6.829 -22.481 1.00 95.00 342 LEU A C 1
ATOM 2634 O O . LEU A 1 342 ? 15.168 -6.911 -22.477 1.00 95.00 342 LEU A O 1
ATOM 2638 N N . TYR A 1 343 ? 17.130 -6.991 -21.387 1.00 93.50 343 TYR A N 1
ATOM 2639 C CA . TYR A 1 343 ? 16.574 -7.203 -20.059 1.00 93.50 343 TYR A CA 1
ATOM 2640 C C . TYR A 1 343 ? 16.759 -5.947 -19.195 1.00 93.50 343 TYR A C 1
ATOM 2642 O O . TYR A 1 343 ? 17.503 -5.032 -19.550 1.00 93.50 343 TYR A O 1
ATOM 2650 N N . ASP A 1 344 ? 16.061 -5.877 -18.060 1.00 95.25 344 ASP A N 1
ATOM 2651 C CA . ASP A 1 344 ? 16.148 -4.708 -17.181 1.00 95.25 344 ASP A CA 1
ATOM 2652 C C . ASP A 1 344 ? 17.573 -4.498 -16.654 1.00 95.25 344 ASP A C 1
ATOM 2654 O O . ASP A 1 344 ? 18.227 -5.424 -16.177 1.00 95.25 344 ASP A O 1
ATOM 2658 N N . ARG A 1 345 ? 18.024 -3.247 -16.719 1.00 93.94 345 ARG A N 1
ATOM 2659 C CA . ARG A 1 345 ? 19.377 -2.774 -16.393 1.00 93.94 345 ARG A CA 1
ATOM 2660 C C . ARG A 1 345 ? 20.474 -3.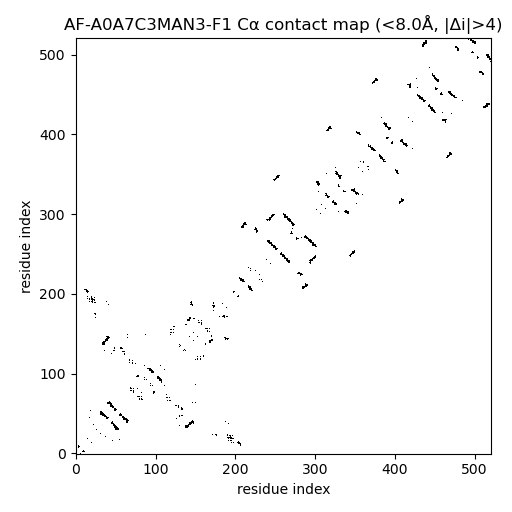354 -17.283 1.00 93.94 345 ARG A C 1
ATOM 2662 O O . ARG A 1 345 ? 21.636 -3.346 -16.883 1.00 93.94 345 ARG A O 1
ATOM 2669 N N . ALA A 1 346 ? 20.123 -3.821 -18.479 1.00 95.00 346 ALA A N 1
ATOM 2670 C CA . ALA A 1 346 ? 21.091 -4.187 -19.502 1.00 95.00 346 ALA A CA 1
ATOM 2671 C C . ALA A 1 346 ? 22.043 -3.023 -19.806 1.00 95.00 346 ALA A C 1
ATOM 2673 O O . ALA A 1 346 ? 21.611 -1.867 -19.913 1.00 95.00 346 ALA A O 1
ATOM 2674 N N . LYS A 1 347 ? 23.328 -3.341 -19.997 1.00 96.50 347 LYS A N 1
ATOM 2675 C CA . LYS A 1 347 ? 24.330 -2.376 -20.444 1.00 96.50 347 LYS A CA 1
ATOM 2676 C C . LYS A 1 347 ? 24.643 -2.593 -21.918 1.00 96.50 347 LYS A C 1
ATOM 2678 O O . LYS A 1 347 ? 25.228 -3.607 -22.296 1.00 96.50 347 LYS A O 1
ATOM 2683 N N . VAL A 1 348 ? 24.263 -1.623 -22.737 1.00 95.81 348 VAL A N 1
ATOM 2684 C CA . VAL A 1 348 ? 24.475 -1.610 -24.180 1.00 95.81 348 VAL A CA 1
ATOM 2685 C C . VAL A 1 348 ? 25.569 -0.600 -24.520 1.00 95.81 348 VAL A C 1
ATOM 2687 O O . VAL A 1 348 ? 25.434 0.603 -24.295 1.00 95.81 348 VAL A O 1
ATOM 2690 N N . GLU A 1 349 ? 26.666 -1.083 -25.086 1.00 93.06 349 GLU A N 1
ATOM 2691 C CA . GLU A 1 349 ? 27.747 -0.251 -25.608 1.00 93.06 349 GLU A CA 1
ATOM 2692 C C . GLU A 1 349 ? 27.745 -0.344 -27.134 1.00 93.06 349 GLU A C 1
ATOM 2694 O O . GLU A 1 349 ? 27.802 -1.427 -27.712 1.00 93.06 349 GLU A O 1
ATOM 2699 N N . ILE A 1 350 ? 27.644 0.805 -27.795 1.00 90.81 350 ILE A N 1
ATOM 2700 C CA . ILE A 1 350 ? 27.603 0.921 -29.251 1.00 90.81 350 ILE A CA 1
ATOM 2701 C C . ILE A 1 350 ? 28.860 1.660 -29.664 1.00 90.81 350 ILE A C 1
ATOM 2703 O O . ILE A 1 350 ? 29.019 2.847 -29.361 1.00 90.81 350 ILE A O 1
ATOM 2707 N N . MET A 1 351 ? 29.752 0.967 -30.362 1.00 86.69 351 MET A N 1
ATOM 2708 C CA . MET A 1 351 ? 31.010 1.554 -30.800 1.00 86.69 351 MET A CA 1
ATOM 2709 C C . MET A 1 351 ? 31.428 1.024 -32.161 1.00 86.69 351 MET A C 1
ATOM 2711 O O . MET A 1 351 ? 31.176 -0.127 -32.507 1.00 86.69 351 MET A O 1
ATOM 2715 N N . SER A 1 352 ? 32.126 1.857 -32.930 1.00 84.75 352 SER A N 1
ATOM 2716 C CA . SER A 1 352 ? 32.802 1.371 -34.125 1.00 84.75 352 SER A CA 1
ATOM 2717 C C . SER A 1 352 ? 34.205 0.879 -33.793 1.00 84.75 352 SER A C 1
ATOM 2719 O O . SER A 1 352 ? 35.002 1.592 -33.173 1.00 84.75 352 SER A O 1
ATOM 2721 N N . ASN A 1 353 ? 34.522 -0.333 -34.240 1.00 82.50 353 ASN A N 1
ATOM 2722 C CA . ASN A 1 353 ? 35.873 -0.894 -34.223 1.00 82.50 353 ASN A CA 1
ATOM 2723 C C . ASN A 1 353 ? 36.507 -0.926 -35.624 1.00 82.50 353 ASN A C 1
ATOM 2725 O O . ASN A 1 353 ? 37.501 -1.621 -35.830 1.00 82.50 353 ASN A O 1
ATOM 2729 N N . LYS A 1 354 ? 35.938 -0.205 -36.599 1.00 87.50 354 LYS A N 1
ATOM 2730 C CA . LYS A 1 354 ? 36.401 -0.261 -37.987 1.00 87.50 354 LYS A CA 1
ATOM 2731 C C . LYS A 1 354 ? 37.736 0.458 -38.166 1.00 87.50 354 LYS A C 1
ATOM 2733 O O . LYS A 1 354 ? 37.915 1.601 -37.737 1.00 87.50 354 LYS A O 1
ATOM 2738 N N . SER A 1 355 ? 38.677 -0.229 -38.811 1.00 91.88 355 SER A N 1
ATOM 2739 C CA . SER A 1 355 ? 39.892 0.403 -39.311 1.00 91.88 355 SER A CA 1
ATOM 2740 C C . SER A 1 355 ? 39.584 1.196 -40.575 1.00 91.88 355 SER A C 1
ATOM 2742 O O . SER A 1 355 ? 38.579 0.955 -41.250 1.00 91.88 355 SER A O 1
ATOM 2744 N N . LEU A 1 356 ? 40.445 2.153 -40.896 1.00 91.31 356 LEU A N 1
ATOM 2745 C CA . LEU A 1 356 ? 40.346 2.954 -42.101 1.00 91.31 356 LEU A CA 1
ATOM 2746 C C . LEU A 1 356 ? 40.270 2.062 -43.338 1.00 91.31 356 LEU A C 1
ATOM 2748 O O . LEU A 1 356 ? 39.417 2.280 -44.193 1.00 91.31 356 LEU A O 1
ATOM 2752 N N . TYR A 1 357 ? 41.136 1.055 -43.439 1.00 90.69 357 TYR A N 1
ATOM 2753 C CA . TYR A 1 357 ? 41.199 0.220 -44.633 1.00 90.69 357 TYR A CA 1
ATOM 2754 C C . TYR A 1 357 ? 39.967 -0.687 -44.756 1.00 90.69 357 TYR A C 1
ATOM 2756 O O . TYR A 1 357 ? 39.436 -0.835 -45.858 1.00 90.69 357 TYR A O 1
ATOM 2764 N N . ASP A 1 358 ? 39.471 -1.251 -43.648 1.00 89.25 358 ASP A N 1
ATOM 2765 C CA . ASP A 1 358 ? 38.237 -2.053 -43.643 1.00 89.25 358 ASP A CA 1
ATOM 2766 C C . ASP A 1 358 ? 37.007 -1.200 -43.996 1.00 89.25 358 ASP A C 1
ATOM 2768 O O . ASP A 1 358 ? 36.153 -1.592 -44.797 1.00 89.25 358 ASP A O 1
ATOM 2772 N N . PHE A 1 359 ? 36.948 0.021 -43.463 1.00 92.19 359 PHE A N 1
ATOM 2773 C CA . PHE A 1 359 ? 35.890 0.971 -43.778 1.00 92.19 359 PHE A CA 1
ATOM 2774 C C . PHE A 1 359 ? 35.905 1.389 -45.256 1.00 92.19 359 PHE A C 1
ATOM 2776 O O . PHE A 1 359 ? 34.868 1.321 -45.918 1.00 92.19 359 PHE A O 1
ATOM 2783 N N . LEU A 1 360 ? 37.070 1.757 -45.804 1.00 90.75 360 LEU A N 1
ATOM 2784 C CA . LEU A 1 360 ? 37.208 2.134 -47.215 1.00 90.75 360 LEU A CA 1
ATOM 2785 C C . LEU A 1 360 ? 36.786 0.993 -48.152 1.00 90.75 360 LEU A C 1
ATOM 2787 O O . LEU A 1 360 ? 36.064 1.237 -49.118 1.00 90.75 360 LEU A O 1
ATOM 2791 N N . ARG A 1 361 ? 37.131 -0.258 -47.821 1.00 88.75 361 ARG A N 1
ATOM 2792 C CA . ARG A 1 361 ? 36.641 -1.440 -48.550 1.00 88.75 361 ARG A CA 1
ATOM 2793 C C . ARG A 1 361 ? 35.125 -1.590 -48.469 1.00 88.75 361 ARG A C 1
ATOM 2795 O O . ARG A 1 361 ? 34.499 -1.893 -49.481 1.00 88.75 361 ARG A O 1
ATOM 2802 N N . THR A 1 362 ? 34.533 -1.347 -47.298 1.00 87.94 362 THR A N 1
ATOM 2803 C CA . THR A 1 362 ? 33.076 -1.433 -47.084 1.00 87.94 362 THR A CA 1
ATOM 2804 C C . THR A 1 362 ? 32.312 -0.451 -47.976 1.00 87.94 362 THR A C 1
ATOM 2806 O O . THR A 1 362 ? 31.237 -0.781 -48.471 1.00 87.94 362 THR A O 1
ATOM 2809 N N . ILE A 1 363 ? 32.883 0.727 -48.247 1.00 90.25 363 ILE A N 1
ATOM 2810 C CA . ILE A 1 363 ? 32.303 1.722 -49.166 1.00 90.25 363 ILE A CA 1
ATOM 2811 C C . ILE A 1 363 ? 32.786 1.574 -50.623 1.00 90.25 363 ILE A C 1
ATOM 2813 O O . ILE A 1 363 ? 32.487 2.427 -51.458 1.00 90.25 363 ILE A O 1
ATOM 2817 N N . GLY A 1 364 ? 33.511 0.495 -50.942 1.00 87.81 364 GLY A N 1
ATOM 2818 C CA . GLY A 1 364 ? 33.924 0.143 -52.304 1.00 87.81 364 GLY A CA 1
ATOM 2819 C C . GLY A 1 364 ? 35.177 0.854 -52.827 1.00 87.81 364 GLY A C 1
ATOM 2820 O O . GLY A 1 364 ? 35.385 0.888 -54.038 1.00 87.81 364 GLY A O 1
ATOM 2821 N N . ILE A 1 365 ? 36.011 1.427 -51.956 1.00 87.81 365 ILE A N 1
ATOM 2822 C CA . ILE A 1 365 ? 37.269 2.083 -52.337 1.00 87.81 365 ILE A CA 1
ATOM 2823 C C . ILE A 1 365 ? 38.432 1.099 -52.159 1.00 87.81 365 ILE A C 1
ATOM 2825 O O . ILE A 1 365 ? 38.774 0.715 -51.040 1.00 87.81 365 ILE A O 1
ATOM 2829 N N . ASP A 1 366 ? 39.058 0.712 -53.272 1.00 82.25 366 ASP A N 1
ATOM 2830 C CA . ASP A 1 366 ? 40.253 -0.132 -53.268 1.00 82.25 366 ASP A CA 1
ATOM 2831 C C . ASP A 1 366 ? 41.522 0.715 -53.119 1.00 82.25 366 ASP A C 1
ATOM 2833 O O . ASP A 1 366 ? 41.840 1.572 -53.945 1.00 82.25 366 ASP A O 1
ATOM 2837 N N . ILE A 1 367 ? 42.248 0.441 -52.042 1.00 82.50 367 ILE A N 1
ATOM 2838 C CA . ILE A 1 367 ? 43.522 1.063 -51.691 1.00 82.50 367 ILE A CA 1
ATOM 2839 C C . ILE A 1 367 ? 44.644 0.016 -51.648 1.00 82.50 367 ILE A C 1
ATOM 2841 O O . ILE A 1 367 ? 45.558 0.085 -50.833 1.00 82.50 367 ILE A O 1
ATOM 2845 N N . SER A 1 368 ? 44.610 -0.992 -52.510 1.00 82.75 368 SER A N 1
ATOM 2846 C CA . SER A 1 368 ? 45.735 -1.914 -52.672 1.00 82.75 368 SER A CA 1
ATOM 2847 C C . SER A 1 368 ? 46.936 -1.237 -53.356 1.00 82.75 368 SER A C 1
ATOM 2849 O O . SER A 1 368 ? 46.786 -0.398 -54.250 1.00 82.75 368 SER A O 1
ATOM 2851 N N . SER A 1 369 ? 48.155 -1.567 -52.915 1.00 84.75 369 SER A N 1
ATOM 2852 C CA . SER A 1 369 ? 49.368 -1.199 -53.649 1.00 84.75 369 SER A CA 1
ATOM 2853 C C . SER A 1 369 ? 49.565 -2.136 -54.840 1.00 84.75 369 SER A C 1
ATOM 2855 O O . SER A 1 369 ? 49.180 -3.307 -54.811 1.00 84.75 369 SER A O 1
ATOM 2857 N N . LYS A 1 370 ? 50.159 -1.616 -55.914 1.00 87.00 370 LYS A N 1
ATOM 2858 C CA . LYS A 1 370 ? 50.550 -2.398 -57.087 1.00 87.00 370 LYS A CA 1
ATOM 2859 C C . LYS A 1 370 ? 52.056 -2.581 -57.074 1.00 87.00 370 LYS A C 1
ATOM 2861 O O . LYS A 1 370 ? 52.794 -1.601 -57.052 1.00 87.00 370 LYS A O 1
ATOM 2866 N N . VAL A 1 371 ? 52.512 -3.827 -57.100 1.00 88.88 371 VAL A N 1
ATOM 2867 C CA . VAL A 1 371 ? 53.934 -4.148 -57.230 1.00 88.88 371 VAL A CA 1
ATOM 2868 C C . VAL A 1 371 ? 54.213 -4.456 -58.686 1.00 88.88 371 VAL A C 1
ATOM 2870 O O . VAL A 1 371 ? 53.661 -5.411 -59.222 1.00 88.88 371 VAL A O 1
ATOM 2873 N N . PHE A 1 372 ? 55.080 -3.660 -59.296 1.00 89.31 372 PHE A N 1
ATOM 2874 C CA . PHE A 1 372 ? 55.565 -3.905 -60.640 1.00 89.31 372 PHE A CA 1
ATOM 2875 C C . PHE A 1 372 ? 56.905 -4.640 -60.604 1.00 89.31 372 PHE A C 1
ATOM 2877 O O . PHE A 1 372 ? 57.811 -4.257 -59.858 1.00 89.31 372 PHE A O 1
ATOM 2884 N N . SER A 1 373 ? 57.055 -5.677 -61.420 1.00 89.12 373 SER A N 1
ATOM 2885 C CA . SER A 1 373 ? 58.309 -6.413 -61.604 1.00 89.12 373 SER A CA 1
ATOM 2886 C C . SER A 1 373 ? 58.992 -6.014 -62.911 1.00 89.12 373 SER A C 1
ATOM 2888 O O . SER A 1 373 ? 58.361 -6.006 -63.961 1.00 89.12 373 SER A O 1
ATOM 2890 N N . TYR A 1 374 ? 60.294 -5.725 -62.871 1.00 90.25 374 TYR A N 1
ATOM 2891 C CA . TYR A 1 374 ? 61.071 -5.377 -64.068 1.00 90.25 374 TYR A CA 1
ATOM 2892 C C . TYR A 1 374 ? 62.516 -5.877 -63.973 1.00 90.25 374 TYR A C 1
ATOM 2894 O O . TYR A 1 374 ? 62.993 -6.220 -62.887 1.00 90.25 374 TYR A O 1
ATOM 2902 N N . SER A 1 375 ? 63.236 -5.918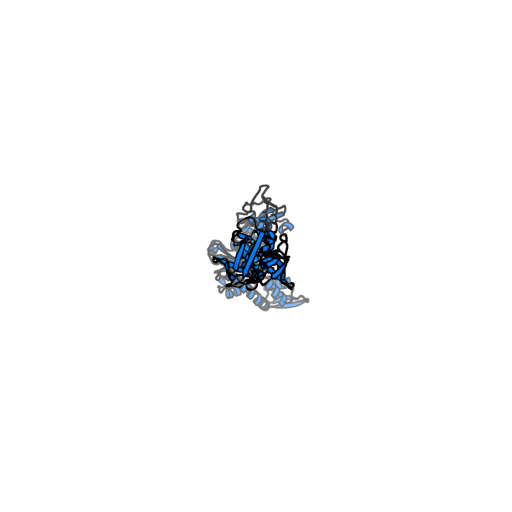 -65.093 1.00 86.25 375 SER A N 1
ATOM 2903 C CA . SER A 1 375 ? 64.694 -6.057 -65.082 1.00 86.25 375 SER A CA 1
ATOM 2904 C C . SER A 1 375 ? 65.354 -4.804 -65.647 1.00 86.25 375 SER A C 1
ATOM 2906 O O . SER A 1 375 ? 64.802 -4.138 -66.515 1.00 86.25 375 SER A O 1
ATOM 2908 N N . LEU A 1 376 ? 66.519 -4.443 -65.112 1.00 86.31 376 LEU A N 1
ATOM 2909 C CA . LEU A 1 376 ? 67.331 -3.338 -65.608 1.00 86.31 376 LEU A CA 1
ATOM 2910 C C . LEU A 1 376 ? 68.736 -3.857 -65.892 1.00 86.31 376 LEU A C 1
ATOM 2912 O O . LEU A 1 376 ? 69.422 -4.308 -64.970 1.00 86.31 376 LEU A O 1
ATOM 2916 N N . ASN A 1 377 ? 69.150 -3.825 -67.162 1.00 81.88 377 ASN A N 1
ATOM 2917 C CA . ASN A 1 377 ? 70.415 -4.396 -67.640 1.00 81.88 377 ASN A CA 1
ATOM 2918 C C . ASN A 1 377 ? 70.631 -5.842 -67.144 1.00 81.88 377 ASN A C 1
ATOM 2920 O O . ASN A 1 377 ? 71.715 -6.206 -66.689 1.00 81.88 377 ASN A O 1
ATOM 2924 N N . GLY A 1 378 ? 69.568 -6.654 -67.167 1.00 78.94 378 GLY A N 1
ATOM 2925 C CA . GLY A 1 378 ? 69.588 -8.057 -66.738 1.00 78.94 378 GLY A CA 1
ATOM 2926 C C . GLY A 1 378 ? 69.476 -8.297 -65.226 1.00 78.94 378 GLY A C 1
ATOM 2927 O O . GLY A 1 378 ? 69.434 -9.449 -64.802 1.00 78.94 378 GLY A O 1
ATOM 2928 N N . THR A 1 379 ? 69.391 -7.252 -64.391 1.00 86.12 379 THR A N 1
ATOM 2929 C CA . THR A 1 379 ? 69.169 -7.402 -62.940 1.00 86.12 379 THR A CA 1
ATOM 2930 C C . THR A 1 379 ? 67.696 -7.207 -62.594 1.00 86.12 379 THR A C 1
ATOM 2932 O O . THR A 1 379 ? 67.144 -6.134 -62.833 1.00 86.12 379 THR A O 1
ATOM 2935 N N . ARG A 1 380 ? 67.059 -8.218 -61.992 1.00 88.81 380 ARG A N 1
ATOM 2936 C CA . ARG A 1 380 ? 65.644 -8.164 -61.589 1.00 88.81 380 ARG A CA 1
ATOM 2937 C C . ARG A 1 380 ? 65.424 -7.228 -60.396 1.00 88.81 380 ARG A C 1
ATOM 2939 O O . ARG A 1 380 ? 66.174 -7.276 -59.423 1.00 88.81 380 ARG A O 1
ATOM 2946 N N . ARG A 1 381 ? 64.375 -6.410 -60.465 1.00 90.88 381 ARG A N 1
ATOM 2947 C CA . ARG A 1 381 ? 63.955 -5.434 -59.451 1.00 90.88 381 ARG A CA 1
ATOM 2948 C C . ARG A 1 381 ? 62.429 -5.396 -59.334 1.00 90.88 381 ARG A C 1
ATOM 2950 O O . ARG A 1 381 ? 61.709 -5.891 -60.202 1.00 90.88 381 ARG A O 1
ATOM 2957 N N . THR A 1 382 ? 61.942 -4.801 -58.251 1.00 90.50 382 THR A N 1
ATOM 2958 C CA . THR A 1 382 ? 60.519 -4.527 -58.032 1.00 90.50 382 THR A CA 1
ATOM 2959 C C . THR A 1 382 ? 60.313 -3.063 -57.670 1.00 90.50 382 THR A C 1
ATOM 2961 O O . THR A 1 382 ? 61.195 -2.423 -57.095 1.00 90.50 382 THR A O 1
ATOM 2964 N N . PHE A 1 383 ? 59.148 -2.528 -58.022 1.00 87.94 383 PHE A N 1
ATOM 2965 C CA . PHE A 1 383 ? 58.720 -1.180 -57.672 1.00 87.94 383 PHE A CA 1
ATOM 2966 C C . PHE A 1 383 ? 57.296 -1.227 -57.125 1.00 87.94 383 PHE A C 1
ATOM 2968 O O .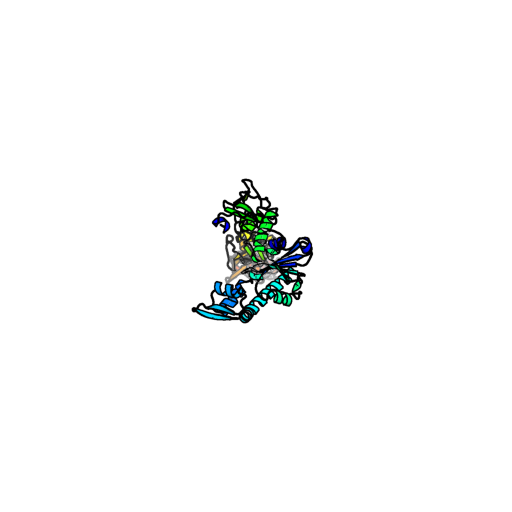 PHE A 1 383 ? 56.370 -1.633 -57.825 1.00 87.94 383 PHE A O 1
ATOM 2975 N N . GLU A 1 384 ? 57.117 -0.827 -55.871 1.00 89.44 384 GLU A N 1
ATOM 2976 C CA . GLU A 1 384 ? 55.793 -0.717 -55.266 1.00 89.44 384 GLU A CA 1
ATOM 2977 C C . GLU A 1 384 ? 55.209 0.676 -55.522 1.00 89.44 384 GLU A C 1
ATOM 2979 O O . GLU A 1 384 ? 55.775 1.698 -55.131 1.00 89.44 384 GLU A O 1
ATOM 2984 N N . TRP A 1 385 ? 54.037 0.714 -56.149 1.00 87.75 385 TRP A N 1
ATOM 2985 C CA . TRP A 1 385 ? 53.276 1.925 -56.401 1.00 87.75 385 TRP A CA 1
ATOM 2986 C C . TRP A 1 385 ? 51.969 1.915 -55.617 1.00 87.75 385 TRP A C 1
ATOM 2988 O O . TRP A 1 385 ? 51.108 1.053 -55.799 1.00 87.75 385 TRP A O 1
ATOM 2998 N N . LYS A 1 386 ? 51.788 2.932 -54.777 1.00 86.94 386 LYS A N 1
ATOM 2999 C CA . LYS A 1 386 ? 50.502 3.231 -54.146 1.00 86.94 386 LYS A CA 1
ATOM 3000 C C . LYS A 1 386 ? 49.766 4.257 -55.019 1.00 86.94 386 LYS A C 1
ATOM 3002 O O . LYS A 1 386 ? 50.275 5.374 -55.150 1.00 86.94 386 LYS A O 1
ATOM 3007 N N . PRO A 1 387 ? 48.595 3.930 -55.601 1.00 87.12 387 PRO A N 1
ATOM 3008 C CA . PRO A 1 387 ? 47.855 4.841 -56.481 1.00 87.12 387 PRO A CA 1
ATOM 3009 C C . PRO A 1 387 ? 47.161 5.990 -55.734 1.00 87.12 387 PRO A C 1
ATOM 3011 O O . PRO A 1 387 ? 46.387 6.737 -56.327 1.00 87.12 387 PRO A O 1
ATOM 3014 N N . TYR A 1 388 ? 47.424 6.153 -54.440 1.00 88.25 388 TYR A N 1
ATOM 3015 C CA . TYR A 1 388 ? 46.765 7.118 -53.575 1.00 88.25 388 TYR A CA 1
ATOM 3016 C C . TYR A 1 388 ? 47.726 7.673 -52.516 1.00 88.25 388 TYR A C 1
ATOM 3018 O O . TYR A 1 388 ? 48.745 7.067 -52.177 1.00 88.25 388 TYR A O 1
ATOM 3026 N N . ILE A 1 389 ? 47.359 8.824 -51.964 1.00 90.12 389 ILE A N 1
ATOM 3027 C CA . ILE A 1 389 ? 47.865 9.379 -50.710 1.00 90.12 389 ILE A CA 1
ATOM 3028 C C . ILE A 1 389 ? 46.636 9.645 -49.845 1.00 90.12 389 ILE A C 1
ATOM 3030 O O . ILE A 1 389 ? 45.713 10.323 -50.297 1.00 90.12 389 ILE A O 1
ATOM 3034 N N . ILE A 1 390 ? 46.614 9.097 -48.630 1.00 92.44 390 ILE A N 1
ATOM 3035 C CA . ILE A 1 390 ? 45.503 9.296 -47.698 1.00 92.44 390 ILE A CA 1
ATOM 3036 C C . ILE A 1 390 ? 45.916 10.310 -46.636 1.00 92.44 390 ILE A C 1
ATOM 3038 O O . ILE A 1 390 ? 46.978 10.191 -46.016 1.00 92.44 390 ILE A O 1
ATOM 3042 N N . TYR A 1 391 ? 45.047 11.288 -46.413 1.00 94.06 391 TYR A N 1
ATOM 3043 C CA . TYR A 1 391 ? 45.112 12.207 -45.292 1.00 94.06 391 TYR A CA 1
ATOM 3044 C C . TYR A 1 391 ? 43.947 11.919 -44.353 1.00 94.06 391 TYR A C 1
ATOM 3046 O O . TYR A 1 391 ? 42.792 11.920 -44.770 1.00 94.06 391 TYR A O 1
ATOM 3054 N N . LEU A 1 392 ? 44.251 11.696 -43.079 1.00 94.25 392 LEU A N 1
ATOM 3055 C CA . LEU A 1 392 ? 43.266 11.602 -42.011 1.00 94.25 392 LEU A CA 1
ATOM 3056 C C . LEU A 1 392 ? 43.370 12.864 -41.158 1.00 94.25 392 LEU A C 1
ATOM 3058 O O . LEU A 1 392 ? 44.430 13.161 -40.604 1.00 94.25 392 LEU A O 1
ATOM 3062 N N . ASN A 1 393 ? 42.285 13.630 -41.082 1.00 93.25 393 ASN A N 1
ATOM 3063 C CA . ASN A 1 393 ? 42.215 14.908 -40.371 1.00 93.25 393 ASN A CA 1
ATOM 3064 C C . ASN A 1 393 ? 43.358 15.866 -40.775 1.00 93.25 393 ASN A C 1
ATOM 3066 O O . ASN A 1 393 ? 43.996 16.499 -39.933 1.00 93.25 393 ASN A O 1
ATOM 3070 N N . GLY A 1 394 ? 43.667 15.913 -42.077 1.00 90.56 394 GLY A N 1
ATOM 3071 C CA . GLY A 1 394 ? 44.733 16.740 -42.656 1.00 90.56 394 GLY A CA 1
ATOM 3072 C C . GLY A 1 394 ? 46.160 16.203 -42.475 1.00 90.56 394 GLY A C 1
ATOM 3073 O O . GLY A 1 394 ? 47.104 16.805 -42.984 1.00 90.56 394 GLY A O 1
ATOM 3074 N N . LYS A 1 395 ? 46.357 15.069 -41.788 1.00 93.25 395 LYS A N 1
ATOM 3075 C CA . LYS A 1 395 ? 47.672 14.431 -41.630 1.00 93.25 395 LYS A CA 1
ATOM 3076 C C . LYS A 1 395 ? 47.817 13.255 -42.583 1.00 93.25 395 LYS A C 1
ATOM 3078 O O . LYS A 1 395 ? 46.961 12.378 -42.616 1.00 93.25 395 LYS A O 1
ATOM 3083 N N . ARG A 1 396 ? 48.926 13.213 -43.324 1.00 93.56 396 ARG A N 1
ATOM 3084 C CA . ARG A 1 396 ? 49.264 12.066 -44.173 1.00 93.56 396 ARG A CA 1
ATOM 3085 C C . ARG A 1 396 ? 49.494 10.833 -43.303 1.00 93.56 396 ARG A C 1
ATOM 3087 O O . ARG A 1 396 ? 50.275 10.895 -42.354 1.00 93.56 396 ARG A O 1
ATOM 3094 N N . ILE A 1 397 ? 48.844 9.734 -43.663 1.00 91.19 397 ILE A N 1
ATOM 3095 C CA . ILE A 1 397 ? 48.972 8.439 -42.993 1.00 91.19 397 ILE A CA 1
ATOM 3096 C C . ILE A 1 397 ? 49.401 7.365 -43.992 1.00 91.19 397 ILE A C 1
ATOM 3098 O O . ILE A 1 397 ? 49.040 7.413 -45.169 1.00 91.19 397 ILE A O 1
ATOM 3102 N N . GLU A 1 398 ? 50.199 6.412 -43.520 1.00 84.62 398 GLU A N 1
ATOM 3103 C CA . GLU A 1 398 ? 50.691 5.292 -44.335 1.00 84.62 398 GLU A CA 1
ATOM 3104 C C . GLU A 1 398 ? 50.261 3.928 -43.791 1.00 84.62 398 GLU A C 1
ATOM 3106 O O . GLU A 1 398 ? 50.197 2.975 -44.567 1.00 84.62 398 GLU A O 1
ATOM 3111 N N . ASP A 1 399 ? 49.905 3.873 -42.506 1.00 87.31 399 ASP A N 1
ATOM 3112 C CA . ASP A 1 399 ? 49.438 2.681 -41.808 1.00 87.31 399 ASP A CA 1
ATOM 3113 C C . ASP A 1 399 ? 47.911 2.653 -41.699 1.00 87.31 399 ASP A C 1
ATOM 3115 O O . ASP A 1 399 ? 47.235 3.686 -41.776 1.00 87.31 399 ASP A O 1
ATOM 3119 N N . ASP A 1 400 ? 47.368 1.454 -41.487 1.00 90.00 400 ASP A N 1
ATOM 3120 C CA . ASP A 1 400 ? 45.960 1.290 -41.148 1.00 90.00 400 ASP A CA 1
ATOM 3121 C C . ASP A 1 400 ? 45.716 1.756 -39.708 1.00 90.00 400 ASP A C 1
ATOM 3123 O O . ASP A 1 400 ? 46.416 1.368 -38.770 1.00 90.00 400 ASP A O 1
ATOM 3127 N N . VAL A 1 401 ? 44.717 2.613 -39.535 1.00 91.31 401 VAL A N 1
ATOM 3128 C CA . VAL A 1 401 ? 44.409 3.269 -38.263 1.00 91.31 401 VAL A CA 1
ATOM 3129 C C . VAL A 1 401 ? 42.935 3.110 -37.945 1.00 91.31 401 VAL A C 1
ATOM 3131 O O . VAL A 1 401 ? 42.093 3.038 -38.837 1.00 91.31 401 VAL A O 1
ATOM 3134 N N . ARG A 1 402 ? 42.604 3.056 -36.657 1.00 91.12 402 ARG A N 1
ATOM 3135 C CA . ARG A 1 402 ? 41.211 2.993 -36.214 1.00 91.12 402 ARG A CA 1
ATOM 3136 C C . ARG A 1 402 ? 40.513 4.328 -36.470 1.00 91.12 402 ARG A C 1
ATOM 3138 O O . ARG A 1 402 ? 41.056 5.370 -36.108 1.00 91.12 402 ARG A O 1
ATOM 3145 N N . LEU A 1 403 ? 39.313 4.272 -37.044 1.00 90.88 403 LEU A N 1
ATOM 3146 C CA . LEU A 1 403 ? 38.487 5.457 -37.258 1.00 90.88 403 LEU A CA 1
ATOM 3147 C C . LEU A 1 403 ? 37.730 5.845 -35.992 1.00 90.88 403 LEU A C 1
ATOM 3149 O O . LEU A 1 403 ? 37.221 4.990 -35.264 1.00 90.88 403 LEU A O 1
ATOM 3153 N N . ASN A 1 404 ? 37.626 7.149 -35.771 1.00 88.69 404 ASN A N 1
ATOM 3154 C CA . ASN A 1 404 ? 36.805 7.752 -34.737 1.00 88.69 404 ASN A CA 1
ATOM 3155 C C . ASN A 1 404 ? 35.623 8.508 -35.365 1.00 88.69 404 ASN A C 1
ATOM 3157 O O . ASN A 1 404 ? 35.721 8.998 -36.495 1.00 88.69 404 ASN A O 1
ATOM 3161 N N . PRO A 1 405 ? 34.498 8.641 -34.642 1.00 88.19 405 PRO A N 1
ATOM 3162 C CA . PRO A 1 405 ? 33.388 9.475 -35.086 1.00 88.19 405 PRO A CA 1
ATOM 3163 C C . PRO A 1 405 ? 33.849 10.908 -35.395 1.00 88.19 405 PRO A C 1
ATOM 3165 O O . PRO A 1 405 ? 34.536 11.533 -34.589 1.00 88.19 405 PRO A O 1
ATOM 3168 N N . GLY A 1 406 ? 33.452 11.429 -36.556 1.00 88.62 406 GLY A N 1
ATOM 3169 C CA . GLY A 1 406 ? 33.798 12.770 -37.033 1.00 88.62 406 GLY A CA 1
ATOM 3170 C C . GLY A 1 406 ? 35.087 12.862 -37.855 1.00 88.62 406 GLY A C 1
ATOM 3171 O O . GLY A 1 406 ? 35.368 13.932 -38.398 1.00 88.62 406 GLY A O 1
ATOM 3172 N N . ASP A 1 407 ? 35.845 11.770 -37.993 1.00 93.69 407 ASP A N 1
ATOM 3173 C CA . ASP A 1 407 ? 37.069 11.761 -38.794 1.00 93.69 407 ASP A CA 1
ATOM 3174 C C . ASP A 1 407 ? 36.813 12.170 -40.254 1.00 93.69 407 ASP A C 1
ATOM 3176 O O . ASP A 1 407 ? 35.810 11.803 -40.877 1.00 93.69 407 ASP A O 1
ATOM 3180 N N . THR A 1 408 ? 37.755 12.932 -40.813 1.00 95.00 408 THR A N 1
ATOM 3181 C CA . THR A 1 408 ? 37.755 13.368 -42.213 1.00 95.00 408 THR A CA 1
ATOM 3182 C C . THR A 1 408 ? 38.904 12.712 -42.965 1.00 95.00 408 THR A C 1
ATOM 3184 O O . THR A 1 408 ? 40.069 12.863 -42.605 1.00 95.00 408 THR A O 1
ATOM 3187 N N . ILE A 1 409 ? 38.564 11.993 -44.025 1.00 95.50 409 ILE A N 1
ATOM 3188 C CA . ILE A 1 409 ? 39.457 11.217 -44.874 1.00 95.50 409 ILE A CA 1
ATOM 3189 C C . ILE A 1 409 ? 39.504 11.893 -46.245 1.00 95.50 409 ILE A C 1
ATOM 3191 O O . ILE A 1 409 ? 38.489 12.005 -46.936 1.00 95.50 409 ILE A O 1
ATOM 3195 N N . GLU A 1 410 ? 40.689 12.317 -46.660 1.00 94.69 410 GLU A N 1
ATOM 3196 C CA . GLU A 1 410 ? 40.942 12.832 -48.004 1.00 94.69 410 GLU A CA 1
ATOM 3197 C C . GLU A 1 410 ? 41.857 11.864 -48.748 1.00 94.69 410 GLU A C 1
ATOM 3199 O O . GLU A 1 410 ? 42.937 11.510 -48.275 1.00 94.69 410 GLU A O 1
ATOM 3204 N N . ILE A 1 411 ? 41.412 11.420 -49.919 1.00 92.81 411 ILE A N 1
ATOM 3205 C CA . ILE A 1 411 ? 42.129 10.471 -50.767 1.00 92.81 411 ILE A CA 1
ATOM 3206 C C . ILE A 1 411 ? 42.520 11.195 -52.046 1.00 92.81 411 ILE A C 1
ATOM 3208 O O . ILE A 1 411 ? 41.669 11.521 -52.876 1.00 92.81 411 ILE A O 1
ATOM 3212 N N . VAL A 1 412 ? 43.821 11.419 -52.208 1.00 91.75 412 VAL A N 1
ATOM 3213 C CA . VAL A 1 412 ? 44.404 12.033 -53.401 1.00 91.75 412 VAL A CA 1
ATOM 3214 C C . VAL A 1 412 ? 44.964 10.932 -54.289 1.00 91.75 412 VAL A C 1
ATOM 3216 O O . VAL A 1 412 ? 45.920 10.255 -53.911 1.00 91.75 412 VAL A O 1
ATOM 3219 N N . TYR A 1 413 ? 44.384 10.747 -55.472 1.00 88.69 413 TYR A N 1
ATOM 3220 C CA . TYR A 1 413 ? 44.857 9.750 -56.431 1.00 88.69 413 TYR A CA 1
ATOM 3221 C C . TYR A 1 413 ? 46.135 10.222 -57.124 1.00 88.69 413 TYR A C 1
ATOM 3223 O O . TYR A 1 413 ? 46.230 11.364 -57.575 1.00 88.69 413 TYR A O 1
ATOM 3231 N N . ARG A 1 414 ? 47.124 9.333 -57.204 1.00 87.50 414 ARG A N 1
ATOM 3232 C CA . ARG A 1 414 ? 48.384 9.581 -57.907 1.00 87.50 414 ARG A CA 1
ATOM 3233 C C . ARG A 1 414 ? 48.263 9.134 -59.357 1.00 87.50 414 ARG A C 1
ATOM 3235 O O . ARG A 1 414 ? 47.630 8.123 -59.653 1.00 87.50 414 ARG A O 1
ATOM 3242 N N . GLU A 1 415 ? 48.928 9.862 -60.247 1.00 86.81 415 GLU A N 1
ATOM 3243 C CA . GLU A 1 415 ? 49.145 9.397 -61.615 1.00 86.81 415 GLU A CA 1
ATOM 3244 C C . GLU A 1 415 ? 49.977 8.108 -61.624 1.00 86.81 415 GLU A C 1
ATOM 3246 O O . GLU A 1 415 ? 50.759 7.838 -60.702 1.00 86.81 415 GLU A O 1
ATOM 3251 N N . HIS A 1 416 ? 49.806 7.320 -62.686 1.00 86.19 416 HIS A N 1
ATOM 3252 C CA . HIS A 1 416 ? 50.628 6.142 -62.937 1.00 86.19 416 HIS A CA 1
ATOM 3253 C C . HIS A 1 416 ? 52.116 6.534 -62.975 1.00 86.19 416 HIS A C 1
ATOM 3255 O O . HIS A 1 416 ? 52.442 7.560 -63.579 1.00 86.19 416 HIS A O 1
ATOM 3261 N N . PRO A 1 417 ? 53.029 5.752 -62.365 1.00 89.19 417 PRO A N 1
ATOM 3262 C CA . PRO A 1 417 ? 54.450 6.077 -62.363 1.00 89.19 417 PRO A CA 1
ATOM 3263 C C . PRO A 1 417 ? 54.980 6.170 -63.795 1.00 89.19 417 PRO A C 1
ATOM 3265 O O . PRO A 1 417 ? 54.593 5.366 -64.653 1.00 89.19 417 PRO A O 1
ATOM 3268 N N . LYS A 1 418 ? 55.861 7.142 -64.050 1.00 89.31 418 LYS A N 1
ATOM 3269 C CA . LYS A 1 418 ? 56.578 7.270 -65.325 1.00 89.31 418 LYS A CA 1
ATOM 3270 C C . LYS A 1 418 ? 57.859 6.452 -65.289 1.00 89.31 418 LYS A C 1
ATOM 3272 O O . LYS A 1 418 ? 58.404 6.197 -64.216 1.00 89.31 418 LYS A O 1
ATOM 3277 N N . VAL A 1 419 ? 58.369 6.071 -66.459 1.00 85.44 419 VAL A N 1
ATOM 3278 C CA . VAL A 1 419 ? 59.598 5.266 -66.577 1.00 85.44 419 VAL A CA 1
ATOM 3279 C C . VAL A 1 419 ? 60.761 5.905 -65.815 1.00 85.44 419 VAL A C 1
ATOM 3281 O O . VAL A 1 419 ? 61.447 5.231 -65.045 1.00 85.44 419 VAL A O 1
ATOM 3284 N N . LYS A 1 420 ? 60.947 7.220 -65.960 1.00 83.31 420 LYS A N 1
ATOM 3285 C CA . LYS A 1 420 ? 62.023 7.950 -65.284 1.00 83.31 420 LYS A CA 1
ATOM 3286 C C . LYS A 1 420 ? 61.921 7.983 -63.759 1.00 83.31 420 LYS A C 1
ATOM 3288 O O . LYS A 1 420 ? 62.948 7.926 -63.091 1.00 83.31 420 LYS A O 1
ATOM 3293 N N . ASP A 1 421 ? 60.701 8.008 -63.223 1.00 83.00 421 ASP A N 1
ATOM 3294 C CA . ASP A 1 421 ? 60.450 8.077 -61.779 1.00 83.00 421 ASP A CA 1
ATOM 3295 C C . ASP A 1 421 ? 60.762 6.734 -61.093 1.00 83.00 421 ASP A C 1
ATOM 3297 O O . ASP A 1 421 ? 61.063 6.699 -59.901 1.00 83.00 421 ASP A O 1
ATOM 3301 N N . VAL A 1 422 ? 60.689 5.628 -61.846 1.00 85.75 422 VAL A N 1
ATOM 3302 C CA . VAL A 1 422 ? 60.961 4.266 -61.356 1.00 85.75 422 VAL A CA 1
ATOM 3303 C C . VAL A 1 422 ? 62.425 3.874 -61.535 1.00 85.75 422 VAL A C 1
ATOM 3305 O O . VAL A 1 422 ? 63.001 3.232 -60.656 1.00 85.75 422 VAL A O 1
ATOM 3308 N N . LEU A 1 423 ? 63.029 4.232 -62.671 1.00 83.81 423 LEU A N 1
ATOM 3309 C CA . LEU A 1 423 ? 64.404 3.841 -62.993 1.00 83.81 423 LEU A CA 1
ATOM 3310 C C . LEU A 1 423 ? 65.460 4.813 -62.436 1.00 83.81 423 LEU A C 1
ATOM 3312 O O . LEU A 1 423 ? 66.591 4.387 -62.230 1.00 83.81 423 LEU A O 1
ATOM 3316 N N . GLY A 1 424 ? 65.097 6.065 -62.137 1.00 77.12 424 GLY A N 1
ATOM 3317 C CA . GLY A 1 424 ? 65.990 7.096 -61.589 1.00 77.12 424 GLY A CA 1
ATOM 3318 C C . GLY A 1 424 ? 66.570 8.020 -62.664 1.00 77.12 424 GLY A C 1
ATOM 3319 O O . GLY A 1 424 ? 67.055 7.560 -63.699 1.00 77.12 424 GLY A O 1
ATOM 3320 N N . GLU A 1 425 ? 66.536 9.339 -62.432 1.00 68.12 425 GLU A N 1
ATOM 3321 C CA . GLU A 1 425 ? 66.935 10.352 -63.426 1.00 68.12 425 GLU A CA 1
ATOM 3322 C C . GLU A 1 425 ? 68.409 10.235 -63.854 1.00 68.12 425 GLU A C 1
ATOM 3324 O O . GLU A 1 425 ? 68.728 10.461 -65.024 1.00 68.12 425 GLU A O 1
ATOM 3329 N N . GLU A 1 426 ? 69.304 9.797 -62.959 1.00 63.06 426 GLU A N 1
ATOM 3330 C CA . GLU A 1 426 ? 70.727 9.577 -63.264 1.00 63.06 426 GLU A CA 1
ATOM 3331 C C . GLU A 1 426 ? 70.985 8.590 -64.418 1.00 63.06 426 GLU A C 1
ATOM 3333 O O . GLU A 1 426 ? 72.020 8.654 -65.096 1.00 63.06 426 GLU A O 1
ATOM 3338 N N . ILE A 1 427 ? 70.042 7.683 -64.683 1.00 67.44 427 ILE A N 1
ATOM 3339 C CA . ILE A 1 427 ? 70.175 6.676 -65.737 1.00 67.44 427 ILE A CA 1
ATOM 3340 C C . ILE A 1 427 ? 70.063 7.314 -67.127 1.00 67.44 427 ILE A C 1
ATOM 3342 O O . ILE A 1 427 ? 70.776 6.900 -68.047 1.00 67.44 427 ILE A O 1
ATOM 3346 N N . PHE A 1 428 ? 69.273 8.380 -67.258 1.00 64.62 428 PHE A N 1
ATOM 3347 C CA . PHE A 1 428 ? 68.901 9.013 -68.527 1.00 64.62 428 PHE A CA 1
ATOM 3348 C C . PHE A 1 428 ? 69.866 10.110 -69.005 1.00 64.62 428 PHE A C 1
ATOM 3350 O O . PHE A 1 428 ? 69.503 10.846 -69.910 1.00 64.62 428 PHE A O 1
ATOM 3357 N N . GLY A 1 429 ? 71.064 10.216 -68.399 1.00 55.34 429 GLY A N 1
ATOM 3358 C CA . GLY A 1 429 ? 72.180 11.136 -68.714 1.00 55.34 429 GLY A CA 1
ATOM 3359 C C . GLY A 1 429 ? 71.992 12.099 -69.901 1.00 55.34 429 GLY A C 1
ATOM 3360 O O . GLY A 1 429 ? 71.880 11.654 -71.039 1.00 55.34 429 GLY A O 1
ATOM 3361 N N . GLY A 1 430 ? 72.010 13.405 -69.611 1.00 57.69 430 GLY A N 1
ATOM 3362 C CA . GLY A 1 430 ? 71.539 14.473 -70.500 1.00 57.69 430 GLY A CA 1
ATOM 3363 C C . GLY A 1 430 ? 72.158 14.535 -71.901 1.00 57.69 430 GLY A C 1
ATOM 3364 O O . GLY A 1 430 ? 73.325 14.202 -72.109 1.00 57.69 430 GLY A O 1
ATOM 3365 N N . ASP A 1 431 ? 71.346 15.013 -72.845 1.00 58.38 431 ASP A N 1
ATOM 3366 C CA . ASP A 1 431 ? 71.724 15.246 -74.239 1.00 58.38 431 ASP A CA 1
ATOM 3367 C C . ASP A 1 431 ? 72.980 16.121 -74.359 1.00 58.38 431 ASP A C 1
ATOM 3369 O O . ASP A 1 431 ? 73.073 17.183 -73.738 1.00 58.38 431 ASP A O 1
ATOM 3373 N N . TYR A 1 432 ? 73.910 15.731 -75.230 1.00 60.59 432 TYR A N 1
ATOM 3374 C CA . TYR A 1 432 ? 75.018 16.581 -75.669 1.00 60.59 432 TYR A CA 1
ATOM 3375 C C . TYR A 1 432 ? 74.995 16.742 -77.191 1.00 60.59 432 TYR A C 1
ATOM 3377 O O . TYR A 1 432 ? 74.463 15.907 -77.917 1.00 60.59 432 TYR A O 1
ATOM 3385 N N . THR A 1 433 ? 75.544 17.840 -77.706 1.00 63.69 433 THR A N 1
ATOM 3386 C CA . THR A 1 433 ? 75.613 18.104 -79.153 1.00 63.69 433 THR A CA 1
ATOM 3387 C C . THR A 1 433 ? 77.047 18.069 -79.652 1.00 63.69 433 THR A C 1
ATOM 3389 O O . THR A 1 433 ? 77.921 18.635 -79.004 1.00 63.69 433 THR A O 1
ATOM 3392 N N . VAL A 1 434 ? 77.256 17.465 -80.820 1.00 71.19 434 VAL A N 1
ATOM 3393 C CA . VAL A 1 434 ? 78.518 17.449 -81.568 1.00 71.19 434 VAL A CA 1
ATOM 3394 C C . VAL A 1 434 ? 78.374 18.392 -82.766 1.00 71.19 434 VAL A C 1
ATOM 3396 O O . VAL A 1 434 ? 77.522 18.176 -83.626 1.00 71.19 434 VAL A O 1
ATOM 3399 N N . GLY A 1 435 ? 79.146 19.474 -82.808 1.00 76.62 435 GLY A N 1
ATOM 3400 C CA . GLY A 1 435 ? 79.200 20.441 -83.902 1.00 76.62 435 GLY A CA 1
ATOM 3401 C C . GLY A 1 435 ? 80.280 20.091 -84.924 1.00 76.62 435 GLY A C 1
ATOM 3402 O O . GLY A 1 435 ? 81.413 19.808 -84.558 1.00 76.62 435 GLY A O 1
ATOM 3403 N N . ILE A 1 436 ? 79.943 20.145 -86.209 1.00 85.25 436 ILE A N 1
ATOM 3404 C CA . ILE A 1 436 ? 80.842 19.851 -87.334 1.00 85.25 436 ILE A CA 1
ATOM 3405 C C . ILE A 1 436 ? 80.662 20.870 -88.458 1.00 85.25 436 ILE A C 1
ATOM 3407 O O . ILE A 1 436 ? 79.646 21.569 -88.523 1.00 85.25 436 ILE A O 1
ATOM 3411 N N . LYS A 1 437 ? 81.621 20.927 -89.383 1.00 84.25 437 LYS A N 1
ATOM 3412 C CA . LYS A 1 437 ? 81.501 21.679 -90.639 1.00 84.25 437 LYS A CA 1
ATOM 3413 C C . LYS A 1 437 ? 81.447 20.730 -91.817 1.00 84.25 437 LYS A C 1
ATOM 3415 O O . LYS A 1 437 ? 82.257 19.820 -91.893 1.00 84.25 437 LYS A O 1
ATOM 3420 N N . VAL A 1 438 ? 80.535 20.957 -92.757 1.00 83.69 438 VAL A N 1
ATOM 3421 C CA . VAL A 1 438 ? 80.444 20.156 -93.979 1.00 83.69 438 VAL A CA 1
ATOM 3422 C C . VAL A 1 438 ? 80.367 21.046 -95.200 1.00 83.69 438 VAL A C 1
ATOM 3424 O O . VAL A 1 438 ? 79.452 21.863 -95.300 1.00 83.69 438 VAL A O 1
ATOM 3427 N N . ASN A 1 439 ? 81.333 20.921 -96.114 1.00 79.38 439 ASN A N 1
ATOM 3428 C CA . ASN A 1 439 ? 81.475 21.797 -97.283 1.00 79.38 439 ASN A CA 1
ATOM 3429 C C . ASN A 1 439 ? 81.359 23.296 -96.911 1.00 79.38 439 ASN A C 1
ATOM 3431 O O . ASN A 1 439 ? 80.718 24.080 -97.610 1.00 79.38 439 ASN A O 1
ATOM 3435 N N . GLY A 1 440 ? 81.924 23.682 -95.759 1.00 75.38 440 GLY A N 1
ATOM 3436 C CA . GLY A 1 440 ? 81.878 25.047 -95.221 1.00 75.38 440 GLY A CA 1
ATOM 3437 C C . GLY A 1 440 ? 80.614 25.433 -94.431 1.00 75.38 440 GLY A C 1
ATOM 3438 O O . GLY A 1 440 ? 80.566 26.540 -93.897 1.00 75.38 440 GLY A O 1
ATOM 3439 N N . ARG A 1 441 ? 79.604 24.558 -94.305 1.00 81.12 441 ARG A N 1
ATOM 3440 C CA . ARG A 1 441 ? 78.366 24.805 -93.537 1.00 81.12 441 ARG A CA 1
ATOM 3441 C C . ARG A 1 441 ? 78.416 24.152 -92.154 1.00 81.12 441 ARG A C 1
ATOM 3443 O O . ARG A 1 441 ? 78.735 22.976 -92.046 1.00 81.12 441 ARG A O 1
ATOM 3450 N N . GLU A 1 442 ? 78.053 24.883 -91.102 1.00 83.75 442 GLU A N 1
ATOM 3451 C CA . GLU A 1 442 ? 77.972 24.323 -89.743 1.00 83.75 442 GLU A CA 1
ATOM 3452 C C . GLU A 1 442 ? 76.719 23.458 -89.542 1.00 83.75 442 GLU A C 1
ATOM 3454 O O . GLU A 1 442 ? 75.604 23.866 -89.881 1.00 83.75 442 GLU A O 1
ATOM 3459 N N . ILE A 1 443 ? 76.908 22.275 -88.955 1.00 80.62 443 ILE A N 1
ATOM 3460 C CA . ILE A 1 443 ? 75.862 21.304 -88.612 1.00 80.62 443 ILE A CA 1
ATOM 3461 C C . ILE A 1 443 ? 76.068 20.867 -87.156 1.00 80.62 443 ILE A C 1
ATOM 3463 O O . ILE A 1 443 ? 77.198 20.692 -86.711 1.00 80.62 443 ILE A O 1
ATOM 3467 N N . ARG A 1 444 ? 74.981 20.698 -86.393 1.00 74.94 444 ARG A N 1
ATOM 3468 C CA . ARG A 1 444 ? 75.018 20.188 -85.011 1.00 74.94 444 ARG A CA 1
ATOM 3469 C C . ARG A 1 444 ? 74.226 18.888 -84.908 1.00 74.94 444 ARG A C 1
ATOM 3471 O O . ARG A 1 444 ? 73.032 18.881 -85.198 1.00 74.94 444 ARG A O 1
ATOM 3478 N N . LEU A 1 445 ? 74.881 17.820 -84.466 1.00 70.56 445 LEU A N 1
ATOM 3479 C CA . LEU A 1 445 ? 74.310 16.491 -84.252 1.00 70.56 445 LEU A CA 1
ATOM 3480 C C . LEU A 1 445 ? 73.969 16.312 -82.763 1.00 70.56 445 LEU A C 1
ATOM 3482 O O . LEU A 1 445 ? 74.802 16.594 -81.904 1.00 70.56 445 LEU A O 1
ATOM 3486 N N . ARG A 1 446 ? 72.753 15.860 -82.433 1.00 60.38 446 ARG A N 1
ATOM 3487 C CA . ARG A 1 446 ? 72.317 15.598 -81.044 1.00 60.38 446 ARG A CA 1
ATOM 3488 C C . ARG A 1 446 ? 72.661 14.155 -80.658 1.00 60.38 446 ARG A C 1
ATOM 3490 O O . ARG A 1 446 ? 72.319 13.242 -81.397 1.00 60.38 446 ARG A O 1
ATOM 3497 N N . CYS A 1 447 ? 73.321 13.961 -79.519 1.00 63.25 447 CYS A N 1
ATOM 3498 C CA . CYS A 1 447 ? 73.783 12.671 -79.000 1.00 63.25 447 CYS A CA 1
ATOM 3499 C C . CYS A 1 447 ? 73.241 12.446 -77.573 1.00 63.25 447 CYS A C 1
ATOM 3501 O O . CYS A 1 447 ? 73.203 13.384 -76.777 1.00 63.25 447 CYS A O 1
ATOM 3503 N N . GLY A 1 448 ? 72.851 11.213 -77.229 1.00 63.38 448 GLY A N 1
ATOM 3504 C CA . GLY A 1 448 ? 72.268 10.873 -75.922 1.00 63.38 448 GLY A CA 1
ATOM 3505 C C . GLY A 1 448 ? 72.309 9.372 -75.606 1.00 63.38 448 GLY A C 1
ATOM 3506 O O . GLY A 1 448 ? 72.838 8.579 -76.387 1.00 63.38 448 GLY A O 1
ATOM 3507 N N . LYS A 1 449 ? 71.776 8.980 -74.441 1.00 66.75 449 LYS A N 1
ATOM 3508 C CA . LYS A 1 449 ? 71.536 7.571 -74.078 1.00 66.75 449 LYS A CA 1
ATOM 3509 C C . LYS A 1 449 ? 70.163 7.136 -74.590 1.00 66.75 449 LYS A C 1
ATOM 3511 O O . LYS A 1 449 ? 69.190 7.848 -74.364 1.00 66.75 449 LYS A O 1
ATOM 3516 N N . SER A 1 450 ? 70.071 5.957 -75.200 1.00 68.38 450 SER A N 1
ATOM 3517 C CA . SER A 1 450 ? 68.788 5.329 -75.528 1.00 68.38 450 SER A CA 1
ATOM 3518 C C . SER A 1 450 ? 68.463 4.232 -74.515 1.00 68.38 450 SER A C 1
ATOM 3520 O O . SER A 1 450 ? 69.343 3.516 -74.020 1.00 68.38 450 SER A O 1
ATOM 3522 N N . ILE A 1 451 ? 67.181 4.121 -74.181 1.00 76.00 451 ILE A N 1
ATOM 3523 C CA . ILE A 1 451 ? 66.644 3.055 -73.344 1.00 76.00 451 ILE A CA 1
ATOM 3524 C C . ILE A 1 451 ? 65.648 2.254 -74.168 1.00 76.00 451 ILE A C 1
ATOM 3526 O O . ILE A 1 451 ? 64.819 2.811 -74.889 1.00 76.00 451 ILE A O 1
ATOM 3530 N N . THR A 1 452 ? 65.739 0.936 -74.052 1.00 79.38 452 THR A N 1
ATOM 3531 C CA . THR A 1 452 ? 64.780 0.030 -74.670 1.00 79.38 452 THR A CA 1
ATOM 3532 C C . THR A 1 452 ? 64.027 -0.745 -73.605 1.00 79.38 452 THR A C 1
ATOM 3534 O O . THR A 1 452 ? 64.609 -1.115 -72.589 1.00 79.38 452 THR A O 1
ATOM 3537 N N . LEU A 1 453 ? 62.742 -0.980 -73.847 1.00 84.00 453 LEU A N 1
ATOM 3538 C CA . LEU A 1 453 ? 61.918 -1.948 -73.134 1.00 84.00 453 LEU A CA 1
ATOM 3539 C C . LEU A 1 453 ? 61.654 -3.110 -74.088 1.00 84.00 453 LEU A C 1
ATOM 3541 O O . LEU A 1 453 ? 61.119 -2.892 -75.178 1.00 84.00 453 LEU A O 1
ATOM 3545 N N . ASP A 1 454 ? 62.081 -4.315 -73.718 1.00 83.06 454 ASP A N 1
ATOM 3546 C CA . ASP A 1 454 ? 61.955 -5.529 -74.536 1.00 83.06 454 ASP A CA 1
ATOM 3547 C C . ASP A 1 454 ? 62.462 -5.330 -75.985 1.00 83.06 454 ASP A C 1
ATOM 3549 O O . ASP A 1 454 ? 61.894 -5.827 -76.961 1.00 83.06 454 ASP A O 1
ATOM 3553 N N . GLY A 1 455 ? 63.531 -4.540 -76.140 1.00 73.75 455 GLY A N 1
ATOM 3554 C CA . GLY A 1 455 ? 64.163 -4.235 -77.428 1.00 73.75 455 GLY A CA 1
ATOM 3555 C C . GLY A 1 455 ? 63.526 -3.102 -78.246 1.00 73.75 455 GLY A C 1
ATOM 3556 O O . GLY A 1 455 ? 63.991 -2.842 -79.354 1.00 73.75 455 GLY A O 1
ATOM 3557 N N . ARG A 1 456 ? 62.502 -2.401 -77.738 1.00 79.50 456 ARG A N 1
ATOM 3558 C CA . ARG A 1 456 ? 61.911 -1.210 -78.385 1.00 79.50 456 ARG A CA 1
ATOM 3559 C C . ARG A 1 456 ? 62.296 0.067 -77.652 1.00 79.50 456 ARG A C 1
ATOM 3561 O O . ARG A 1 456 ? 62.209 0.105 -76.432 1.00 79.50 456 ARG A O 1
ATOM 3568 N N . GLU A 1 457 ? 62.685 1.106 -78.384 1.00 77.62 457 GLU A N 1
ATOM 3569 C CA . GLU A 1 457 ? 62.998 2.417 -77.802 1.00 77.62 457 GLU A CA 1
ATOM 3570 C C . GLU A 1 457 ? 61.748 3.057 -77.177 1.00 77.62 457 GLU A C 1
ATOM 3572 O O . GLU A 1 457 ? 60.658 2.998 -77.754 1.00 77.62 457 GLU A O 1
ATOM 3577 N N . ILE A 1 458 ? 61.899 3.636 -75.983 1.00 80.06 458 ILE A N 1
ATOM 3578 C CA . ILE A 1 458 ? 60.790 4.199 -75.199 1.00 80.06 458 ILE A CA 1
ATOM 3579 C C . ILE A 1 458 ? 61.101 5.612 -74.697 1.00 80.06 458 ILE A C 1
ATOM 3581 O O . ILE A 1 458 ? 62.254 5.956 -74.445 1.00 80.06 458 ILE A O 1
ATOM 3585 N N . ASP A 1 459 ? 60.051 6.415 -74.502 1.00 79.62 459 ASP A N 1
ATOM 3586 C CA . ASP A 1 459 ? 60.144 7.742 -73.887 1.00 79.62 459 ASP A CA 1
ATOM 3587 C C . ASP A 1 459 ? 60.231 7.617 -72.350 1.00 79.62 459 ASP A C 1
ATOM 3589 O O . ASP A 1 459 ? 59.288 7.113 -71.727 1.00 79.62 459 ASP A O 1
ATOM 3593 N N . PRO A 1 460 ? 61.303 8.116 -71.706 1.00 76.81 460 PRO A N 1
ATOM 3594 C CA . PRO A 1 460 ? 61.432 8.154 -70.248 1.00 76.81 460 PRO A CA 1
ATOM 3595 C C . PRO A 1 460 ? 60.291 8.881 -69.519 1.00 76.81 460 PRO A C 1
ATOM 3597 O O . PRO A 1 460 ? 60.043 8.622 -68.340 1.00 76.81 460 PRO A O 1
ATOM 3600 N N . SER A 1 461 ? 59.595 9.802 -70.190 1.00 81.81 461 SER A N 1
ATOM 3601 C CA . SER A 1 461 ? 58.445 10.528 -69.634 1.00 81.81 461 SER A CA 1
ATOM 3602 C C . SER A 1 461 ? 57.112 9.783 -69.790 1.00 81.81 461 SER A C 1
ATOM 3604 O O . SER A 1 461 ? 56.103 10.240 -69.246 1.00 81.81 461 SER A O 1
ATOM 3606 N N . GLY A 1 462 ? 57.100 8.651 -70.502 1.00 83.31 462 GLY A N 1
ATOM 3607 C CA . GLY A 1 462 ? 55.935 7.787 -70.687 1.00 83.31 462 GLY A CA 1
ATOM 3608 C C . GLY A 1 462 ? 55.596 6.927 -69.459 1.00 83.31 462 GLY A C 1
ATOM 3609 O O . GLY A 1 462 ? 56.373 6.877 -68.498 1.00 83.31 462 GLY A O 1
ATOM 3610 N N . PRO A 1 463 ? 54.431 6.247 -69.460 1.00 86.38 463 PRO A N 1
ATOM 3611 C CA . PRO A 1 463 ? 54.011 5.387 -68.358 1.00 86.38 463 PRO A CA 1
ATOM 3612 C C . PRO A 1 463 ? 54.961 4.199 -68.201 1.00 86.38 463 PRO A C 1
ATOM 3614 O O . PRO A 1 463 ? 55.356 3.567 -69.179 1.00 86.38 463 PRO A O 1
ATOM 3617 N N . PHE A 1 464 ? 55.310 3.883 -66.959 1.00 89.31 464 PHE A N 1
ATOM 3618 C CA . PHE A 1 464 ? 56.103 2.707 -66.640 1.00 89.31 464 PHE A CA 1
ATOM 3619 C C . PHE A 1 464 ? 55.329 1.421 -66.953 1.00 89.31 464 PHE A C 1
ATOM 3621 O O . PHE A 1 464 ? 54.145 1.310 -66.641 1.00 89.31 464 PHE A O 1
ATOM 3628 N N . LEU A 1 465 ? 56.009 0.442 -67.542 1.00 88.00 465 LEU A N 1
ATOM 3629 C CA . LEU A 1 465 ? 55.476 -0.889 -67.831 1.00 88.00 465 LEU A CA 1
ATOM 3630 C C . LEU A 1 465 ? 56.401 -1.961 -67.245 1.00 88.00 465 LEU A C 1
ATOM 3632 O O . LEU A 1 465 ? 57.594 -1.729 -67.059 1.00 88.00 465 LEU A O 1
ATOM 3636 N N . GLU A 1 466 ? 55.865 -3.139 -66.951 1.00 88.62 466 GLU A N 1
ATOM 3637 C CA . GLU A 1 466 ? 56.697 -4.295 -66.605 1.00 88.62 466 GLU A CA 1
ATOM 3638 C C . GLU A 1 466 ? 57.440 -4.802 -67.846 1.00 88.62 466 GLU A C 1
ATOM 3640 O O . GLU A 1 466 ? 56.878 -4.800 -68.940 1.00 88.62 466 GLU A O 1
ATOM 3645 N N . GLY A 1 467 ? 58.687 -5.241 -67.673 1.00 87.38 467 GLY A N 1
ATOM 3646 C CA . GLY A 1 467 ? 59.501 -5.806 -68.752 1.00 87.38 467 GLY A CA 1
ATOM 3647 C C . GLY A 1 467 ? 61.002 -5.639 -68.524 1.00 87.38 467 GLY A C 1
ATOM 3648 O O . GLY A 1 467 ? 61.447 -5.277 -67.424 1.00 87.38 467 GLY A O 1
ATOM 3649 N N . ASP A 1 468 ? 61.779 -5.919 -69.567 1.00 84.75 468 ASP A N 1
ATOM 3650 C CA . ASP A 1 468 ? 63.235 -5.864 -69.547 1.00 84.75 468 ASP A CA 1
ATOM 3651 C C . ASP A 1 468 ? 63.737 -4.533 -70.109 1.00 84.75 468 ASP A C 1
ATOM 3653 O O . ASP A 1 468 ? 63.740 -4.288 -71.317 1.00 84.75 468 ASP A O 1
ATOM 3657 N N . TYR A 1 469 ? 64.193 -3.664 -69.208 1.00 86.06 469 TYR A N 1
ATOM 3658 C CA . TYR A 1 469 ? 64.795 -2.385 -69.550 1.00 86.06 469 TYR A CA 1
ATOM 3659 C C . TYR A 1 469 ? 66.295 -2.552 -69.794 1.00 86.06 469 TYR A C 1
ATOM 3661 O O . TYR A 1 469 ? 67.049 -2.967 -68.909 1.00 86.06 469 TYR A O 1
ATOM 3669 N N . VAL A 1 470 ? 66.755 -2.166 -70.981 1.00 78.81 470 VAL A N 1
ATOM 3670 C CA . VAL A 1 470 ? 68.177 -2.145 -71.336 1.00 78.81 470 VAL A CA 1
ATOM 3671 C C . VAL A 1 470 ? 68.590 -0.717 -71.655 1.00 78.81 470 VAL A C 1
ATOM 3673 O O . VAL A 1 470 ? 68.013 -0.066 -72.526 1.00 78.81 470 VAL A O 1
ATOM 3676 N N . VAL A 1 471 ? 69.603 -0.238 -70.938 1.00 73.69 471 VAL A N 1
ATOM 3677 C CA . VAL A 1 471 ? 70.174 1.099 -71.096 1.00 73.69 471 VAL A CA 1
ATOM 3678 C C . VAL A 1 471 ? 71.504 0.962 -71.813 1.00 73.69 471 VAL A C 1
ATOM 3680 O O . VAL A 1 471 ? 72.483 0.470 -71.246 1.00 73.69 471 VAL A O 1
ATOM 3683 N N . THR A 1 472 ? 71.556 1.427 -73.054 1.00 65.12 472 THR A N 1
ATOM 3684 C CA . THR A 1 472 ? 72.776 1.438 -73.862 1.00 65.12 472 THR A CA 1
ATOM 3685 C C . THR A 1 472 ? 73.398 2.831 -73.856 1.00 65.12 472 THR A C 1
ATOM 3687 O O . THR A 1 472 ? 72.738 3.829 -74.135 1.00 65.12 472 THR A O 1
ATOM 3690 N N . SER A 1 473 ? 74.684 2.915 -73.507 1.00 57.22 473 SER A N 1
ATOM 3691 C CA . SER A 1 473 ? 75.478 4.149 -73.614 1.00 57.22 473 SER A CA 1
ATOM 3692 C C . SER A 1 473 ? 76.341 4.100 -74.878 1.00 57.22 473 SER A C 1
ATOM 3694 O O . SER A 1 473 ? 76.883 3.036 -75.156 1.00 57.22 473 SER A O 1
ATOM 3696 N N . LEU A 1 474 ? 76.526 5.259 -75.536 1.00 55.00 474 LEU A N 1
ATOM 3697 C CA . LEU A 1 474 ? 77.429 5.578 -76.669 1.00 55.00 474 LEU A CA 1
ATOM 3698 C C . LEU A 1 474 ? 76.756 5.675 -78.050 1.00 55.00 474 LEU A C 1
ATOM 3700 O O . LEU A 1 474 ? 76.794 4.737 -78.839 1.00 55.00 474 LEU A O 1
ATOM 3704 N N . TYR A 1 475 ? 76.265 6.871 -78.391 1.00 61.22 475 TYR A N 1
ATOM 3705 C CA . TYR A 1 475 ? 76.199 7.305 -79.787 1.00 61.22 475 TYR A CA 1
ATOM 3706 C C . TYR A 1 475 ? 77.454 8.129 -80.103 1.00 61.22 475 TYR A C 1
ATOM 3708 O O . TYR A 1 475 ? 77.551 9.297 -79.725 1.00 61.22 475 TYR A O 1
ATOM 3716 N N . GLN A 1 476 ? 78.449 7.511 -80.743 1.00 63.06 476 GLN A N 1
ATOM 3717 C CA . GLN A 1 476 ? 79.504 8.262 -81.421 1.00 63.06 476 GLN A CA 1
ATOM 3718 C C . GLN A 1 476 ? 79.003 8.512 -82.850 1.00 63.06 476 GLN A C 1
ATOM 3720 O O . GLN A 1 476 ? 78.884 7.532 -83.587 1.00 63.06 476 GLN A O 1
ATOM 3725 N N . PRO A 1 477 ? 78.656 9.760 -83.229 1.00 72.31 477 PRO A N 1
ATOM 3726 C CA . PRO A 1 477 ? 78.136 10.038 -84.565 1.00 72.31 477 PRO A CA 1
ATOM 3727 C C . PRO A 1 477 ? 79.133 9.565 -85.622 1.00 72.31 477 PRO A C 1
ATOM 3729 O O . PRO A 1 477 ? 80.341 9.650 -85.410 1.00 72.31 477 PRO A O 1
ATOM 3732 N N . ILE A 1 478 ? 78.641 9.056 -86.744 1.00 82.31 478 ILE A N 1
ATOM 3733 C CA . ILE A 1 478 ? 79.452 8.617 -87.884 1.00 82.31 478 ILE A CA 1
ATOM 3734 C C . ILE A 1 478 ? 79.130 9.454 -89.121 1.00 82.31 478 ILE A C 1
ATOM 3736 O O . ILE A 1 478 ? 78.105 10.126 -89.203 1.00 82.31 478 ILE A O 1
ATOM 3740 N N . LEU A 1 479 ? 80.006 9.404 -90.120 1.00 78.94 479 LEU A N 1
ATOM 3741 C CA . LEU A 1 479 ? 79.892 10.208 -91.337 1.00 78.94 479 LEU A CA 1
ATOM 3742 C C . LEU A 1 479 ? 78.599 9.973 -92.130 1.00 78.94 479 LEU A C 1
ATOM 3744 O O . LEU A 1 479 ? 78.091 10.907 -92.746 1.00 78.94 479 LEU A O 1
ATOM 3748 N N . ALA A 1 480 ? 78.009 8.779 -92.053 1.00 78.94 480 ALA A N 1
ATOM 3749 C CA . ALA A 1 480 ? 76.687 8.502 -92.612 1.00 78.94 480 ALA A CA 1
ATOM 3750 C C . ALA A 1 480 ? 75.589 9.421 -92.046 1.00 78.94 480 ALA A C 1
ATOM 3752 O O . ALA A 1 480 ? 74.701 9.838 -92.786 1.00 78.94 480 ALA A O 1
ATOM 3753 N N . ASP A 1 481 ? 75.671 9.788 -90.766 1.00 75.69 481 ASP A N 1
ATOM 3754 C CA . ASP A 1 481 ? 74.641 10.579 -90.082 1.00 75.69 481 ASP A CA 1
ATOM 3755 C C . ASP A 1 481 ? 74.558 12.006 -90.621 1.00 75.69 481 ASP A C 1
ATOM 3757 O O . ASP A 1 481 ? 73.508 12.647 -90.587 1.00 75.69 481 ASP A O 1
ATOM 3761 N N . VAL A 1 482 ? 75.674 12.486 -91.166 1.00 77.44 482 VAL A N 1
ATOM 3762 C CA . VAL A 1 482 ? 75.840 13.819 -91.742 1.00 77.44 482 VAL A CA 1
ATOM 3763 C C . VAL A 1 482 ? 75.101 13.963 -93.067 1.00 77.44 482 VAL A C 1
ATOM 3765 O O . VAL A 1 482 ? 74.619 15.049 -93.391 1.00 77.44 482 VAL A O 1
ATOM 3768 N N . LEU A 1 483 ? 74.952 12.868 -93.815 1.00 74.12 483 LEU A N 1
ATOM 3769 C CA . LEU A 1 483 ? 74.272 12.865 -95.112 1.00 74.12 483 LEU A CA 1
ATOM 3770 C C . LEU A 1 483 ? 72.792 13.228 -94.991 1.00 74.12 483 LEU A C 1
ATOM 3772 O O . LEU A 1 483 ? 72.236 13.811 -95.915 1.00 74.12 483 LEU A O 1
ATOM 3776 N N . ASN A 1 484 ? 72.173 12.981 -93.833 1.00 71.94 484 ASN A N 1
ATOM 3777 C CA . ASN A 1 484 ? 70.791 13.387 -93.562 1.00 71.94 484 ASN A CA 1
ATOM 3778 C C . ASN A 1 484 ? 70.601 14.914 -93.535 1.00 71.94 484 ASN A C 1
ATOM 3780 O O . ASN A 1 484 ? 69.473 15.398 -93.615 1.00 71.94 484 ASN A O 1
ATOM 3784 N N . TYR A 1 485 ? 71.686 15.681 -93.412 1.00 71.69 485 TYR A N 1
ATOM 3785 C CA . TYR A 1 485 ? 71.656 17.137 -93.279 1.00 71.69 485 TYR A CA 1
ATOM 3786 C C . TYR A 1 485 ? 72.120 17.873 -94.544 1.00 71.69 485 TYR A C 1
ATOM 3788 O O . TYR A 1 485 ? 72.215 19.105 -94.539 1.00 71.69 485 TYR A O 1
ATOM 3796 N N . ILE A 1 486 ? 72.403 17.146 -95.630 1.00 72.81 486 ILE A N 1
ATOM 3797 C CA . ILE A 1 486 ? 72.935 17.704 -96.877 1.00 72.81 486 ILE A CA 1
ATOM 3798 C C . ILE A 1 486 ? 72.005 17.324 -98.033 1.00 72.81 486 ILE A C 1
ATOM 3800 O O . ILE A 1 486 ? 71.649 16.156 -98.168 1.00 72.81 486 ILE A O 1
ATOM 3804 N N . PRO A 1 487 ? 71.597 18.286 -98.879 1.00 62.47 487 PRO A N 1
ATOM 3805 C CA . PRO A 1 487 ? 70.805 17.982 -100.060 1.00 62.47 487 PRO A CA 1
ATOM 3806 C C . PRO A 1 487 ? 71.623 17.148 -101.052 1.00 62.47 487 PRO A C 1
ATOM 3808 O O . PRO A 1 487 ? 72.767 17.471 -101.372 1.00 62.47 487 PRO A O 1
ATOM 3811 N N . ILE A 1 488 ? 71.010 16.072 -101.534 1.00 65.38 488 ILE A N 1
ATOM 3812 C CA . ILE A 1 488 ? 71.544 15.228 -102.599 1.00 65.38 488 ILE A CA 1
ATOM 3813 C C . ILE A 1 488 ? 71.212 15.904 -103.937 1.00 65.38 488 ILE A C 1
ATOM 3815 O O . ILE A 1 488 ? 70.038 16.131 -104.232 1.00 65.38 488 ILE A O 1
ATOM 3819 N N . GLU A 1 489 ? 72.222 16.239 -104.742 1.00 59.72 489 GLU A N 1
ATOM 3820 C CA . GLU A 1 489 ? 72.041 16.874 -106.056 1.00 59.72 489 GLU A CA 1
ATOM 3821 C C . GLU A 1 489 ? 72.355 15.879 -107.196 1.00 59.72 489 GLU A C 1
ATOM 3823 O O . GLU A 1 489 ? 73.504 15.486 -107.375 1.00 59.72 489 GLU A O 1
ATOM 3828 N N . GLY A 1 490 ? 71.339 15.501 -107.992 1.00 60.84 490 GLY A N 1
ATOM 3829 C CA . GLY A 1 490 ? 71.486 14.767 -109.268 1.00 60.84 490 GLY A CA 1
ATOM 3830 C C . GLY A 1 490 ? 71.518 13.226 -109.205 1.00 60.84 490 GLY A C 1
ATOM 3831 O O . GLY A 1 490 ? 71.409 12.629 -108.136 1.00 60.84 490 GLY A O 1
ATOM 3832 N N . ASP A 1 491 ? 71.646 12.584 -110.379 1.00 59.22 491 ASP A N 1
ATOM 3833 C CA . ASP A 1 491 ? 71.855 11.131 -110.532 1.00 59.22 491 ASP A CA 1
ATOM 3834 C C . ASP A 1 491 ? 73.321 10.792 -110.229 1.00 59.22 491 ASP A C 1
ATOM 3836 O O . ASP A 1 491 ? 74.224 11.109 -111.004 1.00 59.22 491 ASP A O 1
ATOM 3840 N N . ILE A 1 492 ? 73.559 10.170 -109.078 1.00 60.34 492 ILE A N 1
ATOM 3841 C CA . ILE A 1 492 ? 74.904 9.969 -108.527 1.00 60.34 492 ILE A CA 1
ATOM 3842 C C . ILE A 1 492 ? 75.500 8.651 -109.011 1.00 60.34 492 ILE A C 1
ATOM 3844 O O . ILE A 1 492 ? 74.891 7.594 -108.838 1.00 60.34 492 ILE A O 1
ATOM 3848 N N . GLN A 1 493 ? 76.730 8.695 -109.532 1.00 57.78 493 GLN A N 1
ATOM 3849 C CA . GLN A 1 493 ? 77.518 7.491 -109.808 1.00 57.78 493 GLN A CA 1
ATOM 3850 C C . GLN A 1 493 ? 78.596 7.244 -108.744 1.00 57.78 493 GLN A C 1
ATOM 3852 O O . GLN A 1 493 ? 78.940 6.084 -108.503 1.00 57.78 493 GLN A O 1
ATOM 3857 N N . PHE A 1 494 ? 79.118 8.287 -108.080 1.00 63.03 494 PHE A N 1
ATOM 3858 C CA . PHE A 1 494 ? 80.154 8.131 -107.053 1.00 63.03 494 PHE A CA 1
ATOM 3859 C C . PHE A 1 494 ? 80.178 9.286 -106.030 1.00 63.03 494 PHE A C 1
ATOM 3861 O O . PHE A 1 494 ? 80.013 10.450 -106.387 1.00 63.03 494 PHE A O 1
ATOM 3868 N N . ILE A 1 495 ? 80.440 8.980 -104.752 1.00 75.31 495 ILE A N 1
ATOM 3869 C CA . ILE A 1 495 ? 80.577 9.981 -103.676 1.00 75.31 495 ILE A CA 1
ATOM 3870 C C . ILE A 1 495 ? 82.016 9.946 -103.154 1.00 75.31 495 ILE A C 1
ATOM 3872 O O . ILE A 1 495 ? 82.462 8.928 -102.627 1.00 75.31 495 ILE A O 1
ATOM 3876 N N . GLU A 1 496 ? 82.740 11.060 -103.274 1.00 81.00 496 GLU A N 1
ATOM 3877 C CA . GLU A 1 496 ? 84.043 11.243 -102.624 1.00 81.00 496 GLU A CA 1
ATOM 3878 C C . GLU A 1 496 ? 83.829 11.986 -101.297 1.00 81.00 496 GLU A C 1
ATOM 3880 O O . GLU A 1 496 ? 83.333 13.114 -101.289 1.00 81.00 496 GLU A O 1
ATOM 3885 N N . MET A 1 497 ? 84.193 11.352 -100.179 1.00 84.88 497 MET A N 1
ATOM 3886 C CA . MET A 1 497 ? 84.066 11.924 -98.834 1.00 84.88 497 MET A CA 1
ATOM 3887 C C . MET A 1 497 ? 85.441 12.044 -98.190 1.00 84.88 497 MET A C 1
ATOM 3889 O O . MET A 1 497 ? 86.234 11.099 -98.223 1.00 84.88 497 MET A O 1
ATOM 3893 N N . ARG A 1 498 ? 85.713 13.193 -97.575 1.00 85.56 498 ARG A N 1
ATOM 3894 C CA . ARG A 1 498 ? 86.907 13.423 -96.763 1.00 85.56 498 ARG A CA 1
ATOM 3895 C C . ARG A 1 498 ? 86.522 13.926 -95.384 1.00 85.56 498 ARG A C 1
ATOM 3897 O O . ARG A 1 498 ? 85.631 14.758 -95.267 1.00 85.56 498 ARG A O 1
ATOM 3904 N N . LEU A 1 499 ? 87.213 13.438 -94.364 1.00 85.69 499 LEU A N 1
ATOM 3905 C CA . LEU A 1 499 ? 87.104 13.889 -92.979 1.00 85.69 499 LEU A CA 1
ATOM 3906 C C . LEU A 1 499 ? 88.455 14.498 -92.602 1.00 85.69 499 LEU A C 1
ATOM 3908 O O . LEU A 1 499 ? 89.474 13.817 -92.665 1.00 85.69 499 LEU A O 1
ATOM 3912 N N . ASN A 1 500 ? 88.472 15.787 -92.275 1.00 85.81 500 ASN A N 1
ATOM 3913 C CA . ASN A 1 500 ? 89.666 16.580 -91.973 1.00 85.81 500 ASN A CA 1
ATOM 3914 C C . ASN A 1 500 ? 90.766 16.473 -93.054 1.00 85.81 500 ASN A C 1
ATOM 3916 O O . ASN A 1 500 ? 91.956 16.490 -92.753 1.00 85.81 500 ASN A O 1
ATOM 3920 N N . GLY A 1 501 ? 90.365 16.349 -94.326 1.00 80.75 501 GLY A N 1
ATOM 3921 C CA . GLY A 1 501 ? 91.264 16.255 -95.484 1.00 80.75 501 GLY A CA 1
ATOM 3922 C C . GLY A 1 501 ? 91.620 14.831 -95.938 1.00 80.75 501 GLY A C 1
ATOM 3923 O O . GLY A 1 501 ? 92.011 14.660 -97.099 1.00 80.75 501 GLY A O 1
ATOM 3924 N N . ASP A 1 502 ? 91.405 13.813 -95.101 1.00 85.06 502 ASP A N 1
ATOM 3925 C CA . ASP A 1 502 ? 91.709 12.409 -95.410 1.00 85.06 502 ASP A CA 1
ATOM 3926 C C . ASP A 1 502 ? 90.499 11.664 -96.000 1.00 85.06 502 ASP A C 1
ATOM 3928 O O . ASP A 1 502 ? 89.366 11.954 -95.612 1.00 85.06 502 ASP A O 1
ATOM 3932 N N . PRO A 1 503 ? 90.690 10.690 -96.918 1.00 85.69 503 PRO A N 1
ATOM 3933 C CA . PRO A 1 503 ? 89.597 9.869 -97.442 1.00 85.69 503 PRO A CA 1
ATOM 3934 C C . PRO A 1 503 ? 88.817 9.178 -96.317 1.00 85.69 503 PRO A C 1
ATOM 3936 O O . PRO A 1 503 ? 89.402 8.489 -95.481 1.00 85.69 503 PRO A O 1
ATOM 3939 N N . ALA A 1 504 ? 87.495 9.335 -96.314 1.00 85.12 504 ALA A N 1
ATOM 3940 C CA . ALA A 1 504 ? 86.623 8.818 -95.269 1.00 85.12 504 ALA A CA 1
ATOM 3941 C C . ALA A 1 504 ? 85.544 7.881 -95.825 1.00 85.12 504 ALA A C 1
ATOM 3943 O O . ALA A 1 504 ? 85.204 7.901 -97.008 1.00 85.12 504 ALA A O 1
ATOM 3944 N N . SER A 1 505 ? 85.005 7.043 -94.943 1.00 83.06 505 SER A N 1
ATOM 3945 C CA . SER A 1 505 ? 83.928 6.100 -95.245 1.00 83.06 505 SER A CA 1
ATOM 3946 C C . SER A 1 505 ? 82.664 6.477 -94.477 1.00 83.06 505 SER A C 1
ATOM 3948 O O . SER A 1 505 ? 82.728 7.215 -93.496 1.00 83.06 505 SER A O 1
ATOM 3950 N N . PHE A 1 506 ? 81.516 5.924 -94.868 1.00 80.19 506 PHE A N 1
ATOM 3951 C CA . PHE A 1 506 ? 80.239 6.153 -94.181 1.00 80.19 506 PHE A CA 1
ATOM 3952 C C . PHE A 1 506 ? 80.274 5.791 -92.685 1.00 80.19 506 PHE A C 1
ATOM 3954 O O . PHE A 1 506 ? 79.562 6.389 -91.887 1.00 80.19 506 PHE A O 1
ATOM 3961 N N . THR A 1 507 ? 81.129 4.850 -92.280 1.00 82.19 507 THR A N 1
ATOM 3962 C CA . THR A 1 507 ? 81.267 4.403 -90.885 1.00 82.19 507 THR A CA 1
ATOM 3963 C C . THR A 1 507 ? 82.352 5.147 -90.106 1.00 82.19 507 THR A C 1
ATOM 3965 O O . THR A 1 507 ? 82.649 4.777 -88.973 1.00 82.19 507 THR A O 1
ATOM 3968 N N . SER A 1 508 ? 82.992 6.157 -90.700 1.00 82.06 508 SER A N 1
ATOM 3969 C CA . SER A 1 508 ? 84.043 6.919 -90.026 1.00 82.06 508 SER A CA 1
ATOM 3970 C C . SER A 1 508 ? 83.454 7.705 -88.843 1.00 82.06 508 SER A C 1
ATOM 3972 O O . SER A 1 508 ? 82.490 8.442 -89.050 1.00 82.06 508 SER A O 1
ATOM 3974 N N . PRO A 1 509 ? 83.997 7.562 -87.619 1.00 81.56 509 PRO A N 1
ATOM 3975 C CA . PRO A 1 509 ? 83.483 8.252 -86.441 1.00 81.56 509 PRO A CA 1
ATOM 3976 C C . PRO A 1 509 ? 83.800 9.748 -86.478 1.00 81.56 509 PRO A C 1
ATOM 3978 O O . PRO A 1 509 ? 84.897 10.146 -86.864 1.00 81.56 509 PRO A O 1
ATOM 3981 N N . ILE A 1 510 ? 82.848 10.545 -86.010 1.00 78.25 510 ILE A N 1
ATOM 3982 C CA . ILE A 1 510 ? 82.874 12.003 -85.949 1.00 78.25 510 ILE A CA 1
ATOM 3983 C C . ILE A 1 510 ? 83.113 12.464 -84.518 1.00 78.25 510 ILE A C 1
ATOM 3985 O O . ILE A 1 510 ? 82.604 11.890 -83.547 1.00 78.25 510 ILE A O 1
ATOM 3989 N N . LYS A 1 511 ? 83.873 13.546 -84.398 1.00 79.00 511 LYS A N 1
ATOM 3990 C CA . LYS A 1 511 ? 84.118 14.288 -83.169 1.00 79.00 511 LYS A CA 1
ATOM 3991 C C . LYS A 1 511 ? 83.708 15.748 -83.332 1.00 79.00 511 LYS A C 1
ATOM 3993 O O . LYS A 1 511 ? 83.532 16.260 -84.435 1.00 79.00 511 LYS A O 1
ATOM 3998 N N . ASP A 1 512 ? 83.541 16.409 -82.194 1.00 79.06 512 ASP A N 1
ATOM 3999 C CA . ASP A 1 512 ? 83.239 17.836 -82.150 1.00 79.06 512 ASP A CA 1
ATOM 4000 C C . ASP A 1 512 ? 84.389 18.632 -82.782 1.00 79.06 512 ASP A C 1
ATOM 4002 O O . ASP A 1 512 ? 85.556 18.414 -82.450 1.00 79.06 512 ASP A O 1
ATOM 4006 N N . GLY A 1 513 ? 84.053 19.518 -83.715 1.00 77.81 513 GLY A N 1
ATOM 4007 C CA . GLY A 1 513 ? 84.996 20.326 -84.484 1.00 77.81 513 GLY A CA 1
ATOM 4008 C C . GLY A 1 513 ? 85.471 19.719 -85.808 1.00 77.81 513 GLY A C 1
ATOM 4009 O O . GLY A 1 513 ? 86.225 20.392 -86.508 1.00 77.81 513 GLY A O 1
ATOM 4010 N N . ASP A 1 514 ? 85.042 18.507 -86.175 1.00 87.81 514 ASP A N 1
ATOM 4011 C CA . ASP A 1 514 ? 85.448 17.880 -87.439 1.00 87.81 514 ASP A CA 1
ATOM 4012 C C . ASP A 1 514 ? 84.934 18.643 -88.675 1.00 87.81 514 ASP A C 1
ATOM 4014 O O . ASP A 1 514 ? 83.811 19.161 -88.707 1.00 87.81 514 ASP A O 1
ATOM 4018 N N . GLU A 1 515 ? 85.759 18.672 -89.723 1.00 84.12 515 GLU A N 1
ATOM 4019 C CA . GLU A 1 515 ? 85.454 19.255 -91.026 1.00 84.12 515 GLU A CA 1
ATOM 4020 C C . GLU A 1 515 ? 85.331 18.159 -92.088 1.00 84.12 515 GLU A C 1
ATOM 4022 O O . GLU A 1 515 ? 86.203 17.309 -92.250 1.00 84.12 515 GLU A O 1
ATOM 4027 N N . ILE A 1 516 ? 84.224 18.157 -92.818 1.00 87.12 516 ILE A N 1
ATOM 4028 C CA . ILE A 1 516 ? 83.854 17.113 -93.764 1.00 87.12 516 ILE A CA 1
ATOM 4029 C C . ILE A 1 516 ? 83.713 17.743 -95.146 1.00 87.12 516 ILE A C 1
ATOM 4031 O O . ILE A 1 516 ? 82.993 18.722 -95.329 1.00 87.12 516 ILE A O 1
ATOM 4035 N N . GLU A 1 517 ? 84.368 17.169 -96.145 1.00 82.38 517 GLU A N 1
ATOM 4036 C CA . GLU A 1 517 ? 84.144 17.521 -97.546 1.00 82.38 517 GLU A CA 1
ATOM 4037 C C . GLU A 1 517 ? 83.416 16.378 -98.246 1.00 82.38 517 GLU A C 1
ATOM 4039 O O . GLU A 1 517 ? 83.873 15.236 -98.219 1.00 82.38 517 GLU A O 1
ATOM 4044 N N . ILE A 1 518 ? 82.295 16.684 -98.896 1.00 82.56 518 ILE A N 1
ATOM 4045 C CA . ILE A 1 518 ? 81.512 15.718 -99.673 1.00 82.56 518 ILE A CA 1
ATOM 4046 C C . ILE A 1 518 ? 81.364 16.248 -101.090 1.00 82.56 518 ILE A C 1
ATOM 4048 O O . ILE A 1 518 ? 80.820 17.333 -101.299 1.00 82.56 518 ILE A O 1
ATOM 4052 N N . ARG A 1 519 ? 81.839 15.479 -102.071 1.00 78.81 519 ARG A N 1
ATOM 4053 C CA . ARG A 1 519 ? 81.729 15.816 -103.492 1.00 78.81 519 ARG A CA 1
ATOM 4054 C C . ARG A 1 519 ? 80.961 14.724 -104.222 1.00 78.81 519 ARG A C 1
ATOM 4056 O O . ARG A 1 519 ? 81.376 13.565 -104.231 1.00 78.81 519 ARG A O 1
ATOM 4063 N N . TRP A 1 520 ? 79.861 15.126 -104.846 1.00 75.06 520 TRP A N 1
ATOM 4064 C CA . TRP A 1 520 ? 79.064 14.293 -105.742 1.00 75.06 520 TRP A CA 1
ATOM 4065 C C . TRP A 1 520 ? 79.731 14.288 -107.124 1.00 75.06 520 TRP A C 1
ATOM 4067 O O . TRP A 1 520 ? 80.086 15.358 -107.628 1.00 75.06 520 TRP A O 1
ATOM 4077 N N . ARG A 1 521 ? 79.964 13.109 -107.707 1.00 65.00 521 ARG A N 1
ATOM 4078 C CA . ARG A 1 521 ? 80.510 12.955 -109.062 1.00 65.00 521 ARG A CA 1
ATOM 4079 C C . ARG A 1 521 ? 79.625 12.092 -109.945 1.00 65.00 521 ARG A C 1
ATOM 4081 O O . ARG A 1 521 ? 79.056 11.089 -109.443 1.00 65.00 521 ARG A O 1
#

Foldseek 3Di:
DDPCVVVVHDDFFDDDLQVLLCPQQPDQVRLQFFEWEWEAEQQKIKIWTGHRSDTQDIDMDRAHNNLLLVLQCVVQQADSVQSVCLQPDDDQKDWDAHPVGDIDIDGPVVSCVSRVVSLLVRLLRVLVVSCVRRVAQGQAYEYFYPRSPGPPNLVSNCVNRVYDSVRYYYDWPVSRPDDDDPVGIGRNCSRVVSVVVCSVVVNGWGWAWEAEPNRIDTATCPPWDWLLSRCVRVVHDVCQFQPAEAAWAWEQEQNDIDIFGFHGWFGKFKAKQNHTDDRRHTDGRYIYIYTGGIHHTHHGWDFQLNVVVVDDFFWEAEQRDIDGADKFKDWVRHTDDRRHTDGHHIYIYIGHQDKPQNRCVVVPHDFDWDKAWAAEQNRTDIDIHGQWFKDKVNHTDDDTGGDDGYIYIYIDGHDADFQCNGVDVVLFPDKDWAWEAEPRRIDIDIDTKFKDFVRHTDDRRHGDDHGYIYIDDDDQDFQLVCVVVDDDDDDAPDKFKDKQRHTDDRGHGDGHYIYMYIDGD

pLDDT: mean 87.71, std 9.22, range [55.0, 98.31]

Secondary structure (DSSP, 8-state):
--HHHHTT-----B--HHHHHHHHHS-GGGGGS-EEEEEE-SS-EEEEEEETTEEEEEEEES-SHHHHHHHHHHHHT--HHHHHHHHH--SSEEEEE-TT--EEEEEHHHHHHHHHHHHHHHHHHHHHHHHHHHSS--SEEEEESGGGGSTTHHHHHHHHHT--GGGEEE--GGGSSS---TT--SGGGHHHHHHHHHHHTT-SBPEEEEEETTEEEEEE--S--BHHHHHHHTT--HHHHH-PPPPPEEEEETTEEEEEPPPPPBPPEEEETTEEE-TT-B--TT-EEEEEPPBPPPPP--BHHHHHTTSPPPEEEETTEEEEPP-EEEETTEE--TTPBP-TTEEEEEE---BHHHHHHHTT-----EEEEEEETTEEEEEEE-SEEEEETTEEE-S--B--TT-EEEEEEPPPPBHHHHH-GGGG---EEEEEEETTEEEEEEE--EEEETTEE--TTSBP-SEEEEEE-----BHHHHHTTS---SS-S-EEEEETTEE--TT-B--TT-EEEEEE-

Sequence (521 aa):
VSAFDFAELKITLMTLEPISAMDLVVPQDLRKLNIALVDIGAGTSDIAISKDGTILGYGMVPFAGDEVTEAIMRSLLVDFPTAEDIKKDNEEEISFKDILGNSKKISREKVLDIIRPTVENMVLKVSEKILELNERPPDVLICIGGGSLTPCLRELFSKILEIPSERIAIRDVSSLGSVVGKRLKGPEWITPIGILNSYFNNRGFVPVEVWVNGERVRLLDTGIITVSDLIVSAGFSPWLVYGEPGKGITVEVNGNIKVFPGERGKPAKIIVNGEIANLDTRIKAGDEIEIIPGERGLDAFVTVEDILDIVEIPRVKVNGKEYELPVDVFLDGRIVERNTLLYDRAKVEIMSNKSLYDFLRTIGIDISSKVFSYSLNGTRRTFEWKPYIIYLNGKRIEDDVRLNPGDTIEIVYREHPKVKDVLGEEIFGGDYTVGIKVNGREIRLRCGKSITLDGREIDPSGPFLEGDYVVTSLYQPILADVLNYIPIEGDIQFIEMRLNGDPASFTSPIKDGDEIEIRWR

Nearest PDB structures (foldseek):
  7q6d-assembly1_A  TM=8.450E-01  e=2.663E-12  Escherichia coli K-12
  7q6g-assembly1_A  TM=8.553E-01  e=7.361E-12  Xenorhabdus poinarii G6
  3wt0-assembly3_C  TM=8.343E-01  e=5.315E-11  Staphylococcus aureus subsp. aureus MW2
  7q6i-assembly10_J  TM=8.366E-01  e=3.021E-11  Vibrio maritimus
  7q6i-assembly4_D  TM=7.923E-01  e=2.585E-10  Vibrio maritimus